Protein AF-0000000074534837 (afdb_homodimer)

pLDDT: mean 96.2, std 5.5, range [56.88, 98.94]

Structure (mmCIF, N/CA/C/O backbone):
data_AF-0000000074534837-model_v1
#
loop_
_entity.id
_entity.type
_entity.pdbx_description
1 polymer 'cathepsin X'
#
loop_
_atom_site.group_PDB
_atom_site.id
_atom_site.type_symbol
_atom_site.label_atom_id
_atom_site.label_alt_id
_atom_site.label_comp_id
_atom_site.label_asym_id
_atom_site.label_entity_id
_atom_site.label_seq_id
_atom_site.pdbx_PDB_ins_code
_atom_site.Cartn_x
_atom_site.Cartn_y
_atom_site.Cartn_z
_atom_site.occupancy
_atom_site.B_iso_or_equiv
_atom_site.auth_seq_id
_atom_site.auth_comp_id
_atom_site.auth_asym_id
_atom_site.auth_atom_id
_atom_site.pdbx_PDB_model_num
ATOM 1 N N . GLU A 1 1 ? 15.75 -28.828 9.648 1 81 1 GLU A N 1
ATOM 2 C CA . GLU A 1 1 ? 14.328 -29.172 9.633 1 81 1 GLU A CA 1
ATOM 3 C C . GLU A 1 1 ? 13.461 -27.906 9.672 1 81 1 GLU A C 1
ATOM 5 O O . GLU A 1 1 ? 13.727 -27 10.461 1 81 1 GLU A O 1
ATOM 10 N N . PHE A 1 2 ? 12.617 -27.859 8.641 1 91.19 2 PHE A N 1
ATOM 11 C CA . PHE A 1 2 ? 11.727 -26.703 8.594 1 91.19 2 PHE A CA 1
ATOM 12 C C . PHE A 1 2 ? 10.523 -26.922 9.5 1 91.19 2 PHE A C 1
ATOM 14 O O . PHE A 1 2 ? 10.109 -28.047 9.742 1 91.19 2 PHE A O 1
ATOM 21 N N . PRO A 1 3 ? 10.047 -25.734 10.094 1 96.19 3 PRO A N 1
ATOM 22 C CA . PRO A 1 3 ? 8.781 -25.891 10.812 1 96.19 3 PRO A CA 1
ATOM 23 C C . PRO A 1 3 ? 7.668 -26.453 9.93 1 96.19 3 PRO A C 1
ATOM 25 O O . PRO A 1 3 ? 7.711 -26.297 8.703 1 96.19 3 PRO A O 1
ATOM 28 N N . SER A 1 4 ? 6.695 -27.078 10.562 1 95.88 4 SER A N 1
ATOM 29 C CA . SER A 1 4 ? 5.574 -27.656 9.828 1 95.88 4 SER A CA 1
ATOM 30 C C . SER A 1 4 ? 4.766 -26.562 9.125 1 95.88 4 SER A C 1
ATOM 32 O O . SER A 1 4 ? 4.152 -26.828 8.086 1 95.88 4 SER A O 1
ATOM 34 N N . SER A 1 5 ? 4.707 -25.391 9.742 1 97.38 5 SER A N 1
ATOM 35 C CA . SER A 1 5 ? 4.039 -24.25 9.141 1 97.38 5 SER A CA 1
ATOM 36 C C . SER A 1 5 ? 4.891 -22.984 9.258 1 97.38 5 SER A C 1
ATOM 38 O O . SER A 1 5 ? 5.625 -22.812 10.234 1 97.38 5 SER A O 1
ATOM 40 N N . PHE A 1 6 ? 4.809 -22.234 8.273 1 98.25 6 PHE A N 1
ATOM 41 C CA . PHE A 1 6 ? 5.551 -20.984 8.219 1 98.25 6 PHE A CA 1
ATOM 42 C C . PHE A 1 6 ? 4.855 -19.984 7.293 1 98.25 6 PHE A C 1
ATOM 44 O O . PHE A 1 6 ? 4.383 -20.359 6.219 1 98.25 6 PHE A O 1
ATOM 51 N N . ASP A 1 7 ? 4.742 -18.734 7.754 1 96.62 7 ASP A N 1
ATOM 52 C CA . ASP A 1 7 ? 4.035 -17.703 7.004 1 96.62 7 ASP A CA 1
ATOM 53 C C . ASP A 1 7 ? 4.617 -16.328 7.297 1 96.62 7 ASP A C 1
ATOM 55 O O . ASP A 1 7 ? 4.594 -15.859 8.438 1 96.62 7 ASP A O 1
ATOM 59 N N . TRP A 1 8 ? 5.051 -15.664 6.277 1 94.5 8 TRP A N 1
ATOM 60 C CA . TRP A 1 8 ? 5.707 -14.375 6.473 1 94.5 8 TRP A CA 1
ATOM 61 C C . TRP A 1 8 ? 4.699 -13.305 6.871 1 94.5 8 TRP A C 1
ATOM 63 O O . TRP A 1 8 ? 5.078 -12.219 7.309 1 94.5 8 TRP A O 1
ATOM 73 N N . ARG A 1 9 ? 3.416 -13.602 6.781 1 93.38 9 ARG A N 1
ATOM 74 C CA . ARG A 1 9 ? 2.391 -12.68 7.262 1 93.38 9 ARG A CA 1
ATOM 75 C C . ARG A 1 9 ? 2.4 -12.594 8.781 1 93.38 9 ARG A C 1
ATOM 77 O O . ARG A 1 9 ? 1.847 -11.656 9.359 1 93.38 9 ARG A O 1
ATOM 84 N N . ASN A 1 10 ? 3.023 -13.594 9.328 1 90.25 10 ASN A N 1
ATOM 85 C CA . ASN A 1 10 ? 3.105 -13.617 10.781 1 90.25 10 ASN A CA 1
ATOM 86 C C . ASN A 1 10 ? 4.352 -14.359 11.258 1 90.25 10 ASN A C 1
ATOM 88 O O . ASN A 1 10 ? 4.309 -15.562 11.516 1 90.25 10 ASN A O 1
ATOM 92 N N . VAL A 1 11 ? 5.395 -13.672 11.406 1 90.06 11 VAL A N 1
ATOM 93 C CA . VAL A 1 11 ? 6.637 -14.18 11.984 1 90.06 11 VAL A CA 1
ATOM 94 C C . VAL A 1 11 ? 6.941 -13.438 13.281 1 90.06 11 VAL A C 1
ATOM 96 O O . VAL A 1 11 ? 7.336 -12.273 13.266 1 90.06 11 VAL A O 1
ATOM 99 N N . SER A 1 12 ? 6.703 -14.125 14.406 1 86.44 12 SER A N 1
ATOM 100 C CA . SER A 1 12 ? 6.875 -13.5 15.711 1 86.44 12 SER A CA 1
ATOM 101 C C . SER A 1 12 ? 5.996 -12.266 15.852 1 86.44 12 SER A C 1
ATOM 103 O O . SER A 1 12 ? 6.473 -11.195 16.25 1 86.44 12 SER A O 1
ATOM 105 N N . ASN A 1 13 ? 4.777 -12.336 15.336 1 82.62 13 ASN A N 1
ATOM 106 C CA . ASN A 1 13 ? 3.738 -11.312 15.43 1 82.62 13 ASN A CA 1
ATOM 107 C C . ASN A 1 13 ? 4.051 -10.109 14.539 1 82.62 13 ASN A C 1
ATOM 109 O O . ASN A 1 13 ? 3.586 -9 14.805 1 82.62 13 ASN A O 1
ATOM 113 N N . LYS A 1 14 ? 4.887 -10.312 13.609 1 86.25 14 LYS A N 1
ATOM 114 C CA . LYS A 1 14 ? 5.191 -9.273 12.625 1 86.25 14 LYS A CA 1
ATOM 115 C C . LYS A 1 14 ? 4.773 -9.703 11.219 1 86.25 14 LYS A C 1
ATOM 117 O O . LYS A 1 14 ? 4.98 -10.859 10.836 1 86.25 14 LYS A O 1
ATOM 122 N N . ASN A 1 15 ? 4.105 -8.828 10.555 1 89.88 15 ASN A N 1
ATOM 123 C CA . ASN A 1 15 ? 3.816 -9.016 9.133 1 89.88 15 ASN A CA 1
ATOM 124 C C . ASN A 1 15 ? 4.859 -8.328 8.258 1 89.88 15 ASN A C 1
ATOM 126 O O . ASN A 1 15 ? 5.035 -7.113 8.32 1 89.88 15 ASN A O 1
ATOM 130 N N . PHE A 1 16 ? 5.523 -9.078 7.402 1 90.94 16 PHE A N 1
ATOM 131 C CA . PHE A 1 16 ? 6.598 -8.516 6.594 1 90.94 16 PHE A CA 1
ATOM 132 C C . PHE A 1 16 ? 6.129 -8.273 5.164 1 90.94 16 PHE A C 1
ATOM 134 O O . PHE A 1 16 ? 6.879 -7.75 4.34 1 90.94 16 PHE A O 1
ATOM 141 N N . LEU A 1 17 ? 4.895 -8.664 4.887 1 92.88 17 LEU A N 1
ATOM 142 C CA . LEU A 1 17 ? 4.414 -8.578 3.514 1 92.88 17 LEU A CA 1
ATOM 143 C C . LEU A 1 17 ? 3.914 -7.172 3.203 1 92.88 17 LEU A C 1
ATOM 145 O O . LEU A 1 17 ? 3.293 -6.527 4.051 1 92.88 17 LEU A O 1
ATOM 149 N N . SER A 1 18 ? 4.207 -6.738 1.997 1 92.19 18 SER A N 1
ATOM 150 C CA . SER A 1 18 ? 3.525 -5.57 1.455 1 92.19 18 SER A CA 1
ATOM 151 C C . SER A 1 18 ? 2.053 -5.859 1.19 1 92.19 18 SER A C 1
ATOM 153 O O . SER A 1 18 ? 1.603 -6.996 1.338 1 92.19 18 SER A O 1
ATOM 155 N N . VAL A 1 19 ? 1.341 -4.879 0.753 1 92.56 19 VAL A N 1
ATOM 156 C CA . VAL A 1 19 ? -0.112 -4.949 0.639 1 92.56 19 VAL A CA 1
ATOM 157 C C . VAL A 1 19 ? -0.494 -5.844 -0.54 1 92.56 19 VAL A C 1
ATOM 159 O O . VAL A 1 19 ? 0.316 -6.074 -1.44 1 92.56 19 VAL A O 1
ATOM 162 N N . VAL A 1 20 ? -1.722 -6.34 -0.468 1 94.25 20 VAL A N 1
ATOM 163 C CA . VAL A 1 20 ? -2.318 -7.016 -1.613 1 94.25 20 VAL A CA 1
ATOM 164 C C . VAL A 1 20 ? -2.764 -5.988 -2.648 1 94.25 20 VAL A C 1
ATOM 166 O O . VAL A 1 20 ? -3.367 -4.969 -2.301 1 94.25 20 VAL A O 1
ATOM 169 N N . ARG A 1 21 ? -2.424 -6.277 -3.887 1 95.62 21 ARG A N 1
ATOM 170 C CA . ARG A 1 21 ? -2.727 -5.363 -4.98 1 95.62 21 ARG A CA 1
ATOM 171 C C . ARG A 1 21 ? -3.707 -5.992 -5.965 1 95.62 21 ARG A C 1
ATOM 173 O O . ARG A 1 21 ? -4.098 -7.152 -5.809 1 95.62 21 ARG A O 1
ATOM 180 N N . ASN A 1 22 ? -4.195 -5.184 -6.875 1 97.94 22 ASN A N 1
ATOM 181 C CA . ASN A 1 22 ? -5.145 -5.629 -7.891 1 97.94 22 ASN A CA 1
ATOM 182 C C . ASN A 1 22 ? -4.711 -5.211 -9.289 1 97.94 22 ASN A C 1
ATOM 184 O O . ASN A 1 22 ? -4.91 -4.062 -9.688 1 97.94 22 ASN A O 1
ATOM 188 N N . GLN A 1 23 ? -4.219 -6.199 -10.07 1 98.5 23 GLN A N 1
ATOM 189 C CA . GLN A 1 23 ? -3.713 -5.895 -11.406 1 98.5 23 GLN A CA 1
ATOM 190 C C . GLN A 1 23 ? -4.855 -5.625 -12.375 1 98.5 23 GLN A C 1
ATOM 192 O O . GLN A 1 23 ? -4.633 -5.102 -13.477 1 98.5 23 GLN A O 1
ATOM 197 N N . HIS A 1 24 ? -6.078 -5.801 -11.93 1 97.31 24 HIS A N 1
ATOM 198 C CA . HIS A 1 24 ? -7.219 -5.801 -12.836 1 97.31 24 HIS A CA 1
ATOM 199 C C . HIS A 1 24 ? -8.031 -4.516 -12.711 1 97.31 24 HIS A C 1
ATOM 201 O O . HIS A 1 24 ? -9.164 -4.445 -13.172 1 97.31 24 HIS A O 1
ATOM 207 N N . ILE A 1 25 ? -7.449 -3.561 -12.016 1 97.5 25 ILE A N 1
ATOM 208 C CA . ILE A 1 25 ? -8.109 -2.266 -11.914 1 97.5 25 ILE A CA 1
ATOM 209 C C . ILE A 1 25 ? -7.121 -1.153 -12.258 1 97.5 25 ILE A C 1
ATOM 211 O O . ILE A 1 25 ? -5.914 -1.297 -12.031 1 97.5 25 ILE A O 1
ATOM 215 N N . PRO A 1 26 ? -7.625 0.004 -12.852 1 96.88 26 PRO A N 1
ATOM 216 C CA . PRO A 1 26 ? -9 0.316 -13.234 1 96.88 26 PRO A CA 1
ATOM 217 C C . PRO A 1 26 ? -9.438 -0.39 -14.523 1 96.88 26 PRO A C 1
ATOM 219 O O . PRO A 1 26 ? -10.602 -0.298 -14.922 1 96.88 26 PRO A O 1
ATOM 222 N N . GLN A 1 27 ? -8.484 -1.114 -15.211 1 97.88 27 GLN A N 1
ATOM 223 C CA . GLN A 1 27 ? -8.797 -1.935 -16.375 1 97.88 27 GLN A CA 1
ATOM 224 C C . GLN A 1 27 ? -7.938 -3.197 -16.406 1 97.88 27 GLN A C 1
ATOM 226 O O . GLN A 1 27 ? -6.945 -3.295 -15.68 1 97.88 27 GLN A O 1
ATOM 231 N N . TYR A 1 28 ? -8.352 -4.078 -17.25 1 97.94 28 TYR A N 1
ATOM 232 C CA . TYR A 1 28 ? -7.629 -5.344 -17.328 1 97.94 28 TYR A CA 1
ATOM 233 C C . TYR A 1 28 ? -6.211 -5.133 -17.844 1 97.94 28 TYR A C 1
ATOM 235 O O . TYR A 1 28 ? -6.008 -4.469 -18.859 1 97.94 28 TYR A O 1
ATOM 243 N N . CYS A 1 29 ? -5.219 -5.641 -17.172 1 98.31 29 CYS A N 1
ATOM 244 C CA . CYS A 1 29 ? -3.811 -5.629 -17.547 1 98.31 29 CYS A CA 1
ATOM 245 C C . CYS A 1 29 ? -3.117 -6.914 -17.109 1 98.31 29 CYS A C 1
ATOM 247 O O . CYS A 1 29 ? -3.133 -7.266 -15.938 1 98.31 29 CYS A O 1
ATOM 249 N N . GLY A 1 30 ? -2.529 -7.664 -18.062 1 98.06 30 GLY A N 1
ATOM 250 C CA . GLY A 1 30 ? -1.776 -8.867 -17.766 1 98.06 30 GLY A CA 1
ATOM 251 C C . GLY A 1 30 ? -0.416 -8.586 -17.156 1 98.06 30 GLY A C 1
ATOM 252 O O . GLY A 1 30 ? 0.612 -8.977 -17.703 1 98.06 30 GLY A O 1
ATOM 253 N N . SER A 1 31 ? -0.406 -7.934 -16.016 1 98.69 31 SER A N 1
ATOM 254 C CA . SER A 1 31 ? 0.829 -7.465 -15.391 1 98.69 31 SER A CA 1
ATOM 255 C C . SER A 1 31 ? 1.15 -8.266 -14.133 1 98.69 31 SER A C 1
ATOM 257 O O . SER A 1 31 ? 1.819 -7.766 -13.227 1 98.69 31 SER A O 1
ATOM 259 N N . CYS A 1 32 ? 0.705 -9.508 -14.078 1 98.75 32 CYS A N 1
ATOM 260 C CA . CYS A 1 32 ? 0.93 -10.367 -12.922 1 98.75 32 CYS A CA 1
ATOM 261 C C . CYS A 1 32 ? 2.42 -10.562 -12.664 1 98.75 32 CYS A C 1
ATOM 263 O O . CYS A 1 32 ? 2.852 -10.641 -11.516 1 98.75 32 CYS A O 1
ATOM 265 N N . TRP A 1 33 ? 3.189 -10.625 -13.711 1 98.88 33 TRP A N 1
ATOM 266 C CA . TRP A 1 33 ? 4.637 -10.797 -13.617 1 98.88 33 TRP A CA 1
ATOM 267 C C . TRP A 1 33 ? 5.27 -9.656 -12.828 1 98.88 33 TRP A C 1
ATOM 269 O O . TRP A 1 33 ? 6.148 -9.883 -11.992 1 98.88 33 TRP A O 1
ATOM 279 N N . ALA A 1 34 ? 4.848 -8.516 -13.094 1 98.94 34 ALA A N 1
ATOM 280 C CA . ALA A 1 34 ? 5.375 -7.336 -12.422 1 98.94 34 ALA A CA 1
ATOM 281 C C . ALA A 1 34 ? 4.883 -7.258 -10.977 1 98.94 34 ALA A C 1
ATOM 283 O O . ALA A 1 34 ? 5.648 -6.91 -10.07 1 98.94 34 ALA A O 1
ATOM 284 N N . HIS A 1 35 ? 3.627 -7.59 -10.758 1 98.88 35 HIS A N 1
ATOM 285 C CA . HIS A 1 35 ? 3.055 -7.547 -9.414 1 98.88 35 HIS A CA 1
ATOM 286 C C . HIS A 1 35 ? 3.727 -8.562 -8.5 1 98.88 35 HIS A C 1
ATOM 288 O O . HIS A 1 35 ? 4.113 -8.227 -7.375 1 98.88 35 HIS A O 1
ATOM 294 N N . ALA A 1 36 ? 3.826 -9.766 -8.93 1 98.88 36 ALA A N 1
ATOM 295 C CA . ALA A 1 36 ? 4.418 -10.82 -8.109 1 98.88 36 ALA A CA 1
ATOM 296 C C . ALA A 1 36 ? 5.871 -10.5 -7.77 1 98.88 36 ALA A C 1
ATOM 298 O O . ALA A 1 36 ? 6.289 -10.625 -6.617 1 98.88 36 ALA A O 1
ATOM 299 N N . ALA A 1 37 ? 6.598 -10.086 -8.742 1 98.88 37 ALA A N 1
ATOM 300 C CA . ALA A 1 37 ? 8.023 -9.852 -8.555 1 98.88 37 ALA A CA 1
ATOM 301 C C . ALA A 1 37 ? 8.273 -8.648 -7.648 1 98.88 37 ALA A C 1
ATOM 303 O O . ALA A 1 37 ? 9.078 -8.719 -6.719 1 98.88 37 ALA A O 1
ATOM 304 N N . THR A 1 38 ? 7.586 -7.539 -7.887 1 98.56 38 THR A N 1
ATOM 305 C CA . THR A 1 38 ? 7.809 -6.34 -7.094 1 98.56 38 THR A CA 1
ATOM 306 C C . THR A 1 38 ? 7.375 -6.555 -5.648 1 98.56 38 THR A C 1
ATOM 308 O O . THR A 1 38 ? 8.031 -6.082 -4.719 1 98.56 38 THR A O 1
ATOM 311 N N . SER A 1 39 ? 6.262 -7.234 -5.449 1 97.06 39 SER A N 1
ATOM 312 C CA . SER A 1 39 ? 5.82 -7.492 -4.086 1 97.06 39 SER A CA 1
ATOM 313 C C . SER A 1 39 ? 6.793 -8.406 -3.352 1 97.06 39 SER A C 1
ATOM 315 O O . SER A 1 39 ? 7.082 -8.203 -2.172 1 97.06 39 SER A O 1
ATOM 317 N N . SER A 1 40 ? 7.273 -9.43 -4.047 1 98 40 SER A N 1
ATOM 318 C CA . SER A 1 40 ? 8.25 -10.32 -3.424 1 98 40 SER A CA 1
ATOM 319 C C . SER A 1 40 ? 9.523 -9.57 -3.062 1 98 40 SER A C 1
ATOM 321 O O . SER A 1 40 ? 10.07 -9.758 -1.972 1 98 40 SER A O 1
ATOM 323 N N . LEU A 1 41 ? 10.008 -8.758 -3.965 1 97.81 41 LEU A N 1
ATOM 324 C CA . LEU A 1 41 ? 11.203 -7.969 -3.693 1 97.81 41 LEU A CA 1
ATOM 325 C C . LEU A 1 41 ? 10.977 -7.027 -2.516 1 97.81 41 LEU A C 1
ATOM 327 O O . LEU A 1 41 ? 11.82 -6.934 -1.619 1 97.81 41 LEU A O 1
ATOM 331 N N . ALA A 1 42 ? 9.883 -6.316 -2.535 1 95.56 42 ALA A N 1
ATOM 332 C CA . ALA A 1 42 ? 9.547 -5.41 -1.44 1 95.56 42 ALA A CA 1
ATOM 333 C C . ALA A 1 42 ? 9.516 -6.148 -0.106 1 95.56 42 ALA A C 1
ATOM 335 O O . ALA A 1 42 ? 10.062 -5.668 0.891 1 95.56 42 ALA A O 1
ATOM 336 N N . ASP A 1 43 ? 8.844 -7.277 -0.081 1 95.19 43 ASP A N 1
ATOM 337 C CA . ASP A 1 43 ? 8.75 -8.086 1.133 1 95.19 43 ASP A CA 1
ATOM 338 C C . ASP A 1 43 ? 10.133 -8.477 1.64 1 95.19 43 ASP A C 1
ATOM 340 O O . ASP A 1 43 ? 10.398 -8.422 2.842 1 95.19 43 ASP A O 1
ATOM 344 N N . ARG A 1 44 ? 10.945 -8.906 0.771 1 96.12 44 ARG A N 1
ATOM 345 C CA . ARG A 1 44 ? 12.281 -9.359 1.147 1 96.12 44 ARG A CA 1
ATOM 346 C C . ARG A 1 44 ? 13.125 -8.203 1.679 1 96.12 44 ARG A C 1
ATOM 348 O O . ARG A 1 44 ? 13.961 -8.398 2.566 1 96.12 44 ARG A O 1
ATOM 355 N N . ILE A 1 45 ? 12.953 -7.043 1.151 1 94.38 45 ILE A N 1
ATOM 356 C CA . ILE A 1 45 ? 13.625 -5.859 1.683 1 94.38 45 ILE A CA 1
ATOM 357 C C . ILE A 1 45 ? 13.141 -5.59 3.105 1 94.38 45 ILE A C 1
ATOM 359 O O . ILE A 1 45 ? 13.945 -5.297 3.996 1 94.38 45 ILE A O 1
ATOM 363 N N . ASN A 1 46 ? 11.828 -5.664 3.281 1 91.25 46 ASN A N 1
ATOM 364 C CA . ASN A 1 46 ? 11.281 -5.52 4.625 1 91.25 46 ASN A CA 1
ATOM 365 C C . ASN A 1 46 ? 11.891 -6.527 5.594 1 91.25 46 ASN A C 1
ATOM 367 O O . ASN A 1 46 ? 12.227 -6.176 6.727 1 91.25 46 ASN A O 1
ATOM 371 N N . ILE A 1 47 ? 11.961 -7.73 5.172 1 92.81 47 ILE A N 1
ATOM 372 C CA . ILE A 1 47 ? 12.492 -8.812 5.984 1 92.81 47 ILE A CA 1
ATOM 373 C C . ILE A 1 47 ? 13.961 -8.539 6.324 1 92.81 47 ILE A C 1
ATOM 375 O O . ILE A 1 47 ? 14.367 -8.648 7.48 1 92.81 47 ILE A O 1
ATOM 379 N N . ALA A 1 48 ? 14.734 -8.18 5.336 1 91.56 48 ALA A N 1
ATOM 380 C CA . ALA A 1 48 ? 16.172 -7.957 5.516 1 91.56 48 ALA A CA 1
ATOM 381 C C . ALA A 1 48 ? 16.422 -6.773 6.449 1 91.56 48 ALA A C 1
ATOM 383 O O . ALA A 1 48 ? 17.391 -6.777 7.215 1 91.56 48 ALA A O 1
ATOM 384 N N . SER A 1 49 ? 15.602 -5.805 6.367 1 83.75 49 SER A N 1
ATOM 385 C CA . SER A 1 49 ? 15.773 -4.59 7.152 1 83.75 49 SER A CA 1
ATOM 386 C C . SER A 1 49 ? 15.141 -4.727 8.531 1 83.75 49 SER A C 1
ATOM 388 O O . SER A 1 49 ? 15.266 -3.828 9.367 1 83.75 49 SER A O 1
ATOM 390 N N . SER A 1 50 ? 14.555 -5.754 8.797 1 73.38 50 SER A N 1
ATOM 391 C CA . SER A 1 50 ? 13.773 -5.961 10.008 1 73.38 50 SER A CA 1
ATOM 392 C C . SER A 1 50 ? 12.797 -4.809 10.242 1 73.38 50 SER A C 1
ATOM 394 O O . SER A 1 50 ? 12.523 -4.445 11.383 1 73.38 50 SER A O 1
ATOM 396 N N . TRP A 1 51 ? 12.828 -3.928 9.258 1 61.72 51 TRP A N 1
ATOM 397 C CA . TRP A 1 51 ? 11.93 -2.783 9.367 1 61.72 51 TRP A CA 1
ATOM 398 C C . TRP A 1 51 ? 10.633 -3.035 8.594 1 61.72 51 TRP A C 1
ATOM 400 O O . TRP A 1 51 ? 10.633 -3.051 7.359 1 61.72 51 TRP A O 1
ATOM 410 N N . PRO A 1 52 ? 9.609 -3.41 9.391 1 56.88 52 PRO A N 1
ATOM 411 C CA . PRO A 1 52 ? 8.367 -3.812 8.734 1 56.88 52 PRO A CA 1
ATOM 412 C C . PRO A 1 52 ? 7.711 -2.674 7.957 1 56.88 52 PRO A C 1
ATOM 414 O O . PRO A 1 52 ? 6.492 -2.672 7.762 1 56.88 52 PRO A O 1
ATOM 417 N N . ASN A 1 53 ? 8.672 -1.717 7.227 1 58.84 53 ASN A N 1
ATOM 418 C CA . ASN A 1 53 ? 7.965 -0.671 6.496 1 58.84 53 ASN A CA 1
ATOM 419 C C . ASN A 1 53 ? 7.223 -1.235 5.293 1 58.84 53 ASN A C 1
ATOM 421 O O . ASN A 1 53 ? 7.746 -2.088 4.574 1 58.84 53 ASN A O 1
ATOM 425 N N . SER A 1 54 ? 5.996 -1.032 5.25 1 73 54 SER A N 1
ATOM 426 C CA . SER A 1 54 ? 5.188 -1.515 4.137 1 73 54 SER A CA 1
ATOM 427 C C . SER A 1 54 ? 5.676 -0.935 2.811 1 73 54 SER A C 1
ATOM 429 O O . SER A 1 54 ? 5.027 -0.06 2.234 1 73 54 SER A O 1
ATOM 431 N N . LEU A 1 55 ? 6.934 -1.278 2.395 1 88.19 55 LEU A N 1
ATOM 432 C CA . LEU A 1 55 ? 7.469 -0.846 1.106 1 88.19 55 LEU A CA 1
ATOM 433 C C . LEU A 1 55 ? 6.586 -1.334 -0.038 1 88.19 55 LEU A C 1
ATOM 435 O O . LEU A 1 55 ? 6.176 -2.498 -0.06 1 88.19 55 LEU A O 1
ATOM 439 N N . LEU A 1 56 ? 6.195 -0.416 -0.807 1 93.62 56 LEU A N 1
ATOM 440 C CA . LEU A 1 56 ? 5.418 -0.693 -2.01 1 93.62 56 LEU A CA 1
ATOM 441 C C . LEU A 1 56 ? 6.16 -0.219 -3.256 1 93.62 56 LEU A C 1
ATOM 443 O O . LEU A 1 56 ? 6.305 0.986 -3.477 1 93.62 56 LEU A O 1
ATOM 447 N N . LEU A 1 57 ? 6.625 -1.157 -4.051 1 97.44 57 LEU A N 1
ATOM 448 C CA . LEU A 1 57 ? 7.406 -0.796 -5.23 1 97.44 57 LEU A CA 1
ATOM 449 C C . LEU A 1 57 ? 6.492 -0.505 -6.418 1 97.44 57 LEU A C 1
ATOM 451 O O . LEU A 1 57 ? 5.438 -1.128 -6.562 1 97.44 57 LEU A O 1
ATOM 455 N N . SER A 1 58 ? 6.922 0.337 -7.281 1 98.56 58 SER A N 1
ATOM 456 C CA . SER A 1 58 ? 6.086 0.842 -8.367 1 98.56 58 SER A CA 1
ATOM 457 C C . SER A 1 58 ? 5.984 -0.17 -9.5 1 98.56 58 SER A C 1
ATOM 459 O O . SER A 1 58 ? 6.922 -0.328 -10.289 1 98.56 58 SER A O 1
ATOM 461 N N . VAL A 1 59 ? 4.84 -0.745 -9.617 1 98.81 59 VAL A N 1
ATOM 462 C CA . VAL A 1 59 ? 4.566 -1.681 -10.703 1 98.81 59 VAL A CA 1
ATOM 463 C C . VAL A 1 59 ? 4.516 -0.93 -12.031 1 98.81 59 VAL A C 1
ATOM 465 O O . VAL A 1 59 ? 5.035 -1.406 -13.047 1 98.81 59 VAL A O 1
ATOM 468 N N . GLN A 1 60 ? 3.902 0.244 -12.016 1 98.88 60 GLN A N 1
ATOM 469 C CA . GLN A 1 60 ? 3.734 1.004 -13.25 1 98.88 60 GLN A CA 1
ATOM 470 C C . GLN A 1 60 ? 5.082 1.451 -13.812 1 98.88 60 GLN A C 1
ATOM 472 O O . GLN A 1 60 ? 5.277 1.481 -15.023 1 98.88 60 GLN A O 1
ATOM 477 N N . HIS A 1 61 ? 5.945 1.825 -12.922 1 98.75 61 HIS A N 1
ATOM 478 C CA . HIS A 1 61 ? 7.312 2.096 -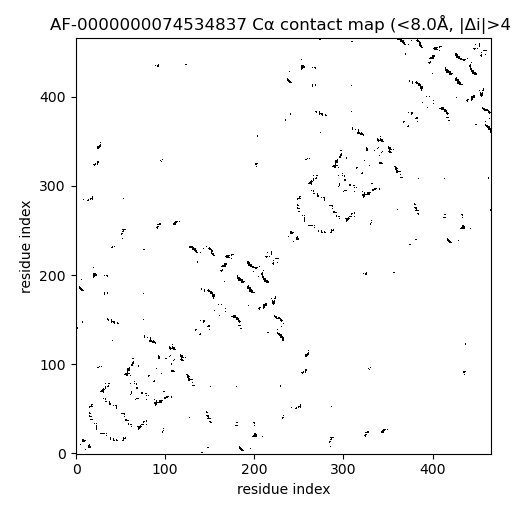13.352 1 98.75 61 HIS A CA 1
ATOM 479 C C . HIS A 1 61 ? 7.898 0.906 -14.102 1 98.75 61 HIS A C 1
ATOM 481 O O . HIS A 1 61 ? 8.531 1.077 -15.148 1 98.75 61 HIS A O 1
ATOM 487 N N . VAL A 1 62 ? 7.746 -0.249 -13.625 1 98.88 62 VAL A N 1
ATOM 488 C CA . VAL A 1 62 ? 8.297 -1.465 -14.219 1 98.88 62 VAL A CA 1
ATOM 489 C C . VAL A 1 62 ? 7.656 -1.71 -15.586 1 98.88 62 VAL A C 1
ATOM 491 O O . VAL A 1 62 ? 8.352 -1.968 -16.562 1 98.88 62 VAL A O 1
ATOM 494 N N . ILE A 1 63 ? 6.352 -1.609 -15.656 1 98.88 63 ILE A N 1
ATOM 495 C CA . ILE A 1 63 ? 5.637 -1.826 -16.906 1 98.88 63 ILE A CA 1
ATOM 496 C C . ILE A 1 63 ? 6.156 -0.862 -17.969 1 98.88 63 ILE A C 1
ATOM 498 O O . ILE A 1 63 ? 6.395 -1.26 -19.109 1 98.88 63 ILE A O 1
ATOM 502 N N . ASP A 1 64 ? 6.34 0.375 -17.562 1 98.69 64 ASP A N 1
ATOM 503 C CA . ASP A 1 64 ? 6.656 1.432 -18.531 1 98.69 64 ASP A CA 1
ATOM 504 C C . ASP A 1 64 ? 8.125 1.386 -18.922 1 98.69 64 ASP A C 1
ATOM 506 O O . ASP A 1 64 ? 8.461 1.624 -20.094 1 98.69 64 ASP A O 1
ATOM 510 N N . CYS A 1 65 ? 9 1.022 -18.016 1 98.69 65 CYS A N 1
ATOM 511 C CA . CYS A 1 65 ? 10.375 1.434 -18.25 1 98.69 65 CYS A CA 1
ATOM 512 C C . CYS A 1 65 ? 11.312 0.228 -18.281 1 98.69 65 CYS A C 1
ATOM 514 O O . CYS A 1 65 ? 12.438 0.323 -18.766 1 98.69 65 CYS A O 1
ATOM 516 N N . ALA A 1 66 ? 10.906 -0.884 -17.766 1 98.69 66 ALA A N 1
ATOM 517 C CA . ALA A 1 66 ? 11.844 -1.994 -17.609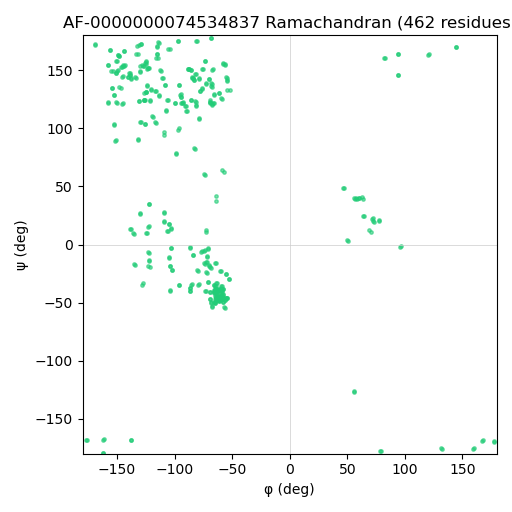 1 98.69 66 ALA A CA 1
ATOM 518 C C . ALA A 1 66 ? 12.031 -2.752 -18.922 1 98.69 66 ALA A C 1
ATOM 520 O O . ALA A 1 66 ? 13 -3.504 -19.078 1 98.69 66 ALA A O 1
ATOM 521 N N . LYS A 1 67 ? 11.102 -2.67 -19.875 1 98.5 67 LYS A N 1
ATOM 522 C CA . LYS A 1 67 ? 11.148 -3.322 -21.188 1 98.5 67 LYS A CA 1
ATOM 523 C C . LYS A 1 67 ? 11.227 -4.84 -21.031 1 98.5 67 LYS A C 1
ATOM 525 O O . LYS A 1 67 ? 11.953 -5.504 -21.781 1 98.5 67 LYS A O 1
ATOM 530 N N . VAL A 1 68 ? 10.508 -5.367 -20.094 1 98.69 68 VAL A N 1
ATOM 531 C CA . VAL A 1 68 ? 10.547 -6.805 -19.844 1 98.69 68 VAL A CA 1
ATOM 532 C C . VAL A 1 68 ? 9.133 -7.379 -19.922 1 98.69 68 VAL A C 1
ATOM 534 O O . VAL A 1 68 ? 8.898 -8.531 -19.547 1 98.69 68 VAL A O 1
ATOM 537 N N . GLY A 1 69 ? 8.219 -6.59 -20.375 1 98.56 69 GLY A N 1
ATOM 538 C CA . GLY A 1 69 ? 6.824 -6.973 -20.516 1 98.56 69 GLY A CA 1
ATOM 539 C C . GLY A 1 69 ? 5.906 -5.793 -20.766 1 98.56 69 GLY A C 1
ATOM 540 O O . GLY A 1 69 ? 6.371 -4.691 -21.078 1 98.56 69 GLY A O 1
ATOM 541 N N . SER A 1 70 ? 4.625 -6.023 -20.688 1 98.44 70 SER A N 1
ATOM 542 C CA . SER A 1 70 ? 3.535 -5.078 -20.891 1 98.44 70 SER A CA 1
ATOM 543 C C . SER A 1 70 ? 2.238 -5.59 -20.281 1 98.44 70 SER A C 1
ATOM 545 O O . SER A 1 70 ? 2.25 -6.547 -19.5 1 98.44 70 SER A O 1
ATOM 547 N N . CYS A 1 71 ? 1.121 -4.934 -20.625 1 98.25 71 CYS A N 1
ATOM 548 C CA . CYS A 1 71 ? -0.185 -5.395 -20.172 1 98.25 71 CYS A CA 1
ATOM 549 C C . CYS A 1 71 ? -0.608 -6.656 -20.906 1 98.25 71 CYS A C 1
ATOM 551 O O . CYS A 1 71 ? -1.72 -7.152 -20.719 1 98.25 71 CYS A O 1
ATOM 553 N N . HIS A 1 72 ? 0.261 -7.234 -21.609 1 97.31 72 HIS A N 1
ATOM 554 C CA . HIS A 1 72 ? -0.026 -8.453 -22.344 1 97.31 72 HIS A CA 1
ATOM 555 C C . HIS A 1 72 ? 0.908 -9.586 -21.938 1 97.31 72 HIS A C 1
ATOM 557 O O . HIS A 1 72 ? 1.076 -10.562 -22.672 1 97.31 72 HIS A O 1
ATOM 563 N N . GLY A 1 73 ? 1.553 -9.414 -20.828 1 97.75 73 GLY A N 1
ATOM 564 C CA . GLY A 1 73 ? 2.449 -10.43 -20.312 1 97.75 73 GLY A CA 1
ATOM 565 C C . GLY A 1 73 ? 3.877 -9.945 -20.156 1 97.75 73 GLY A C 1
ATOM 566 O O . GLY A 1 73 ? 4.254 -8.914 -20.703 1 97.75 73 GLY A O 1
ATOM 567 N N . GLY A 1 74 ? 4.605 -10.68 -19.391 1 98.38 74 GLY A N 1
ATOM 568 C CA . GLY A 1 74 ? 5.996 -10.328 -19.141 1 98.38 74 GLY A CA 1
ATOM 569 C C . GLY A 1 74 ? 6.723 -11.359 -18.297 1 98.38 74 GLY A C 1
ATOM 570 O O . GLY A 1 74 ? 6.246 -12.484 -18.141 1 98.38 74 GLY A O 1
ATOM 571 N N . SER A 1 75 ? 7.895 -10.953 -17.844 1 98.31 75 SER A N 1
ATOM 572 C CA . SER A 1 75 ? 8.781 -11.883 -17.156 1 98.31 75 SER A CA 1
ATOM 573 C C . SER A 1 75 ? 9.109 -11.398 -15.75 1 98.31 75 SER A C 1
ATOM 575 O O . SER A 1 75 ? 9.68 -10.32 -15.578 1 98.31 75 SER A O 1
ATOM 577 N N . HIS A 1 76 ? 8.797 -12.305 -14.797 1 98.56 76 HIS A N 1
ATOM 578 C CA . HIS A 1 76 ? 9.164 -11.922 -13.438 1 98.56 76 HIS A CA 1
ATOM 579 C C . HIS A 1 76 ? 10.68 -11.961 -13.242 1 98.56 76 HIS A C 1
ATOM 581 O O . HIS A 1 76 ? 11.234 -11.133 -12.508 1 98.56 76 HIS A O 1
AT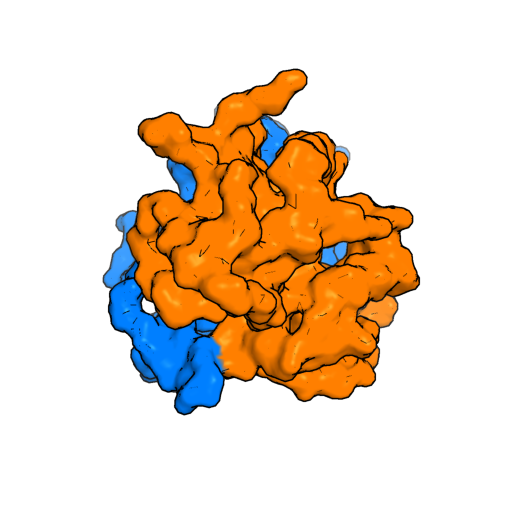OM 587 N N . LEU A 1 77 ? 11.406 -12.859 -13.914 1 98.62 77 LEU A N 1
ATOM 588 C CA . LEU A 1 77 ? 12.867 -12.836 -13.883 1 98.62 77 LEU A CA 1
ATOM 589 C C . LEU A 1 77 ? 13.398 -11.547 -14.484 1 98.62 77 LEU A C 1
ATOM 591 O O . LEU A 1 77 ? 14.414 -11.016 -14.023 1 98.62 77 LEU A O 1
ATOM 595 N N . GLY A 1 78 ? 12.727 -11.156 -15.547 1 98.75 78 GLY A N 1
ATOM 596 C CA . GLY A 1 78 ? 13.102 -9.883 -16.141 1 98.75 78 GLY A CA 1
ATOM 597 C C . GLY A 1 78 ? 13 -8.719 -15.188 1 98.75 78 GLY A C 1
ATOM 598 O O . GLY A 1 78 ? 13.82 -7.797 -15.227 1 98.75 78 GLY A O 1
ATOM 599 N N . VAL A 1 79 ? 12.023 -8.711 -14.375 1 98.94 79 VAL A N 1
ATOM 600 C CA . VAL A 1 79 ? 11.852 -7.656 -13.383 1 98.94 79 VAL A CA 1
ATOM 601 C C . VAL A 1 79 ? 13.039 -7.645 -12.422 1 98.94 79 VAL A C 1
ATOM 603 O O . VAL A 1 79 ? 13.562 -6.578 -12.086 1 98.94 79 VAL A O 1
ATOM 606 N N . TYR A 1 80 ? 13.445 -8.844 -11.945 1 98.88 80 TYR A N 1
ATOM 607 C CA . TYR A 1 80 ? 14.578 -8.93 -11.031 1 98.88 80 TYR A CA 1
ATOM 608 C C . TYR A 1 80 ? 15.859 -8.469 -11.703 1 98.88 80 TYR A C 1
ATOM 610 O O . TYR A 1 80 ? 16.703 -7.828 -11.078 1 98.88 80 TYR A O 1
ATOM 618 N N . HIS A 1 81 ? 15.969 -8.828 -12.969 1 98.75 81 HIS A N 1
ATOM 619 C CA . HIS A 1 81 ? 17.094 -8.32 -13.734 1 98.75 81 HIS A CA 1
ATOM 620 C C . HIS A 1 81 ? 17.109 -6.797 -13.75 1 98.75 81 HIS A C 1
ATOM 622 O O . HIS A 1 81 ? 18.156 -6.18 -13.555 1 98.75 81 HIS A O 1
ATOM 628 N N . TYR A 1 82 ? 16.016 -6.246 -14.055 1 98.81 82 TYR A N 1
ATOM 629 C CA . TYR A 1 82 ? 15.883 -4.793 -14.078 1 98.81 82 TYR A CA 1
ATOM 630 C C . TYR A 1 82 ? 16.219 -4.195 -12.711 1 98.81 82 TYR A C 1
ATOM 632 O O . TYR A 1 82 ? 16.906 -3.178 -12.617 1 98.81 82 TYR A O 1
ATOM 640 N N . ALA A 1 83 ? 15.688 -4.793 -11.648 1 98.75 83 ALA A N 1
ATOM 641 C CA . ALA A 1 83 ? 15.938 -4.324 -10.289 1 98.75 83 ALA A CA 1
ATOM 642 C C . ALA A 1 83 ? 17.438 -4.352 -9.969 1 98.75 83 ALA A C 1
ATOM 644 O O . ALA A 1 83 ? 17.938 -3.484 -9.258 1 98.75 83 ALA A O 1
ATOM 645 N N . LEU A 1 84 ? 18.125 -5.387 -10.398 1 98.5 84 LEU A N 1
ATOM 646 C CA . LEU A 1 84 ? 19.547 -5.543 -10.164 1 98.5 84 LEU A CA 1
ATOM 647 C C . LEU A 1 84 ? 20.344 -4.406 -10.812 1 98.5 84 LEU A C 1
ATOM 649 O O . LEU A 1 84 ? 21.234 -3.834 -10.195 1 98.5 84 LEU A O 1
ATOM 653 N N . HIS A 1 85 ? 19.953 -3.986 -11.961 1 98.31 85 HIS A N 1
ATOM 654 C CA . HIS A 1 85 ? 20.812 -3.096 -12.742 1 98.31 85 HIS A CA 1
ATOM 655 C C . HIS A 1 85 ? 20.328 -1.652 -12.656 1 98.31 85 HIS A C 1
ATOM 657 O O . HIS A 1 85 ? 21.109 -0.718 -12.82 1 98.31 85 HIS A O 1
ATOM 663 N N . HIS A 1 86 ? 19.094 -1.417 -12.336 1 97.94 86 HIS A N 1
ATOM 664 C CA . HIS A 1 86 ? 18.531 -0.073 -12.375 1 97.94 86 HIS A CA 1
ATOM 665 C C . HIS A 1 86 ? 17.859 0.279 -11.055 1 97.94 86 HIS A C 1
ATOM 667 O O . HIS A 1 86 ? 17.891 1.435 -10.625 1 97.94 86 HIS A O 1
ATOM 673 N N . GLY A 1 87 ? 17.281 -0.769 -10.438 1 98.38 87 GLY A N 1
ATOM 674 C CA . GLY A 1 87 ? 16.469 -0.519 -9.258 1 98.38 87 GLY A CA 1
ATOM 675 C C . GLY A 1 87 ? 15.062 -0.083 -9.594 1 98.38 87 GLY A C 1
ATOM 676 O O . GLY A 1 87 ? 14.773 0.293 -10.727 1 98.38 87 GLY A O 1
ATOM 677 N N . ILE A 1 88 ? 14.203 -0.22 -8.641 1 98.69 88 ILE A N 1
ATOM 678 C CA . ILE A 1 88 ? 12.797 0.12 -8.797 1 98.69 88 ILE A CA 1
ATOM 679 C C . ILE A 1 88 ? 12.383 1.117 -7.711 1 98.69 88 ILE A C 1
ATOM 681 O O . ILE A 1 88 ? 12.688 0.922 -6.531 1 98.69 88 ILE A O 1
ATOM 685 N N . PRO A 1 89 ? 11.711 2.223 -8.086 1 98.19 89 PRO A N 1
ATOM 686 C CA . PRO A 1 89 ? 11.297 3.199 -7.074 1 98.19 89 PRO A CA 1
ATOM 687 C C . PRO A 1 89 ? 10.023 2.793 -6.34 1 98.19 89 PRO A C 1
ATOM 689 O O . PRO A 1 89 ? 9.398 1.786 -6.691 1 98.19 89 PRO A O 1
ATOM 692 N N . ASP A 1 90 ? 9.695 3.598 -5.355 1 96.88 90 ASP A N 1
ATOM 693 C CA . ASP A 1 90 ? 8.461 3.451 -4.582 1 96.88 90 ASP A CA 1
ATOM 694 C C . ASP A 1 90 ? 7.234 3.734 -5.441 1 96.88 90 ASP A C 1
ATOM 696 O O . ASP A 1 90 ? 7.305 4.52 -6.391 1 96.88 90 ASP A O 1
ATOM 700 N N . GLU A 1 91 ? 6.156 3.096 -5.082 1 97 91 GLU A N 1
ATOM 701 C CA . GLU A 1 91 ? 4.887 3.279 -5.777 1 97 91 GLU A CA 1
ATOM 702 C C . GLU A 1 91 ? 4.512 4.758 -5.859 1 97 91 GLU A C 1
ATOM 704 O O . GLU A 1 91 ? 3.836 5.18 -6.801 1 97 91 GLU A O 1
ATOM 709 N N . SER A 1 92 ? 4.922 5.566 -4.902 1 96.5 92 SER A N 1
ATOM 710 C CA . SER A 1 92 ? 4.562 6.977 -4.848 1 96.5 92 SER A CA 1
ATOM 711 C C . SER A 1 92 ? 5.277 7.773 -5.938 1 96.5 92 SER A C 1
ATOM 713 O O . SER A 1 92 ? 5 8.961 -6.133 1 96.5 92 SER A O 1
ATOM 715 N N . CYS A 1 93 ? 6.156 7.117 -6.723 1 97.69 93 CYS A N 1
ATOM 716 C CA . CYS A 1 93 ? 6.816 7.73 -7.867 1 97.69 93 CYS A CA 1
ATOM 717 C C . CYS A 1 93 ? 5.957 7.617 -9.117 1 97.69 93 CYS A C 1
ATOM 719 O O . CYS A 1 93 ? 6.02 8.477 -10 1 97.69 93 CYS A O 1
ATOM 721 N N . ASN A 1 94 ? 5.34 6.562 -9.234 1 98.25 94 ASN A N 1
ATOM 722 C CA . ASN A 1 94 ? 4.473 6.246 -10.359 1 98.25 94 ASN A CA 1
ATOM 723 C C . ASN A 1 94 ? 3.367 5.27 -9.969 1 98.25 94 ASN A C 1
ATOM 725 O O . ASN A 1 94 ? 3.596 4.059 -9.898 1 98.25 94 ASN A O 1
ATOM 729 N N . ASN A 1 95 ? 2.164 5.785 -9.789 1 97.81 95 ASN A N 1
ATOM 730 C CA . ASN A 1 95 ? 1.013 5.004 -9.344 1 97.81 95 ASN A CA 1
ATOM 731 C C . ASN A 1 95 ? 0.545 4.031 -10.43 1 97.81 95 ASN A C 1
ATOM 733 O O . ASN A 1 95 ? 0.54 4.375 -11.617 1 97.81 95 ASN A O 1
ATOM 737 N N . TYR A 1 96 ? 0.138 2.869 -9.961 1 98.56 96 TYR A N 1
ATOM 738 C CA . TYR A 1 96 ? -0.319 1.85 -10.898 1 98.56 96 TYR A CA 1
ATOM 739 C C . TYR A 1 96 ? -1.533 2.334 -11.68 1 98.56 96 TYR A C 1
ATOM 741 O O . TYR A 1 96 ? -2.51 2.807 -11.094 1 98.56 96 TYR A O 1
ATOM 749 N N . LYS A 1 97 ? -1.49 2.18 -13.078 1 98.19 97 LYS A N 1
ATOM 750 C CA . LYS A 1 97 ? -2.555 2.658 -13.953 1 98.19 97 LYS A CA 1
ATOM 751 C C . LYS A 1 97 ? -3.133 1.521 -14.789 1 98.19 97 LYS A C 1
ATOM 753 O O . LYS A 1 97 ? -4.172 1.681 -15.438 1 98.19 97 LYS A O 1
ATOM 758 N N . ALA A 1 98 ? -2.463 0.445 -14.82 1 98.38 98 ALA A N 1
ATOM 759 C CA . ALA A 1 98 ? -2.881 -0.734 -15.57 1 98.38 98 ALA A CA 1
ATOM 760 C C . ALA A 1 98 ? -2.914 -0.445 -17.078 1 98.38 98 ALA A C 1
ATOM 762 O O . ALA A 1 98 ? -3.842 -0.861 -17.766 1 98.38 98 ALA A O 1
ATOM 763 N N . ILE A 1 99 ? -1.989 0.283 -17.547 1 98.25 99 ILE A N 1
ATOM 764 C CA . ILE A 1 99 ? -1.891 0.592 -18.969 1 98.25 99 ILE A CA 1
ATOM 765 C C . ILE A 1 99 ? -0.423 0.633 -19.391 1 98.25 99 ILE A C 1
ATOM 767 O O . ILE A 1 99 ? 0.463 0.824 -18.547 1 98.25 99 ILE A O 1
ATOM 771 N N . ASP A 1 100 ? -0.178 0.379 -20.703 1 98.44 100 ASP A N 1
ATOM 772 C CA . ASP A 1 100 ? 1.158 0.556 -21.266 1 98.44 100 ASP A CA 1
ATOM 773 C C . ASP A 1 100 ? 1.423 2.021 -21.594 1 98.44 100 ASP A C 1
ATOM 775 O O . ASP A 1 100 ? 0.672 2.635 -22.359 1 98.44 100 ASP A O 1
ATOM 779 N N . GLU A 1 101 ? 2.398 2.578 -21 1 98.19 101 GLU A N 1
ATOM 780 C CA . GLU A 1 101 ? 2.818 3.938 -21.328 1 98.19 101 GLU A CA 1
ATOM 781 C C . GLU A 1 101 ? 4.289 3.979 -21.719 1 98.19 101 GLU A C 1
ATOM 783 O O . GLU A 1 101 ? 5.074 3.115 -21.328 1 98.19 101 GLU A O 1
ATOM 788 N N . LYS A 1 102 ? 4.617 4.965 -22.578 1 98.25 102 LYS A N 1
ATOM 789 C CA . LYS A 1 102 ? 6.02 5.164 -22.938 1 98.25 102 LYS A CA 1
ATOM 790 C C . LYS A 1 102 ? 6.828 5.652 -21.734 1 98.25 102 LYS A C 1
ATOM 792 O O . LYS A 1 102 ? 6.367 6.504 -20.969 1 98.25 102 LYS A O 1
ATOM 797 N N . CYS A 1 103 ? 8.008 5.074 -21.641 1 98.38 103 CYS A N 1
ATOM 798 C CA . CYS A 1 103 ? 8.883 5.488 -20.547 1 98.38 103 CYS A CA 1
ATOM 799 C C . CYS A 1 103 ? 9.375 6.91 -20.75 1 98.38 103 CYS A C 1
ATOM 801 O O . CYS A 1 103 ? 9.859 7.254 -21.828 1 98.38 103 CYS A O 1
ATOM 803 N N . SER A 1 104 ? 9.164 7.773 -19.891 1 98 104 SER A N 1
ATOM 804 C CA . SER A 1 104 ? 9.688 9.133 -19.812 1 98 104 SER A CA 1
ATOM 805 C C . SER A 1 104 ? 10.25 9.43 -18.422 1 98 104 SER A C 1
ATOM 807 O O . SER A 1 104 ? 10.086 8.633 -17.5 1 98 104 SER A O 1
ATOM 809 N N . GLU A 1 105 ? 10.898 10.539 -18.266 1 97.94 105 GLU A N 1
ATOM 810 C CA . GLU A 1 105 ? 11.406 10.906 -16.953 1 97.94 105 GLU A CA 1
ATOM 811 C C . GLU A 1 105 ? 10.273 11.016 -15.93 1 97.94 105 GLU A C 1
ATOM 813 O O . GLU A 1 105 ? 10.438 10.664 -14.766 1 97.94 105 GLU A O 1
ATOM 818 N N . PHE A 1 106 ? 9.172 11.523 -16.359 1 98 106 PHE A N 1
ATOM 819 C CA . PHE A 1 106 ? 8.008 11.609 -15.5 1 98 106 PHE A CA 1
ATOM 820 C C . PHE A 1 106 ? 7.5 10.219 -15.133 1 98 106 PHE A C 1
ATOM 822 O O . PHE A 1 106 ? 7.109 9.977 -13.984 1 98 106 PHE A O 1
ATOM 829 N N . GLU A 1 107 ? 7.512 9.32 -16.078 1 97.69 107 GLU A N 1
ATOM 830 C CA . GLU A 1 107 ? 7.023 7.961 -15.844 1 97.69 107 GLU A CA 1
ATOM 831 C C . GLU A 1 107 ? 7.984 7.172 -14.961 1 97.69 107 GLU A C 1
ATOM 833 O O . GLU A 1 107 ? 7.59 6.203 -14.312 1 97.69 107 GLU A O 1
ATOM 838 N N . GLU A 1 108 ? 9.242 7.578 -14.969 1 98.06 108 GLU A N 1
ATOM 839 C CA . GLU A 1 108 ? 10.18 6.977 -14.023 1 98.06 108 GLU A CA 1
ATOM 840 C C . GLU A 1 108 ? 9.852 7.367 -12.586 1 98.06 108 GLU A C 1
ATOM 842 O O . GLU A 1 108 ? 9.734 6.508 -11.719 1 98.06 108 GLU A O 1
ATOM 847 N N . CYS A 1 109 ? 9.75 8.602 -12.367 1 98.38 109 CYS A N 1
ATOM 848 C CA . CYS A 1 109 ? 9.289 9.188 -11.109 1 98.38 109 CYS A CA 1
ATOM 849 C C . CYS A 1 109 ? 8.773 10.602 -11.328 1 98.38 109 CYS A C 1
ATOM 851 O O . CYS A 1 109 ? 9.484 11.453 -11.875 1 98.38 109 CYS A O 1
ATOM 853 N N . GLY A 1 110 ? 7.531 10.812 -10.969 1 97.56 110 GLY A N 1
ATOM 854 C CA . GLY A 1 110 ? 6.949 12.109 -11.273 1 97.56 110 GLY A CA 1
ATOM 855 C C . GLY A 1 110 ? 6.227 12.734 -10.094 1 97.56 110 GLY A C 1
ATOM 856 O O . GLY A 1 110 ? 5.961 12.062 -9.094 1 97.56 110 GLY A O 1
ATOM 857 N N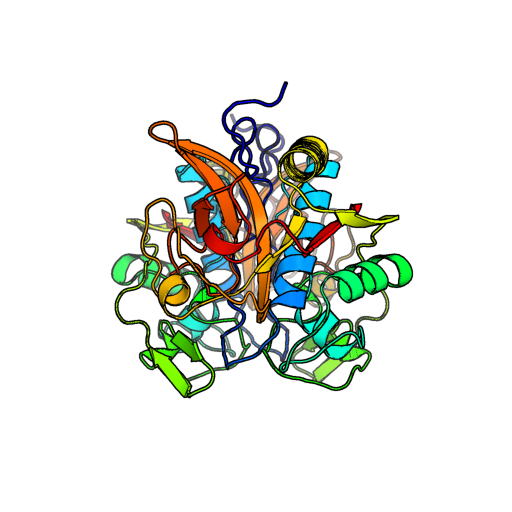 . PHE A 1 111 ? 5.973 13.945 -10.156 1 96.19 111 PHE A N 1
ATOM 858 C CA . PHE A 1 111 ? 5.191 14.734 -9.219 1 96.19 111 PHE A CA 1
ATOM 859 C C . PHE A 1 111 ? 4.41 15.82 -9.945 1 96.19 111 PHE A C 1
ATOM 861 O O . PHE A 1 111 ? 4.875 16.359 -10.953 1 96.19 111 PHE A O 1
ATOM 868 N N . CYS A 1 112 ? 3.191 16.109 -9.469 1 97.5 112 CYS A N 1
ATOM 869 C CA . CYS A 1 112 ? 2.387 17.172 -10.055 1 97.5 112 CYS A CA 1
ATOM 870 C C . CYS A 1 112 ? 2.012 18.203 -9 1 97.5 112 CYS A C 1
ATOM 872 O O . CYS A 1 112 ? 1.974 17.906 -7.809 1 97.5 112 CYS A O 1
ATOM 874 N N . ASN A 1 113 ? 1.826 19.375 -9.453 1 94.31 113 ASN A N 1
ATOM 875 C CA . ASN A 1 113 ? 1.226 20.438 -8.648 1 94.31 113 ASN A CA 1
ATOM 876 C C . ASN A 1 113 ? 0.215 21.25 -9.453 1 94.31 113 ASN A C 1
ATOM 878 O O . ASN A 1 113 ? -0.237 20.812 -10.516 1 94.31 113 ASN A O 1
ATOM 882 N N . SER A 1 114 ? -0.227 22.422 -8.883 1 91.12 114 SER A N 1
ATOM 883 C CA . SER A 1 114 ? -1.297 23.203 -9.492 1 91.12 114 SER A CA 1
ATOM 884 C C . SER A 1 114 ? -0.873 23.75 -10.852 1 91.12 114 SER A C 1
ATOM 886 O O . SER A 1 114 ? -1.718 24.141 -11.664 1 91.12 114 SER A O 1
ATOM 888 N N . THR A 1 115 ? 0.393 23.734 -11.117 1 94.25 115 THR A N 1
ATOM 889 C CA . THR A 1 115 ? 0.873 24.375 -12.336 1 94.25 115 THR A CA 1
ATOM 890 C C . THR A 1 115 ? 1.209 23.328 -13.398 1 94.25 115 THR A C 1
ATOM 892 O O . THR A 1 115 ? 1.399 23.672 -14.57 1 94.25 115 THR A O 1
ATOM 895 N N . GLY A 1 116 ? 1.387 22.141 -13.078 1 96.25 116 GLY A N 1
ATOM 896 C CA . GLY A 1 116 ? 1.735 21.109 -14.039 1 96.25 116 GLY A CA 1
ATOM 897 C C . GLY A 1 116 ? 2.373 19.891 -13.398 1 96.25 116 GLY A C 1
ATOM 898 O O . GLY A 1 116 ? 2.338 19.734 -12.18 1 96.25 116 GLY A O 1
ATOM 899 N N . CYS A 1 117 ? 2.799 18.938 -14.258 1 97.25 117 CYS A N 1
ATOM 900 C CA . CYS A 1 117 ? 3.48 17.719 -13.844 1 97.25 117 CYS A CA 1
ATOM 901 C C . CYS A 1 117 ? 4.945 17.75 -14.273 1 97.25 117 CYS A C 1
ATOM 903 O O . CYS A 1 117 ? 5.27 18.219 -15.359 1 97.25 117 CYS A O 1
ATOM 905 N N . PHE A 1 118 ? 5.828 17.203 -13.414 1 97.62 118 PHE A N 1
ATOM 906 C CA . PHE A 1 118 ? 7.273 17.281 -13.602 1 97.62 118 PHE A CA 1
ATOM 907 C C . PHE A 1 118 ? 7.957 16 -13.148 1 97.62 118 PHE A C 1
ATOM 909 O O . PHE A 1 118 ? 7.469 15.312 -12.25 1 97.62 118 PHE A O 1
ATOM 916 N N . PRO A 1 119 ? 9.117 15.75 -13.75 1 97.75 119 PRO A N 1
ATOM 917 C CA . PRO A 1 119 ? 9.891 14.602 -13.266 1 97.75 119 PRO A CA 1
ATOM 918 C C . PRO A 1 119 ? 10.656 14.914 -11.984 1 97.75 119 PRO A C 1
ATOM 920 O O . PRO A 1 119 ? 11.07 16.062 -11.766 1 97.75 119 PRO A O 1
ATOM 923 N N . ILE A 1 120 ? 10.711 13.938 -11.133 1 96.69 120 ILE A N 1
ATOM 924 C CA . ILE A 1 120 ? 11.68 13.961 -10.039 1 96.69 120 ILE A CA 1
ATOM 925 C C . ILE A 1 120 ? 12.977 13.297 -10.484 1 96.69 120 ILE A C 1
ATOM 927 O O . ILE A 1 120 ? 12.984 12.133 -10.875 1 96.69 120 ILE A O 1
ATOM 931 N N . ARG A 1 121 ? 14.086 13.961 -10.492 1 92.44 121 ARG A N 1
ATOM 932 C CA . ARG A 1 121 ? 15.32 13.469 -11.102 1 92.44 121 ARG A CA 1
ATOM 933 C C . ARG A 1 121 ? 16.109 12.617 -10.117 1 92.44 121 ARG A C 1
ATOM 935 O O . ARG A 1 121 ? 16.734 11.625 -10.508 1 92.44 121 ARG A O 1
ATOM 942 N N . ASN A 1 122 ? 16.141 13.016 -8.898 1 94.44 122 ASN A N 1
ATOM 943 C CA . ASN A 1 122 ? 16.844 12.266 -7.875 1 94.44 122 ASN A CA 1
ATOM 944 C C . ASN A 1 122 ? 15.883 11.594 -6.898 1 94.44 122 ASN A C 1
ATOM 946 O O . ASN A 1 122 ? 15.375 12.234 -5.977 1 94.44 122 ASN A O 1
ATOM 950 N N . TYR A 1 123 ? 15.672 10.344 -7.215 1 96.88 123 TYR A N 1
ATOM 951 C CA . TYR A 1 123 ? 14.75 9.586 -6.371 1 96.88 123 TYR A CA 1
ATOM 952 C C . TYR A 1 123 ? 15.367 8.266 -5.938 1 96.88 123 TYR A C 1
ATOM 954 O O . TYR A 1 123 ? 16.281 7.758 -6.586 1 96.88 123 TYR A O 1
ATOM 962 N N . LYS A 1 124 ? 14.891 7.809 -4.824 1 96 124 LYS A N 1
ATOM 963 C CA . LYS A 1 124 ? 15.398 6.555 -4.27 1 96 124 LYS A CA 1
ATOM 964 C C . LYS A 1 124 ? 14.992 5.367 -5.137 1 96 124 LYS A C 1
ATOM 966 O O . LYS A 1 124 ? 13.852 5.293 -5.602 1 96 124 LYS A O 1
ATOM 971 N N . ARG A 1 125 ? 15.891 4.453 -5.391 1 96.88 125 ARG A N 1
ATOM 972 C CA . ARG A 1 125 ? 15.664 3.193 -6.09 1 96.88 125 ARG A CA 1
ATOM 973 C C . ARG A 1 125 ? 16.094 2.006 -5.234 1 96.88 125 ARG A C 1
ATOM 975 O O . ARG A 1 125 ? 17.125 2.059 -4.566 1 96.88 125 ARG A O 1
ATOM 982 N N . TYR A 1 126 ? 15.297 1.021 -5.23 1 96.06 126 TYR A N 1
ATOM 983 C CA . TYR A 1 126 ? 15.594 -0.202 -4.492 1 96.06 126 TYR A CA 1
ATOM 984 C C . TYR A 1 126 ? 16.141 -1.279 -5.418 1 96.06 126 TYR A C 1
ATOM 986 O O . TYR A 1 126 ? 15.469 -1.702 -6.359 1 96.06 126 TYR A O 1
ATOM 994 N N . ARG A 1 127 ? 17.297 -1.715 -5.102 1 96.06 127 ARG A N 1
ATOM 995 C CA . ARG A 1 127 ? 18.016 -2.592 -6.023 1 96.06 127 ARG A CA 1
ATOM 996 C C . ARG A 1 127 ? 18.141 -3.998 -5.449 1 96.06 127 ARG A C 1
ATOM 998 O O . ARG A 1 127 ? 18.188 -4.176 -4.23 1 96.06 127 ARG A O 1
ATOM 1005 N N . ALA A 1 128 ? 18.172 -4.906 -6.348 1 96.94 128 ALA A N 1
ATOM 1006 C CA . ALA A 1 128 ? 18.516 -6.285 -6.008 1 96.94 128 ALA A CA 1
ATOM 1007 C C . ALA A 1 128 ? 20.031 -6.504 -6.07 1 96.94 128 ALA A C 1
ATOM 1009 O O . ALA A 1 128 ? 20.734 -5.789 -6.781 1 96.94 128 ALA A O 1
ATOM 1010 N N . LEU A 1 129 ? 20.484 -7.398 -5.297 1 97.25 129 LEU A N 1
ATOM 1011 C CA . LEU A 1 129 ? 21.891 -7.754 -5.328 1 97.25 129 LEU A CA 1
ATOM 1012 C C . LEU A 1 129 ? 22.125 -8.984 -6.203 1 97.25 129 LEU A C 1
ATOM 1014 O O . LEU A 1 129 ? 23.188 -9.125 -6.816 1 97.25 129 LEU A O 1
ATOM 1018 N N . HIS A 1 130 ? 21.172 -9.859 -6.16 1 97.88 130 HIS A N 1
ATOM 1019 C CA . HIS A 1 130 ? 21.219 -11.117 -6.891 1 97.88 130 HIS A CA 1
ATOM 1020 C C . HIS A 1 130 ? 19.812 -11.68 -7.113 1 97.88 130 HIS A C 1
ATOM 1022 O O . HIS A 1 130 ? 18.875 -11.281 -6.426 1 97.88 130 HIS A O 1
ATOM 1028 N N . TYR A 1 131 ? 19.688 -12.477 -8.164 1 98.44 131 TYR A N 1
ATOM 1029 C CA . TYR A 1 131 ? 18.438 -13.203 -8.406 1 98.44 131 TYR A CA 1
ATOM 1030 C C . TYR A 1 131 ? 18.703 -14.531 -9.094 1 98.44 131 TYR A C 1
ATOM 1032 O O . TYR A 1 131 ? 19.812 -14.773 -9.594 1 98.44 131 TYR A O 1
ATOM 1040 N N . GLY A 1 132 ? 17.703 -15.43 -9.023 1 98.5 132 GLY A N 1
ATOM 1041 C CA . GLY A 1 132 ? 17.891 -16.719 -9.672 1 98.5 132 GLY A CA 1
ATOM 1042 C C . GLY A 1 132 ? 16.609 -17.531 -9.742 1 98.5 132 GLY A C 1
ATOM 1043 O O . GLY A 1 132 ? 15.578 -17.125 -9.203 1 98.5 132 GLY A O 1
ATOM 1044 N N . LYS A 1 133 ? 16.719 -18.641 -10.477 1 98.69 133 LYS A N 1
ATOM 1045 C CA . LYS A 1 133 ? 15.617 -19.578 -10.609 1 98.69 133 LYS A CA 1
ATOM 1046 C C . LYS A 1 133 ? 15.641 -20.625 -9.5 1 98.69 133 LYS A C 1
ATOM 1048 O O . LYS A 1 133 ? 16.703 -20.922 -8.953 1 98.69 133 LYS A O 1
ATOM 1053 N N . ILE A 1 134 ? 14.492 -21.109 -9.172 1 98.62 134 ILE A N 1
ATOM 1054 C CA . ILE A 1 134 ? 14.383 -22.156 -8.164 1 98.62 134 ILE A CA 1
ATOM 1055 C C . ILE A 1 134 ? 13.164 -23.031 -8.453 1 98.62 134 ILE A C 1
ATOM 1057 O O . ILE A 1 134 ? 12.203 -22.562 -9.078 1 98.62 134 ILE A O 1
ATOM 1061 N N . ARG A 1 135 ? 13.219 -24.281 -8.148 1 97.88 135 ARG A N 1
ATOM 1062 C CA . ARG A 1 135 ? 12.078 -25.188 -8.305 1 97.88 135 ARG A CA 1
ATOM 1063 C C . ARG A 1 135 ? 12.141 -26.312 -7.277 1 97.88 135 ARG A C 1
ATOM 1065 O O . ARG A 1 135 ? 13.195 -26.578 -6.695 1 97.88 135 ARG A O 1
ATOM 1072 N N . GLY A 1 136 ? 11.008 -26.859 -7.047 1 97.94 136 GLY A N 1
ATOM 1073 C CA . GLY A 1 136 ? 10.93 -27.984 -6.133 1 97.94 136 GLY A CA 1
ATOM 1074 C C . GLY A 1 136 ? 10.586 -27.578 -4.711 1 97.94 136 GLY A C 1
ATOM 1075 O O . GLY A 1 136 ? 11.062 -26.547 -4.227 1 97.94 136 GLY A O 1
ATOM 1076 N N . GLU A 1 137 ? 9.883 -28.422 -4.094 1 97.75 137 GLU A N 1
ATOM 1077 C CA . GLU A 1 137 ? 9.305 -28.141 -2.785 1 97.75 137 GLU A CA 1
ATOM 1078 C C . GLU A 1 137 ? 10.383 -27.766 -1.776 1 97.75 137 GLU A C 1
ATOM 1080 O O . GLU A 1 137 ? 10.328 -26.688 -1.173 1 97.75 137 GLU A O 1
ATOM 1085 N N . PHE A 1 138 ? 11.391 -28.594 -1.624 1 97.81 138 PHE A N 1
ATOM 1086 C CA . PHE A 1 138 ? 12.383 -28.422 -0.566 1 97.81 138 PHE A CA 1
ATOM 1087 C C . PHE A 1 138 ? 13.18 -27.141 -0.769 1 97.81 138 PHE A C 1
ATOM 1089 O O . PHE A 1 138 ? 13.375 -26.359 0.172 1 97.81 138 PHE A O 1
ATOM 1096 N N . ARG A 1 139 ? 13.672 -26.953 -1.959 1 98.25 139 ARG A N 1
ATOM 1097 C CA . ARG A 1 139 ? 14.484 -25.766 -2.238 1 98.25 139 ARG A CA 1
ATOM 1098 C C . ARG A 1 139 ? 13.656 -24.5 -2.078 1 98.25 139 ARG A C 1
ATOM 1100 O O . ARG A 1 139 ? 14.164 -23.484 -1.593 1 98.25 139 ARG A O 1
ATOM 1107 N N . MET A 1 140 ? 12.461 -24.578 -2.535 1 98.69 140 MET A N 1
ATOM 1108 C CA . MET A 1 140 ? 11.562 -23.438 -2.393 1 98.69 140 MET A CA 1
ATOM 1109 C C . MET A 1 140 ? 11.32 -23.125 -0.921 1 98.69 140 MET A C 1
ATOM 1111 O O . MET A 1 140 ? 11.391 -21.953 -0.513 1 98.69 140 MET A O 1
ATOM 1115 N N . MET A 1 141 ? 11.062 -24.172 -0.111 1 98.69 141 MET A N 1
ATOM 1116 C CA . MET A 1 141 ? 10.867 -23.953 1.321 1 98.69 141 MET A CA 1
ATOM 1117 C C . MET A 1 141 ? 12.094 -23.312 1.954 1 98.69 141 MET A C 1
ATOM 1119 O O . MET A 1 141 ? 11.969 -22.375 2.748 1 98.69 141 MET A O 1
ATOM 1123 N N . ARG A 1 142 ? 13.219 -23.797 1.621 1 98.5 142 ARG A N 1
ATOM 1124 C CA . ARG A 1 142 ? 14.469 -23.281 2.17 1 98.5 142 ARG A CA 1
ATOM 1125 C C . ARG A 1 142 ? 14.633 -21.797 1.833 1 98.5 142 ARG A C 1
ATOM 1127 O O . ARG A 1 142 ? 14.984 -21 2.701 1 98.5 142 ARG A O 1
ATOM 1134 N N . GLU A 1 143 ? 14.406 -21.484 0.602 1 98.56 143 GLU A N 1
ATOM 1135 C CA . GLU A 1 143 ? 14.562 -20.109 0.143 1 98.56 143 GLU A CA 1
ATOM 1136 C C . GLU A 1 143 ? 13.562 -19.188 0.823 1 98.56 143 GLU A C 1
ATOM 1138 O O . GLU A 1 143 ? 13.93 -18.109 1.294 1 98.56 143 GLU A O 1
ATOM 1143 N N . ILE A 1 144 ? 12.367 -19.594 0.899 1 98.69 144 ILE A N 1
ATOM 1144 C CA . ILE A 1 144 ? 11.305 -18.797 1.511 1 98.69 144 ILE A CA 1
ATOM 1145 C C . ILE A 1 144 ? 11.609 -18.594 2.994 1 98.69 144 ILE A C 1
ATOM 1147 O O . ILE A 1 144 ? 11.523 -17.469 3.502 1 98.69 144 ILE A O 1
ATOM 1151 N N . PHE A 1 145 ? 12 -19.656 3.658 1 98.31 145 PHE A N 1
ATOM 1152 C CA . PHE A 1 145 ? 12.25 -19.609 5.094 1 98.31 145 PHE A CA 1
ATOM 1153 C C . PHE A 1 145 ? 13.414 -18.672 5.41 1 98.31 145 PHE A C 1
ATOM 1155 O O . PHE A 1 145 ? 13.352 -17.906 6.367 1 98.31 145 PHE A O 1
ATOM 1162 N N . ASN A 1 146 ? 14.391 -18.734 4.605 1 97.19 146 ASN A N 1
ATOM 1163 C CA . ASN A 1 146 ? 15.633 -18.047 4.934 1 97.19 146 ASN A CA 1
ATOM 1164 C C . ASN A 1 146 ? 15.602 -16.578 4.504 1 97.19 146 ASN A C 1
ATOM 1166 O O . ASN A 1 146 ? 16.203 -15.727 5.152 1 97.19 146 ASN A O 1
ATOM 1170 N N . ARG A 1 147 ? 14.906 -16.344 3.375 1 97.25 147 ARG A N 1
ATOM 1171 C CA . ARG A 1 147 ? 15.172 -15.016 2.818 1 97.25 147 ARG A CA 1
ATOM 1172 C C . ARG A 1 147 ? 13.883 -14.328 2.402 1 97.25 147 ARG A C 1
ATOM 1174 O O . ARG A 1 147 ? 13.867 -13.117 2.143 1 97.25 147 ARG A O 1
ATOM 1181 N N . GLY A 1 148 ? 12.805 -15.031 2.25 1 97.75 148 GLY A N 1
ATOM 1182 C CA . GLY A 1 148 ? 11.547 -14.344 1.993 1 97.75 148 GLY A CA 1
ATOM 1183 C C . GLY A 1 148 ? 10.781 -14.922 0.823 1 97.75 148 GLY A C 1
ATOM 1184 O O . GLY A 1 148 ? 11.195 -15.922 0.23 1 97.75 148 GLY A O 1
ATOM 1185 N N . PRO A 1 149 ? 9.695 -14.32 0.455 1 98.38 149 PRO A N 1
ATOM 1186 C CA . PRO A 1 149 ? 8.805 -14.797 -0.605 1 98.38 149 PRO A CA 1
ATOM 1187 C C . PRO A 1 149 ? 9.508 -14.945 -1.951 1 98.38 149 PRO A C 1
ATOM 1189 O O . PRO A 1 149 ? 10.516 -14.273 -2.199 1 98.38 149 PRO A O 1
ATOM 1192 N N . ILE A 1 150 ? 8.93 -15.812 -2.787 1 98.94 150 ILE A N 1
ATOM 1193 C CA . ILE A 1 150 ? 9.438 -16.031 -4.133 1 98.94 150 ILE A CA 1
ATOM 1194 C C . ILE A 1 150 ? 8.305 -15.883 -5.148 1 98.94 150 ILE A C 1
ATOM 1196 O O . ILE A 1 150 ? 7.133 -16.016 -4.797 1 98.94 150 ILE A O 1
ATOM 1200 N N . SER A 1 151 ? 8.625 -15.531 -6.387 1 98.94 151 SER A N 1
ATOM 1201 C CA . SER A 1 151 ? 7.641 -15.453 -7.461 1 98.94 151 SER A CA 1
ATOM 1202 C C . SER A 1 151 ? 7.629 -16.734 -8.297 1 98.94 151 SER A C 1
ATOM 1204 O O . SER A 1 151 ? 8.688 -17.281 -8.609 1 98.94 151 SER A O 1
ATOM 1206 N N . CYS A 1 152 ? 6.445 -17.219 -8.648 1 98.94 152 CYS A N 1
ATOM 1207 C CA . CYS A 1 152 ? 6.316 -18.484 -9.352 1 98.94 152 CYS A CA 1
ATOM 1208 C C . CYS A 1 152 ? 5.238 -18.406 -10.422 1 98.94 152 CYS A C 1
ATOM 1210 O O . CYS A 1 152 ? 4.215 -17.75 -10.234 1 98.94 152 CYS A O 1
ATOM 1212 N N . GLY A 1 153 ? 5.543 -19.109 -11.508 1 98.75 153 GLY A N 1
ATOM 1213 C CA . GLY A 1 153 ? 4.5 -19.312 -12.508 1 98.75 153 GLY A CA 1
ATOM 1214 C C . GLY A 1 153 ? 3.479 -20.359 -12.094 1 98.75 153 GLY A C 1
ATOM 1215 O O . GLY A 1 153 ? 3.805 -21.312 -11.375 1 98.75 153 GLY A O 1
ATOM 1216 N N . ILE A 1 154 ? 2.271 -20.188 -12.594 1 98.75 154 ILE A N 1
ATOM 1217 C CA . ILE A 1 154 ? 1.206 -21.156 -12.336 1 98.75 154 ILE A CA 1
ATOM 1218 C C . ILE A 1 154 ? 0.245 -21.203 -13.516 1 98.75 154 ILE A C 1
ATOM 1220 O O . ILE A 1 154 ? 0.117 -20.219 -14.258 1 98.75 154 ILE A O 1
ATOM 1224 N N . ASP A 1 155 ? -0.341 -22.312 -13.742 1 98.5 155 ASP A N 1
ATOM 1225 C CA . ASP A 1 155 ? -1.42 -22.453 -14.719 1 98.5 155 ASP A CA 1
ATOM 1226 C C . ASP A 1 155 ? -2.76 -22.047 -14.117 1 98.5 155 ASP A C 1
ATOM 1228 O O . ASP A 1 155 ? -3.549 -22.891 -13.695 1 98.5 155 ASP A O 1
ATOM 1232 N N . ALA A 1 156 ? -2.992 -20.766 -14.125 1 97.75 156 ALA A N 1
ATOM 1233 C CA . ALA A 1 156 ? -4.223 -20.25 -13.523 1 97.75 156 ALA A CA 1
ATOM 1234 C C . ALA A 1 156 ? -5.445 -20.688 -14.336 1 97.75 156 ALA A C 1
ATOM 1236 O O . ALA A 1 156 ? -5.57 -20.328 -15.516 1 97.75 156 ALA A O 1
ATOM 1237 N N . THR A 1 157 ? -6.348 -21.391 -13.719 1 97.62 157 THR A N 1
ATOM 1238 C CA . THR A 1 157 ? -7.547 -21.922 -14.359 1 97.62 157 THR A CA 1
ATOM 1239 C C . THR A 1 157 ? -8.781 -21.125 -13.945 1 97.62 157 THR A C 1
ATOM 1241 O O . THR A 1 157 ? -8.711 -20.297 -13.039 1 97.62 157 THR A O 1
ATOM 1244 N N . LYS A 1 158 ? -9.875 -21.406 -14.688 1 95.56 158 LYS A N 1
ATOM 1245 C CA . LYS A 1 158 ? -11.148 -20.797 -14.305 1 95.56 158 LYS A CA 1
ATOM 1246 C C . LYS A 1 158 ? -11.547 -21.188 -12.883 1 95.56 158 LYS A C 1
ATOM 1248 O O . LYS A 1 158 ? -12.086 -20.375 -12.133 1 95.56 158 LYS A O 1
ATOM 1253 N N . SER A 1 159 ? -11.273 -22.438 -12.578 1 97.06 159 SER A N 1
ATOM 1254 C CA . SER A 1 159 ? -11.594 -22.922 -11.234 1 97.06 159 SER A CA 1
ATOM 1255 C C . SER A 1 159 ? -10.797 -22.172 -10.172 1 97.06 159 SER A C 1
ATOM 1257 O O . SER A 1 159 ? -11.32 -21.844 -9.109 1 97.06 159 SER A O 1
ATOM 1259 N N . LEU A 1 160 ? -9.586 -21.953 -10.43 1 97.56 160 LEU A N 1
ATOM 1260 C CA . LEU A 1 160 ? -8.766 -21.203 -9.492 1 97.56 160 LEU A CA 1
ATOM 1261 C C . LEU A 1 160 ? -9.297 -19.781 -9.32 1 97.56 160 LEU A C 1
ATOM 1263 O O . LEU A 1 160 ? -9.281 -19.234 -8.211 1 97.56 160 LEU A O 1
ATOM 1267 N N . ALA A 1 161 ? -9.75 -19.141 -10.398 1 95.81 161 ALA A N 1
ATOM 1268 C CA . ALA A 1 161 ? -10.281 -17.781 -10.352 1 95.81 161 ALA A CA 1
ATOM 1269 C C . ALA A 1 161 ? -11.477 -17.688 -9.414 1 95.81 161 ALA A C 1
ATOM 1271 O O . ALA A 1 161 ? -11.781 -16.609 -8.891 1 95.81 161 ALA A O 1
ATOM 1272 N N . HIS A 1 162 ? -12.117 -18.797 -9.18 1 95.56 162 HIS A N 1
ATOM 1273 C CA . HIS A 1 162 ? -13.297 -18.828 -8.328 1 95.56 162 HIS A CA 1
ATOM 1274 C C . HIS A 1 162 ? -12.977 -19.391 -6.949 1 95.56 162 HIS A C 1
ATOM 1276 O O . HIS A 1 162 ? -13.883 -19.766 -6.199 1 95.56 162 HIS A O 1
ATOM 1282 N N . TYR A 1 163 ? -11.727 -19.484 -6.672 1 97.12 163 TYR A N 1
ATOM 1283 C CA . TYR A 1 163 ? -11.297 -19.953 -5.363 1 97.12 163 TYR A CA 1
ATOM 1284 C C . TYR A 1 163 ? -11.969 -19.172 -4.242 1 97.12 163 TYR A C 1
ATOM 1286 O O . TYR A 1 163 ? -11.984 -17.938 -4.27 1 97.12 163 TYR A O 1
ATOM 1294 N N . ASN A 1 164 ? -12.508 -19.875 -3.221 1 92.88 164 ASN A N 1
ATOM 1295 C CA . ASN A 1 164 ? -13.164 -19.188 -2.115 1 92.88 164 ASN A CA 1
ATOM 1296 C C . ASN A 1 164 ? -12.805 -19.812 -0.771 1 92.88 164 ASN A C 1
ATOM 1298 O O . ASN A 1 164 ? -13.492 -19.578 0.228 1 92.88 164 ASN A O 1
ATOM 1302 N N . GLY A 1 165 ? -11.742 -20.703 -0.733 1 96.38 165 GLY A N 1
ATOM 1303 C CA . GLY A 1 165 ? -11.297 -21.25 0.535 1 96.38 165 GLY A CA 1
ATOM 1304 C C . GLY A 1 165 ? -10.82 -22.688 0.426 1 96.38 165 GLY A C 1
ATOM 1305 O O . GLY A 1 165 ? -10.945 -23.312 -0.63 1 96.38 165 GLY A O 1
ATOM 1306 N N . GLY A 1 166 ? -10.188 -23.203 1.517 1 97.38 166 GLY A N 1
ATOM 1307 C CA . GLY A 1 166 ? -9.648 -24.562 1.528 1 97.38 166 GLY A CA 1
ATOM 1308 C C . GLY A 1 166 ? -8.32 -24.672 0.803 1 97.38 166 GLY A C 1
ATOM 1309 O O . GLY A 1 166 ? -7.758 -23.672 0.363 1 97.38 166 GLY A O 1
ATOM 1310 N N . ILE A 1 167 ? -7.832 -25.906 0.746 1 98.56 167 ILE A N 1
ATOM 1311 C CA . ILE A 1 167 ? -6.609 -26.188 0.002 1 98.56 167 ILE A CA 1
ATOM 1312 C C . ILE A 1 167 ? -6.953 -26.547 -1.439 1 98.56 167 ILE A C 1
ATOM 1314 O O . ILE A 1 167 ? -7.602 -27.578 -1.69 1 98.56 167 ILE A O 1
ATOM 1318 N N . PHE A 1 168 ? -6.52 -25.688 -2.365 1 98.38 168 PHE A N 1
ATOM 1319 C CA . PHE A 1 168 ? -6.867 -25.859 -3.771 1 98.38 168 PHE A CA 1
ATOM 1320 C C . PHE A 1 168 ? -6.102 -27.031 -4.383 1 98.38 168 PHE A C 1
ATOM 1322 O O . PHE A 1 168 ? -4.938 -27.25 -4.051 1 98.38 168 PHE A O 1
ATOM 1329 N N . GLU A 1 169 ? -6.711 -27.766 -5.145 1 96.5 169 GLU A N 1
ATOM 1330 C CA . GLU A 1 169 ? -6.148 -28.844 -5.961 1 96.5 169 GLU A CA 1
ATOM 1331 C C . GLU A 1 169 ? -6.922 -29 -7.27 1 96.5 169 GLU A C 1
ATOM 1333 O O . GLU A 1 169 ? -8.148 -28.906 -7.281 1 96.5 169 GLU A O 1
ATOM 1338 N N . GLU A 1 170 ? -6.219 -29.141 -8.32 1 97.38 170 GLU A N 1
ATOM 1339 C CA . GLU A 1 170 ? -6.84 -29.359 -9.617 1 97.38 170 GLU A CA 1
ATOM 1340 C C . GLU A 1 170 ? -5.91 -30.141 -10.547 1 97.38 170 GLU A C 1
ATOM 1342 O O . GLU A 1 170 ? -4.746 -29.766 -10.719 1 97.38 170 GLU A O 1
ATOM 1347 N N . PHE A 1 171 ? -6.445 -31.219 -11.141 1 97.56 171 PHE A N 1
ATOM 1348 C CA . PHE A 1 171 ? -5.668 -32 -12.102 1 97.56 171 PHE A CA 1
ATOM 1349 C C . PHE A 1 171 ? -5.711 -31.344 -13.484 1 97.56 171 PHE A C 1
ATOM 1351 O O . PHE A 1 171 ? -6.789 -31.016 -13.984 1 97.56 171 PHE A O 1
ATOM 1358 N N . ARG A 1 172 ? -4.59 -31.062 -13.977 1 96.94 172 ARG A N 1
ATOM 1359 C CA . ARG A 1 172 ? -4.41 -30.625 -15.359 1 96.94 172 ARG A CA 1
ATOM 1360 C C . ARG A 1 172 ? -3.383 -31.484 -16.078 1 96.94 172 ARG A C 1
ATOM 1362 O O . ARG A 1 172 ? -2.246 -31.625 -15.625 1 96.94 172 ARG A O 1
ATOM 1369 N N . GLU A 1 173 ? -3.809 -32.062 -17.219 1 96.31 173 GLU A N 1
ATOM 1370 C CA . GLU A 1 173 ? -2.918 -32.938 -17.969 1 96.31 173 GLU A CA 1
ATOM 1371 C C . GLU A 1 173 ? -1.771 -32.156 -18.594 1 96.31 173 GLU A C 1
ATOM 1373 O O . GLU A 1 173 ? -0.621 -32.594 -18.578 1 96.31 173 GLU A O 1
ATOM 1378 N N . PHE A 1 174 ? -2.146 -31.094 -19.266 1 97 174 PHE A N 1
ATOM 1379 C CA . PHE A 1 174 ? -1.151 -30.234 -19.875 1 97 174 PHE A CA 1
ATOM 1380 C C . PHE A 1 174 ? -1.028 -28.922 -19.109 1 97 174 PHE A C 1
ATOM 1382 O O . PHE A 1 174 ? -1.982 -28.141 -19.047 1 97 174 PHE A O 1
ATOM 1389 N N . ILE A 1 175 ? 0.15 -28.781 -18.547 1 97.56 175 ILE A N 1
ATOM 1390 C CA . ILE A 1 175 ? 0.395 -27.578 -17.766 1 97.56 175 ILE A CA 1
ATOM 1391 C C . ILE A 1 175 ? 0.854 -26.453 -18.688 1 97.56 175 ILE A C 1
ATOM 1393 O O . ILE A 1 175 ? 1.804 -26.609 -19.453 1 97.56 175 ILE A O 1
ATOM 1397 N N . LYS A 1 176 ? 0.153 -25.344 -18.656 1 97.56 176 LYS A N 1
ATOM 1398 C CA . LYS A 1 176 ? 0.54 -24.125 -19.344 1 97.56 176 LYS A CA 1
ATOM 1399 C C . LYS A 1 176 ? 0.599 -22.938 -18.375 1 97.56 176 LYS A C 1
ATOM 1401 O O . LYS A 1 176 ? -0.432 -22.359 -18.047 1 97.56 176 LYS A O 1
ATOM 1406 N N . LEU A 1 177 ? 1.823 -22.594 -18.047 1 97.88 177 LEU A N 1
ATOM 1407 C CA . LEU A 1 177 ? 1.977 -21.469 -17.141 1 97.88 177 LEU A CA 1
ATOM 1408 C C . LEU A 1 177 ? 1.506 -20.172 -17.797 1 97.88 177 LEU A C 1
ATOM 1410 O O . LEU A 1 177 ? 1.974 -19.812 -18.875 1 97.88 177 LEU A O 1
ATOM 1414 N N . ASN A 1 178 ? 0.511 -19.469 -17.188 1 98 178 ASN A N 1
ATOM 1415 C CA . ASN A 1 178 ? -0.084 -18.266 -17.781 1 98 178 ASN A CA 1
ATOM 1416 C C . ASN A 1 178 ? -0.259 -17.156 -16.75 1 98 178 ASN A C 1
ATOM 1418 O O . ASN A 1 178 ? -0.924 -16.156 -17.031 1 98 178 ASN A O 1
ATOM 1422 N N . HIS A 1 179 ? 0.278 -17.328 -15.648 1 98.56 179 HIS A N 1
ATOM 1423 C CA . HIS A 1 179 ? 0.123 -16.406 -14.531 1 98.56 179 HIS A CA 1
ATOM 1424 C C . HIS A 1 179 ? 1.307 -16.5 -13.57 1 98.56 179 HIS A C 1
ATOM 1426 O O . HIS A 1 179 ? 1.952 -17.547 -13.477 1 98.56 179 HIS A O 1
ATOM 1432 N N . VAL A 1 180 ? 1.619 -15.367 -12.93 1 98.88 180 VAL A N 1
ATOM 1433 C CA . VAL A 1 180 ? 2.693 -15.352 -11.945 1 98.88 180 VAL A CA 1
ATOM 1434 C C . VAL A 1 180 ? 2.145 -14.906 -10.594 1 98.88 180 VAL A C 1
ATOM 1436 O O . VAL A 1 180 ? 1.374 -13.945 -10.516 1 98.88 180 VAL A O 1
ATOM 1439 N N . ILE A 1 181 ? 2.523 -15.648 -9.539 1 98.88 181 ILE A N 1
ATOM 1440 C CA . ILE A 1 181 ? 2.092 -15.406 -8.164 1 98.88 181 ILE A CA 1
ATOM 1441 C C . ILE A 1 181 ? 3.305 -15.367 -7.242 1 98.88 181 ILE A C 1
ATOM 1443 O O . ILE A 1 181 ? 4.441 -15.539 -7.691 1 98.88 181 ILE A O 1
ATOM 1447 N N . SER A 1 182 ? 3.01 -14.984 -5.973 1 98.75 182 SER A N 1
ATOM 1448 C CA . SER A 1 182 ? 4.055 -15.008 -4.953 1 98.75 182 SER A CA 1
ATOM 1449 C C . SER A 1 182 ? 3.754 -16.047 -3.883 1 98.75 182 SER A C 1
ATOM 1451 O O . SER A 1 182 ? 2.637 -16.109 -3.363 1 98.75 182 SER A O 1
ATOM 1453 N N . ILE A 1 183 ? 4.707 -16.906 -3.604 1 98.94 183 ILE A N 1
ATOM 1454 C CA . ILE A 1 183 ? 4.574 -17.859 -2.502 1 98.94 183 ILE A CA 1
ATOM 1455 C C . ILE A 1 183 ? 5.246 -17.297 -1.251 1 98.94 183 ILE A C 1
ATOM 1457 O O . ILE A 1 183 ? 6.418 -16.922 -1.285 1 98.94 183 ILE A O 1
ATOM 1461 N N . VAL A 1 184 ? 4.484 -17.297 -0.111 1 98.31 184 VAL A N 1
ATOM 1462 C CA . VAL A 1 184 ? 4.953 -16.531 1.038 1 98.31 184 VAL A CA 1
ATOM 1463 C C . VAL A 1 184 ? 5.102 -17.453 2.25 1 98.31 184 VAL A C 1
ATOM 1465 O O . VAL A 1 184 ? 5.582 -17.031 3.303 1 98.31 184 VAL A O 1
ATOM 1468 N N . GLY A 1 185 ? 4.672 -18.688 2.123 1 98.75 185 GLY A N 1
ATOM 1469 C CA . GLY A 1 185 ? 4.719 -19.625 3.23 1 98.75 185 GLY A CA 1
ATOM 1470 C C . GLY A 1 185 ? 4.113 -20.984 2.889 1 98.75 185 GLY A C 1
ATOM 1471 O O . GLY A 1 185 ? 3.93 -21.297 1.713 1 98.75 185 GLY A O 1
ATOM 1472 N N . TRP A 1 186 ? 3.951 -21.766 3.967 1 98.81 186 TRP A N 1
ATOM 1473 C CA . TRP A 1 186 ? 3.389 -23.094 3.803 1 98.81 186 TRP A CA 1
ATOM 1474 C C . TRP A 1 186 ? 2.756 -23.578 5.102 1 98.81 186 TRP A C 1
ATOM 1476 O O . TRP A 1 186 ? 2.891 -22.938 6.145 1 98.81 186 TRP A O 1
ATOM 1486 N N . GLY A 1 187 ? 2.023 -24.641 4.922 1 98.44 187 GLY A N 1
ATOM 1487 C CA . GLY A 1 187 ? 1.445 -25.266 6.098 1 98.44 187 GLY A CA 1
ATOM 1488 C C . GLY A 1 187 ? 0.983 -26.688 5.848 1 98.44 187 GLY A C 1
ATOM 1489 O O . GLY A 1 187 ? 1.284 -27.266 4.805 1 98.44 187 GLY A O 1
ATOM 1490 N N . ILE A 1 188 ? 0.421 -27.297 6.949 1 98 188 ILE A N 1
ATOM 1491 C CA . ILE A 1 188 ? -0.187 -28.625 6.902 1 98 188 ILE A CA 1
ATOM 1492 C C . ILE A 1 188 ? -1.562 -28.594 7.57 1 98 188 ILE A C 1
ATOM 1494 O O . ILE A 1 188 ? -1.723 -28 8.641 1 98 188 ILE A O 1
ATOM 1498 N N . GLU A 1 189 ? -2.51 -28.984 6.848 1 97.06 189 GLU A N 1
ATOM 1499 C CA . GLU A 1 189 ? -3.852 -29.156 7.395 1 97.06 189 GLU A CA 1
ATOM 1500 C C . GLU A 1 189 ? -4.391 -30.547 7.113 1 97.06 189 GLU A C 1
ATOM 1502 O O . GLU A 1 189 ? -4.457 -30.969 5.957 1 97.06 189 GLU A O 1
ATOM 1507 N N . LYS A 1 190 ? -4.832 -31.359 8.125 1 95.31 190 LYS A N 1
ATOM 1508 C CA . LYS A 1 190 ? -5.34 -32.719 7.996 1 95.31 190 LYS A CA 1
ATOM 1509 C C . LYS A 1 190 ? -4.438 -33.562 7.102 1 95.31 190 LYS A C 1
ATOM 1511 O O . LYS A 1 190 ? -4.902 -34.156 6.137 1 95.31 190 LYS A O 1
ATOM 1516 N N . ASP A 1 191 ? -3.213 -33.5 7.371 1 95.62 191 ASP A N 1
ATOM 1517 C CA . ASP A 1 191 ? -2.178 -34.312 6.723 1 95.62 191 ASP A CA 1
ATOM 1518 C C . ASP A 1 191 ? -1.973 -33.875 5.273 1 95.62 191 ASP A C 1
ATOM 1520 O O . ASP A 1 191 ? -1.359 -34.594 4.484 1 95.62 191 ASP A O 1
ATOM 1524 N N . THR A 1 192 ? -2.539 -32.75 4.875 1 97.56 192 THR A N 1
ATOM 1525 C CA . THR A 1 192 ? -2.328 -32.188 3.543 1 97.56 192 THR A CA 1
ATOM 1526 C C . THR A 1 192 ? -1.403 -30.984 3.604 1 97.56 192 THR A C 1
ATOM 1528 O O . THR A 1 192 ? -1.664 -30.031 4.344 1 97.56 192 THR A O 1
ATOM 1531 N N . LYS A 1 193 ? -0.328 -31.094 2.818 1 98.25 193 LYS A N 1
ATOM 1532 C CA . LYS A 1 193 ? 0.626 -29.984 2.738 1 98.25 193 LYS A CA 1
ATOM 1533 C C . LYS A 1 193 ? 0.172 -28.938 1.728 1 98.25 193 LYS A C 1
ATOM 1535 O O . LYS A 1 193 ? -0.373 -29.281 0.675 1 98.25 193 LYS A O 1
ATOM 1540 N N . PHE A 1 194 ? 0.414 -27.641 2.031 1 98.81 194 PHE A N 1
ATOM 1541 C CA . PHE A 1 194 ? -0.005 -26.609 1.09 1 98.81 194 PHE A CA 1
ATOM 1542 C C . PHE A 1 194 ? 0.969 -25.438 1.101 1 98.81 194 PHE A C 1
ATOM 1544 O O . PHE A 1 194 ? 1.691 -25.234 2.08 1 98.81 194 PHE A O 1
ATOM 1551 N N . TRP A 1 195 ? 1.02 -24.766 -0.038 1 98.88 195 TRP A N 1
ATOM 1552 C CA . TRP A 1 195 ? 1.646 -23.453 -0.134 1 98.88 195 TRP A CA 1
ATOM 1553 C C . TRP A 1 195 ? 0.668 -22.344 0.26 1 98.88 195 TRP A C 1
ATOM 1555 O O . TRP A 1 195 ? -0.535 -22.453 0.008 1 98.88 195 TRP A O 1
ATOM 1565 N N . VAL A 1 196 ? 1.133 -21.312 0.912 1 98.75 196 VAL A N 1
ATOM 1566 C CA . VAL A 1 196 ? 0.404 -20.047 1.047 1 98.75 196 VAL A CA 1
ATOM 1567 C C . VAL A 1 196 ? 0.805 -19.094 -0.077 1 98.75 196 VAL A C 1
ATOM 1569 O O . VAL A 1 196 ? 1.98 -18.75 -0.217 1 98.75 196 VAL A O 1
ATOM 1572 N N . VAL A 1 197 ? -0.211 -18.672 -0.842 1 98.81 197 VAL A N 1
ATOM 1573 C CA . VAL A 1 197 ? 0.089 -17.984 -2.098 1 98.81 197 VAL A CA 1
ATOM 1574 C C . VAL A 1 197 ? -0.615 -16.625 -2.131 1 98.81 197 VAL A C 1
ATOM 1576 O O . VAL A 1 197 ? -1.798 -16.531 -1.795 1 98.81 197 VAL A O 1
ATOM 1579 N N . ARG A 1 198 ? 0.122 -15.586 -2.477 1 98.06 198 ARG A N 1
ATOM 1580 C CA . ARG A 1 198 ? -0.452 -14.258 -2.686 1 98.06 198 ARG A CA 1
ATOM 1581 C C . ARG A 1 198 ? -0.769 -14.031 -4.16 1 98.06 198 ARG A C 1
ATOM 1583 O O . ARG A 1 198 ? 0.096 -14.203 -5.02 1 98.06 198 ARG A O 1
ATOM 1590 N N . ASN A 1 199 ? -1.979 -13.648 -4.418 1 98.12 199 ASN A N 1
ATOM 1591 C CA . ASN A 1 199 ? -2.406 -13.266 -5.758 1 98.12 199 ASN A CA 1
ATOM 1592 C C . ASN A 1 199 ? -2.373 -11.75 -5.945 1 98.12 199 ASN A C 1
ATOM 1594 O O . ASN A 1 199 ? -1.953 -11.023 -5.051 1 98.12 199 ASN A O 1
ATOM 1598 N N . SER A 1 200 ? -2.652 -11.312 -7.168 1 98.38 200 SER A N 1
ATOM 1599 C CA . SER A 1 200 ? -2.732 -9.891 -7.477 1 98.38 200 SER A CA 1
ATOM 1600 C C . SER A 1 200 ? -4.094 -9.531 -8.062 1 98.38 200 SER A C 1
ATOM 1602 O O . SER A 1 200 ? -4.184 -8.711 -8.977 1 98.38 200 SER A O 1
ATOM 1604 N N . TRP A 1 201 ? -5.117 -10.195 -7.586 1 97.75 201 TRP A N 1
ATOM 1605 C CA . TRP A 1 201 ? -6.465 -10 -8.109 1 97.75 201 TRP A CA 1
ATOM 1606 C C . TRP A 1 201 ? -7.344 -9.273 -7.094 1 97.75 201 TRP A C 1
ATOM 1608 O O . TRP A 1 201 ? -8.57 -9.391 -7.129 1 97.75 201 TRP A O 1
ATOM 1618 N N . GLY A 1 202 ? -6.66 -8.586 -6.129 1 96.25 202 GLY A N 1
ATOM 1619 C CA . GLY A 1 202 ? -7.395 -7.812 -5.141 1 96.25 202 GLY A CA 1
ATOM 1620 C C . GLY A 1 202 ? -7.66 -8.586 -3.859 1 96.25 202 GLY A C 1
ATOM 1621 O O . GLY A 1 202 ? -7.605 -9.812 -3.846 1 96.25 202 GLY A O 1
ATOM 1622 N N . SER A 1 203 ? -8.016 -7.832 -2.807 1 95.25 203 SER A N 1
ATOM 1623 C CA . SER A 1 203 ? -8.219 -8.406 -1.481 1 95.25 203 SER A CA 1
ATOM 1624 C C . SER A 1 203 ? -9.523 -9.203 -1.415 1 95.25 203 SER A C 1
ATOM 1626 O O . SER A 1 203 ? -9.711 -10.023 -0.519 1 95.25 203 SER A O 1
ATOM 1628 N N . GLU A 1 204 ? -10.391 -8.984 -2.369 1 95.25 204 GLU A N 1
ATOM 1629 C CA . GLU A 1 204 ? -11.688 -9.672 -2.344 1 95.25 204 GLU A CA 1
ATOM 1630 C C . GLU A 1 204 ? -11.578 -11.07 -2.949 1 95.25 204 GLU A C 1
ATOM 1632 O O . GLU A 1 204 ? -12.531 -11.852 -2.873 1 95.25 204 GLU A O 1
ATOM 1637 N N . PHE A 1 205 ? -10.477 -11.367 -3.537 1 96.06 205 PHE A N 1
ATOM 1638 C CA . PHE A 1 205 ? -10.203 -12.703 -4.059 1 96.06 205 PHE A CA 1
ATOM 1639 C C . PHE A 1 205 ? -9.82 -13.656 -2.936 1 96.06 205 PHE A C 1
ATOM 1641 O O . PHE A 1 205 ? -9.016 -13.312 -2.068 1 96.06 205 PHE A O 1
ATOM 1648 N N . GLY A 1 206 ? -10.438 -14.859 -2.902 1 96.69 206 GLY A N 1
ATOM 1649 C CA . GLY A 1 206 ? -10.016 -15.938 -2.021 1 96.69 206 GLY A CA 1
ATOM 1650 C C . GLY A 1 206 ? -9.984 -15.539 -0.559 1 96.69 206 GLY A C 1
ATOM 1651 O O . GLY A 1 206 ? -10.977 -15.039 -0.025 1 96.69 206 GLY A O 1
ATOM 1652 N N . LEU A 1 207 ? -8.82 -15.789 0.02 1 96.25 207 LEU A N 1
ATOM 1653 C CA . LEU A 1 207 ? -8.609 -15.461 1.425 1 96.25 207 LEU A CA 1
ATOM 1654 C C . LEU A 1 207 ? -7.875 -14.133 1.566 1 96.25 207 LEU A C 1
ATOM 1656 O O . LEU A 1 207 ? -6.668 -14.102 1.82 1 96.25 207 LEU A O 1
ATOM 1660 N N . ASP A 1 208 ? -8.617 -13.031 1.404 1 93.69 208 ASP A N 1
ATOM 1661 C CA . ASP A 1 208 ? -8.055 -11.688 1.488 1 93.69 208 ASP A CA 1
ATOM 1662 C C . ASP A 1 208 ? -6.898 -11.516 0.5 1 93.69 208 ASP A C 1
ATOM 1664 O O . ASP A 1 208 ? -5.836 -11.008 0.862 1 93.69 208 ASP A O 1
ATOM 1668 N N . GLY A 1 209 ? -7.102 -12.07 -0.633 1 96.19 209 GLY A N 1
ATOM 1669 C CA . GLY A 1 209 ? -6.113 -11.922 -1.69 1 96.19 209 GLY A CA 1
ATOM 1670 C C . GLY A 1 209 ? -5.145 -13.086 -1.772 1 96.19 209 GLY A C 1
ATOM 1671 O O . GLY A 1 209 ? -4.289 -13.125 -2.658 1 96.19 209 GLY A O 1
ATOM 1672 N N . PHE A 1 210 ? -5.301 -14.055 -0.86 1 97.62 210 PHE A N 1
ATOM 1673 C CA . PHE A 1 210 ? -4.43 -15.219 -0.808 1 97.62 210 PHE A CA 1
ATOM 1674 C C . PHE A 1 210 ? -5.215 -16.484 -1.111 1 97.62 210 PHE A C 1
ATOM 1676 O O . PHE A 1 210 ? -6.445 -16.469 -1.157 1 97.62 210 PHE A O 1
ATOM 1683 N N . PHE A 1 211 ? -4.445 -17.531 -1.41 1 98.56 211 PHE A N 1
ATOM 1684 C CA . PHE A 1 211 ? -5.055 -18.859 -1.511 1 98.56 211 PHE A CA 1
ATOM 1685 C C . PHE A 1 211 ? -4.066 -19.938 -1.103 1 98.56 211 PHE A C 1
ATOM 1687 O O . PHE A 1 211 ? -2.869 -19.672 -0.957 1 98.56 211 PHE A O 1
ATOM 1694 N N . LYS A 1 212 ? -4.578 -21.094 -0.819 1 98.81 212 LYS A N 1
ATOM 1695 C CA . LYS A 1 212 ? -3.797 -22.281 -0.501 1 98.81 212 LYS A CA 1
ATOM 1696 C C . LYS A 1 212 ? -3.855 -23.297 -1.641 1 98.81 212 LYS A C 1
ATOM 1698 O O . LYS A 1 212 ? -4.91 -23.5 -2.248 1 98.81 212 LYS A O 1
ATOM 1703 N N . ILE A 1 213 ? -2.746 -23.828 -1.913 1 98.75 213 ILE A N 1
ATOM 1704 C CA . ILE A 1 213 ? -2.727 -24.859 -2.951 1 98.75 213 ILE A CA 1
ATOM 1705 C C . ILE A 1 213 ? -1.806 -26 -2.533 1 98.75 213 ILE A C 1
ATOM 1707 O O . ILE A 1 213 ? -0.768 -25.766 -1.906 1 98.75 213 ILE A O 1
ATOM 1711 N N . LYS A 1 214 ? -2.145 -27.172 -2.934 1 98.38 214 LYS A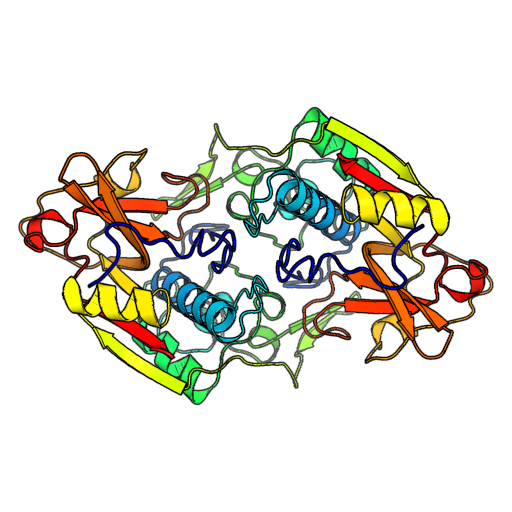 N 1
ATOM 1712 C CA . LYS A 1 214 ? -1.378 -28.359 -2.559 1 98.38 214 LYS A CA 1
ATOM 1713 C C . LYS A 1 214 ? 0.094 -28.203 -2.928 1 98.38 214 LYS A C 1
ATOM 1715 O O . LYS A 1 214 ? 0.418 -27.672 -3.994 1 98.38 214 LYS A O 1
ATOM 1720 N N . ARG A 1 215 ? 0.884 -28.734 -2.057 1 97.81 215 ARG A N 1
ATOM 1721 C CA . ARG A 1 215 ? 2.324 -28.672 -2.285 1 97.81 215 ARG A CA 1
ATOM 1722 C C . ARG A 1 215 ? 2.949 -30.062 -2.236 1 97.81 215 ARG A C 1
ATOM 1724 O O . ARG A 1 215 ? 2.426 -30.969 -1.572 1 97.81 215 ARG A O 1
ATOM 1731 N N . GLY A 1 216 ? 4.117 -30.219 -2.902 1 96 216 GLY A N 1
ATOM 1732 C CA . GLY A 1 216 ? 4.902 -31.438 -2.842 1 96 216 GLY A CA 1
ATOM 1733 C C . GLY A 1 216 ? 4.262 -32.594 -3.588 1 96 216 GLY A C 1
ATOM 1734 O O . GLY A 1 216 ? 4.516 -33.75 -3.273 1 96 216 GLY A O 1
ATOM 1735 N N . VAL A 1 217 ? 3.41 -32.281 -4.492 1 95.31 217 VAL A N 1
ATOM 1736 C CA . VAL A 1 217 ? 2.746 -33.312 -5.301 1 95.31 217 VAL A CA 1
ATOM 1737 C C . VAL A 1 217 ? 3.201 -33.188 -6.754 1 95.31 217 VAL A C 1
ATOM 1739 O O . VAL A 1 217 ? 3.969 -32.281 -7.102 1 95.31 217 VAL A O 1
ATOM 1742 N N . ASP A 1 218 ? 2.764 -34.156 -7.559 1 93.12 218 ASP A N 1
ATOM 1743 C CA . ASP A 1 218 ? 3.012 -34.062 -8.992 1 93.12 218 ASP A CA 1
ATOM 1744 C C . ASP A 1 218 ? 2.498 -32.75 -9.57 1 93.12 218 ASP A C 1
ATOM 1746 O O . ASP A 1 218 ? 1.429 -32.281 -9.18 1 93.12 218 ASP A O 1
ATOM 1750 N N . LEU A 1 219 ? 3.305 -32.188 -10.531 1 93.75 219 LEU A N 1
ATOM 1751 C CA . LEU A 1 219 ? 3.031 -30.859 -11.094 1 93.75 219 LEU A CA 1
ATOM 1752 C C . LEU A 1 219 ? 1.621 -30.797 -11.664 1 93.75 219 LEU A C 1
ATOM 1754 O O . LEU A 1 219 ? 1.021 -29.719 -11.734 1 93.75 219 LEU A O 1
ATOM 1758 N N . HIS A 1 220 ? 1.035 -31.938 -12.062 1 95.88 220 HIS A N 1
ATOM 1759 C CA . HIS A 1 220 ? -0.288 -31.984 -12.68 1 95.88 220 HIS A CA 1
ATOM 1760 C C . HIS A 1 220 ? -1.381 -31.703 -11.648 1 95.88 220 HIS A C 1
ATOM 1762 O O . HIS A 1 220 ? -2.498 -31.328 -12.016 1 95.88 220 HIS A O 1
ATOM 1768 N N . TYR A 1 221 ? -1.02 -31.781 -10.414 1 95.69 221 TYR A N 1
ATOM 1769 C CA . TYR A 1 221 ? -2.047 -31.688 -9.383 1 95.69 221 TYR A CA 1
ATOM 1770 C C . TYR A 1 221 ? -2.01 -30.328 -8.703 1 95.69 221 TYR A C 1
ATOM 1772 O O . TYR A 1 221 ? -2.918 -29.969 -7.949 1 95.69 221 TYR A O 1
ATOM 1780 N N . ASN A 1 222 ? -0.985 -29.594 -8.953 1 97.5 222 ASN A N 1
ATOM 1781 C CA . ASN A 1 222 ? -0.889 -28.297 -8.297 1 97.5 222 ASN A CA 1
ATOM 1782 C C . ASN A 1 222 ? -0.598 -27.188 -9.305 1 97.5 222 ASN A C 1
ATOM 1784 O O . ASN A 1 222 ? 0.127 -26.234 -8.992 1 97.5 222 ASN A O 1
ATOM 1788 N N . LEU A 1 223 ? -1.018 -27.453 -10.555 1 98.12 223 LEU A N 1
ATOM 1789 C CA . LEU A 1 223 ? -1.042 -26.453 -11.625 1 98.12 223 LEU A CA 1
ATOM 1790 C C . LEU A 1 223 ? 0.37 -25.984 -11.961 1 98.12 223 LEU A C 1
ATOM 1792 O O . LEU A 1 223 ? 0.566 -24.844 -12.383 1 98.12 223 LEU A O 1
ATOM 1796 N N . GLY A 1 224 ? 1.384 -26.781 -11.703 1 98.31 224 GLY A N 1
ATOM 1797 C CA . GLY A 1 224 ? 2.754 -26.516 -12.109 1 98.31 224 GLY A CA 1
ATOM 1798 C C . GLY A 1 224 ? 3.447 -25.484 -11.242 1 98.31 224 GLY A C 1
ATOM 1799 O O . GLY A 1 224 ? 4.477 -24.922 -11.633 1 98.31 224 GLY A O 1
ATOM 1800 N N . ILE A 1 225 ? 2.982 -25.234 -10.023 1 98.44 225 ILE A N 1
ATOM 1801 C CA . ILE A 1 225 ? 3.377 -24.109 -9.203 1 98.44 225 ILE A CA 1
ATOM 1802 C C . ILE A 1 225 ? 4.828 -24.266 -8.758 1 98.44 225 ILE A C 1
ATOM 1804 O O . ILE A 1 225 ? 5.473 -23.297 -8.352 1 98.44 225 ILE A O 1
ATOM 1808 N N . GLU A 1 226 ? 5.371 -25.469 -8.789 1 98.56 226 GLU A N 1
ATOM 1809 C CA . GLU A 1 226 ? 6.707 -25.719 -8.25 1 98.56 226 GLU A CA 1
ATOM 1810 C C . GLU A 1 226 ? 7.727 -25.875 -9.375 1 98.56 226 GLU A C 1
ATOM 1812 O O . GLU A 1 226 ? 8.828 -26.375 -9.148 1 98.56 226 GLU A O 1
ATOM 1817 N N . THR A 1 227 ? 7.375 -25.422 -10.578 1 98.12 227 THR A N 1
ATOM 1818 C CA . THR A 1 227 ? 8.219 -25.734 -11.727 1 98.12 227 THR A CA 1
ATOM 1819 C C . THR A 1 227 ? 9.047 -24.516 -12.141 1 98.12 227 THR A C 1
ATOM 1821 O O . THR A 1 227 ? 10.164 -24.656 -12.633 1 98.12 227 THR A O 1
ATOM 1824 N N . GLU A 1 228 ? 8.5 -23.359 -12.117 1 98.12 228 GLU A N 1
ATOM 1825 C CA . GLU A 1 228 ? 9.164 -22.141 -12.562 1 98.12 228 GLU A CA 1
ATOM 1826 C C . GLU A 1 228 ? 9.016 -21.031 -11.531 1 98.12 228 GLU A C 1
ATOM 1828 O O . GLU A 1 228 ? 8.102 -20.203 -11.633 1 98.12 228 GLU A O 1
ATOM 1833 N N . CYS A 1 229 ? 9.992 -20.984 -10.648 1 98.81 229 CYS A N 1
ATOM 1834 C CA . CYS A 1 229 ? 10.016 -19.969 -9.609 1 98.81 229 CYS A CA 1
ATOM 1835 C C . CYS A 1 229 ? 11.328 -19.188 -9.641 1 98.81 229 CYS A C 1
ATOM 1837 O O . CYS A 1 229 ? 12.312 -19.656 -10.227 1 98.81 229 CYS A O 1
ATOM 1839 N N . ALA A 1 230 ? 11.227 -18.016 -9.086 1 98.81 230 ALA A N 1
ATOM 1840 C CA . ALA A 1 230 ? 12.406 -17.156 -9.023 1 98.81 230 ALA A CA 1
ATOM 1841 C C . ALA A 1 230 ? 12.516 -16.469 -7.66 1 98.81 230 ALA A C 1
ATOM 1843 O O . ALA A 1 230 ? 11.5 -16.188 -7.023 1 98.81 230 ALA A O 1
ATOM 1844 N N . TYR A 1 231 ? 13.758 -16.344 -7.188 1 98.62 231 TYR A N 1
ATOM 1845 C CA . TYR A 1 231 ? 14.055 -15.57 -5.98 1 98.62 231 TYR A CA 1
ATOM 1846 C C . TYR A 1 231 ? 14.906 -14.352 -6.305 1 98.62 231 TYR A C 1
ATOM 1848 O O . TYR A 1 231 ? 15.477 -14.258 -7.395 1 98.62 231 TYR A O 1
ATOM 1856 N N . VAL A 1 232 ? 14.898 -13.414 -5.414 1 98.38 232 VAL A N 1
ATOM 1857 C CA . VAL A 1 232 ? 15.68 -12.188 -5.543 1 98.38 232 VAL A CA 1
ATOM 1858 C C . VAL A 1 232 ? 16.297 -11.82 -4.191 1 98.38 232 VAL A C 1
ATOM 1860 O O . VAL A 1 232 ? 15.758 -12.188 -3.141 1 98.38 232 VAL A O 1
ATOM 1863 N N . VAL A 1 233 ? 17.484 -11.242 -4.246 1 94.75 233 VAL A N 1
ATOM 1864 C CA . VAL A 1 233 ? 18.188 -10.82 -3.039 1 94.75 233 VAL A CA 1
ATOM 1865 C C . VAL A 1 233 ? 18.469 -9.32 -3.107 1 94.75 233 VAL A C 1
ATOM 1867 O O . VAL A 1 233 ? 19.016 -8.836 -4.094 1 94.75 233 VAL A O 1
ATOM 1870 N N . GLU B 1 1 ? 1.857 9.812 32.562 1 81.31 1 GLU B N 1
ATOM 1871 C CA . GLU B 1 1 ? 3.016 10.438 31.922 1 81.31 1 GLU B CA 1
ATOM 1872 C C . GLU B 1 1 ? 3.363 9.758 30.594 1 81.31 1 GLU B C 1
ATOM 1874 O O . GLU B 1 1 ? 3.381 8.523 30.516 1 81.31 1 GLU B O 1
ATOM 1879 N N . PHE B 1 2 ? 3.381 10.633 29.594 1 91.38 2 PHE B N 1
ATOM 1880 C CA . PHE B 1 2 ? 3.725 10.094 28.281 1 91.38 2 PHE B CA 1
ATOM 1881 C C . PHE B 1 2 ? 5.234 9.961 28.141 1 91.38 2 PHE B C 1
ATOM 1883 O O . PHE B 1 2 ? 5.992 10.719 28.75 1 91.38 2 PHE B O 1
ATOM 1890 N N . PRO B 1 3 ? 5.641 8.875 27.359 1 96.25 3 PRO B N 1
ATOM 1891 C CA . PRO B 1 3 ? 7.07 8.852 27.031 1 96.25 3 PRO B CA 1
ATOM 1892 C C . PRO B 1 3 ? 7.543 10.117 26.328 1 96.25 3 PRO B C 1
ATOM 1894 O O . PRO B 1 3 ? 6.746 10.805 25.688 1 96.25 3 PRO B O 1
ATOM 1897 N N . SER B 1 4 ? 8.82 10.398 26.469 1 95.94 4 SER B N 1
ATOM 1898 C CA . SER B 1 4 ? 9.391 11.586 25.828 1 95.94 4 SER B CA 1
ATOM 1899 C C . SER B 1 4 ? 9.297 11.5 24.312 1 95.94 4 SER B C 1
ATOM 1901 O O . SER B 1 4 ? 9.211 12.523 23.625 1 95.94 4 SER B O 1
ATOM 1903 N N . SER B 1 5 ? 9.406 10.273 23.797 1 97.44 5 SER B N 1
ATOM 1904 C CA . SER B 1 5 ? 9.25 10.031 22.375 1 97.44 5 SER B CA 1
ATOM 1905 C C . SER B 1 5 ? 8.344 8.836 22.109 1 97.44 5 SER B C 1
ATOM 1907 O O . SER B 1 5 ? 8.32 7.883 22.891 1 97.44 5 SER B O 1
ATOM 1909 N N . PHE B 1 6 ? 7.621 8.984 21.109 1 98.25 6 PHE B N 1
ATOM 1910 C CA . PHE B 1 6 ? 6.691 7.938 20.688 1 98.25 6 PHE B CA 1
ATOM 1911 C C . PHE B 1 6 ? 6.406 8.023 19.203 1 98.25 6 PHE B C 1
ATOM 1913 O O . PHE B 1 6 ? 6.23 9.117 18.656 1 98.25 6 PHE B O 1
ATOM 1920 N N . ASP B 1 7 ? 6.438 6.867 18.516 1 96.56 7 ASP B N 1
ATOM 1921 C CA . ASP B 1 7 ? 6.258 6.812 17.078 1 96.56 7 ASP B CA 1
ATOM 1922 C C . ASP B 1 7 ? 5.621 5.492 16.641 1 96.56 7 ASP B C 1
ATOM 1924 O O . ASP B 1 7 ? 6.195 4.422 16.859 1 96.56 7 ASP B O 1
ATOM 1928 N N . TRP B 1 8 ? 4.504 5.578 16 1 94.5 8 TRP B N 1
ATOM 1929 C CA . TRP B 1 8 ? 3.779 4.367 15.641 1 94.5 8 TRP B CA 1
ATOM 1930 C C . TRP B 1 8 ? 4.5 3.617 14.523 1 94.5 8 TRP B C 1
ATOM 1932 O O . TRP B 1 8 ? 4.184 2.459 14.242 1 94.5 8 TRP B O 1
ATOM 1942 N N . ARG B 1 9 ? 5.488 4.23 13.922 1 93.44 9 ARG B N 1
ATOM 1943 C CA . ARG B 1 9 ? 6.305 3.541 12.93 1 93.44 9 ARG B CA 1
ATOM 1944 C C . ARG B 1 9 ? 7.184 2.482 13.586 1 93.44 9 ARG B C 1
ATOM 1946 O O . ARG B 1 9 ? 7.703 1.591 12.914 1 93.44 9 ARG B O 1
ATOM 1953 N N . ASN B 1 10 ? 7.312 2.664 14.867 1 90.25 10 ASN B N 1
ATOM 1954 C CA . ASN B 1 10 ? 8.125 1.707 15.609 1 90.25 10 ASN B CA 1
ATOM 1955 C C . ASN B 1 10 ? 7.652 1.584 17.062 1 90.25 10 ASN B C 1
ATOM 1957 O O . ASN B 1 10 ? 8.148 2.293 17.938 1 90.25 10 ASN B O 1
ATOM 1961 N N . VAL B 1 11 ? 6.777 0.718 17.297 1 90.12 11 VAL B N 1
ATOM 1962 C CA . VAL B 1 11 ? 6.312 0.368 18.641 1 90.12 11 VAL B CA 1
ATOM 1963 C C . VAL B 1 11 ? 6.652 -1.09 18.938 1 90.12 11 VAL B C 1
ATOM 1965 O O . VAL B 1 11 ? 6.027 -2.004 18.391 1 90.12 11 VAL B O 1
ATOM 1968 N N . SER B 1 12 ? 7.664 -1.282 19.766 1 86.44 12 SER B N 1
ATOM 1969 C CA . SER B 1 12 ? 8.148 -2.627 20.062 1 86.44 12 SER B CA 1
ATOM 1970 C C . SER B 1 12 ? 8.57 -3.357 18.797 1 86.44 12 SER B C 1
ATOM 1972 O O . SER B 1 12 ? 8.164 -4.496 18.562 1 86.44 12 SER B O 1
ATOM 1974 N N . ASN B 1 13 ? 9.219 -2.646 17.891 1 82.62 13 ASN B N 1
ATOM 1975 C CA . ASN B 1 13 ? 9.797 -3.152 16.641 1 82.62 13 ASN B CA 1
ATOM 1976 C C . ASN B 1 13 ? 8.719 -3.5 15.625 1 82.62 13 ASN B C 1
ATOM 1978 O O . ASN B 1 13 ? 8.938 -4.332 14.742 1 82.62 13 ASN B O 1
ATOM 1982 N N . LYS B 1 14 ? 7.578 -2.959 15.812 1 86.25 14 LYS B N 1
ATOM 1983 C CA . LYS B 1 14 ? 6.492 -3.133 14.852 1 86.25 14 LYS B CA 1
ATOM 1984 C C . LYS B 1 14 ? 6.086 -1.799 14.227 1 86.25 14 LYS B C 1
ATOM 1986 O O . LYS B 1 14 ? 6 -0.786 14.93 1 86.25 14 LYS B O 1
ATOM 1991 N N . ASN B 1 15 ? 5.969 -1.799 12.938 1 89.88 15 ASN B N 1
ATOM 1992 C CA . ASN B 1 15 ? 5.391 -0.661 12.227 1 89.88 15 ASN B CA 1
ATOM 1993 C C . ASN B 1 15 ? 3.895 -0.847 11.992 1 89.88 15 ASN B C 1
ATOM 1995 O O . ASN B 1 15 ? 3.48 -1.802 11.336 1 89.88 15 ASN B O 1
ATOM 1999 N N . PHE B 1 16 ? 3.084 0.059 12.484 1 90.94 16 PHE B N 1
ATOM 2000 C CA . PHE B 1 16 ? 1.639 -0.096 12.375 1 90.94 16 PHE B CA 1
ATOM 2001 C C . PHE B 1 16 ? 1.079 0.798 11.273 1 90.94 16 PHE B C 1
ATOM 2003 O O . PHE B 1 16 ? -0.12 0.764 10.992 1 90.94 16 PHE B O 1
ATOM 2010 N N . LEU B 1 17 ? 1.951 1.584 10.664 1 92.88 17 LEU B N 1
ATOM 2011 C CA . LEU B 1 17 ? 1.473 2.547 9.68 1 92.88 17 LEU B CA 1
ATOM 2012 C C . LEU B 1 17 ? 1.301 1.887 8.312 1 92.88 17 LEU B C 1
ATOM 2014 O O . LEU B 1 17 ? 2.109 1.043 7.922 1 92.88 17 LEU B O 1
ATOM 2018 N N . SER B 1 18 ? 0.252 2.295 7.637 1 92.25 18 SER B N 1
ATOM 2019 C CA . SER B 1 18 ? 0.142 2.004 6.211 1 92.25 18 SER B CA 1
ATOM 2020 C C . SER B 1 18 ? 1.182 2.775 5.406 1 92.25 18 SER B C 1
ATOM 2022 O O . SER B 1 18 ? 1.91 3.605 5.957 1 92.25 18 SER B O 1
ATOM 2024 N N . VAL B 1 19 ? 1.209 2.561 4.141 1 92.62 19 VAL B N 1
ATOM 2025 C CA . VAL B 1 19 ? 2.262 3.078 3.275 1 92.62 19 VAL B CA 1
ATOM 2026 C C . VAL B 1 19 ? 2.08 4.582 3.082 1 92.62 19 VAL B C 1
ATOM 2028 O O . VAL B 1 19 ? 0.985 5.113 3.285 1 92.62 19 VAL B O 1
ATOM 2031 N N . VAL B 1 20 ? 3.18 5.223 2.723 1 94.25 20 VAL B N 1
ATOM 2032 C CA . VAL B 1 20 ? 3.123 6.613 2.279 1 94.25 20 VAL B CA 1
ATOM 2033 C C . VAL B 1 20 ? 2.578 6.68 0.854 1 94.25 20 VAL B C 1
ATOM 2035 O O . VAL B 1 20 ? 2.979 5.891 -0.007 1 94.25 20 VAL B O 1
ATOM 2038 N N . ARG B 1 21 ? 1.662 7.605 0.667 1 95.62 21 ARG B N 1
ATOM 2039 C CA . ARG B 1 21 ? 1.008 7.758 -0.628 1 95.62 21 ARG B CA 1
ATOM 2040 C C . ARG B 1 21 ? 1.338 9.109 -1.253 1 95.62 21 ARG B C 1
ATOM 2042 O O . ARG B 1 21 ? 2.037 9.922 -0.648 1 95.62 21 ARG B O 1
ATOM 2049 N N . ASN B 1 22 ? 0.957 9.258 -2.498 1 97.94 22 ASN B N 1
ATOM 2050 C CA . ASN B 1 22 ? 1.194 10.492 -3.246 1 97.94 22 ASN B CA 1
ATOM 2051 C C . ASN B 1 22 ? -0.083 11 -3.912 1 97.94 22 ASN B C 1
ATOM 2053 O O . ASN B 1 22 ? -0.477 10.5 -4.969 1 97.94 22 ASN B O 1
ATOM 2057 N N . GLN B 1 23 ? -0.658 12.07 -3.326 1 98.5 23 GLN B N 1
ATOM 2058 C CA . GLN B 1 23 ? -1.919 12.594 -3.846 1 98.5 23 GLN B CA 1
ATOM 2059 C C . GLN B 1 23 ? -1.707 13.344 -5.16 1 98.5 23 GLN B C 1
ATOM 2061 O O . GLN B 1 23 ? -2.666 13.625 -5.879 1 98.5 23 GLN B O 1
ATOM 2066 N N . HIS B 1 24 ? -0.476 13.5 -5.57 1 97.44 24 HIS B N 1
ATOM 2067 C CA . HIS B 1 24 ? -0.153 14.398 -6.676 1 97.44 24 HIS B CA 1
ATOM 2068 C C . HIS B 1 24 ? 0.203 13.617 -7.934 1 97.44 24 HIS B C 1
ATOM 2070 O O . HIS B 1 24 ? 0.776 14.18 -8.875 1 97.44 24 HIS B O 1
ATOM 2076 N N . ILE B 1 25 ? -0.073 12.344 -7.891 1 97.56 25 ILE B N 1
ATOM 2077 C CA . ILE B 1 25 ? 0.141 11.531 -9.086 1 97.56 25 ILE B CA 1
ATOM 2078 C C . ILE B 1 25 ? -1.109 10.703 -9.375 1 97.56 25 ILE B C 1
ATOM 2080 O O . ILE B 1 25 ? -1.848 10.336 -8.461 1 97.56 25 ILE B O 1
ATOM 2084 N N . PRO B 1 26 ? -1.389 10.414 -10.711 1 96.94 26 PRO B N 1
ATOM 2085 C CA . PRO B 1 26 ? -0.657 10.805 -11.922 1 96.94 26 PRO B CA 1
ATOM 2086 C C . PRO B 1 26 ? -0.905 12.266 -12.312 1 96.94 26 PRO B C 1
ATOM 2088 O O . PRO B 1 26 ? -0.282 12.773 -13.242 1 96.94 26 PRO B O 1
ATOM 2091 N N . GLN B 1 27 ? -1.848 12.984 -11.594 1 97.88 27 GLN B N 1
ATOM 2092 C CA . GLN B 1 27 ? -2.094 14.406 -11.781 1 97.88 27 GLN B CA 1
ATOM 2093 C C . GLN B 1 27 ? -2.42 15.094 -10.461 1 97.88 27 GLN B C 1
ATOM 2095 O O . GLN B 1 27 ? -2.713 14.43 -9.461 1 97.88 27 GLN B O 1
ATOM 2100 N N . TYR B 1 28 ? -2.377 16.375 -10.523 1 98 28 TYR B N 1
ATOM 2101 C CA . TYR B 1 28 ? -2.631 17.125 -9.305 1 98 28 TYR B CA 1
ATOM 2102 C C . TYR B 1 28 ? -4.07 16.938 -8.836 1 98 28 TYR B C 1
ATOM 2104 O O . TYR B 1 28 ? -5.008 17.078 -9.625 1 98 28 TYR B O 1
ATOM 2112 N N . CYS B 1 29 ? -4.285 16.609 -7.602 1 98.31 29 CYS B N 1
ATOM 2113 C CA . CYS B 1 29 ? -5.582 16.469 -6.953 1 98.31 29 CYS B CA 1
ATOM 2114 C C . CYS B 1 29 ? -5.516 16.906 -5.496 1 98.31 29 CYS B C 1
ATOM 2116 O O . CYS B 1 29 ? -4.703 16.391 -4.723 1 98.31 29 CYS B O 1
ATOM 2118 N N . GLY B 1 30 ? -6.328 17.906 -5.094 1 98.06 30 GLY B N 1
ATOM 2119 C CA . GLY B 1 30 ? -6.402 18.359 -3.715 1 98.06 30 GLY B CA 1
ATOM 2120 C C . GLY B 1 30 ? -7.141 17.406 -2.805 1 98.06 30 GLY B C 1
ATOM 2121 O O . GLY B 1 30 ? -8.148 17.766 -2.193 1 98.06 30 GLY B O 1
ATOM 2122 N N . SER B 1 31 ? -6.645 16.188 -2.707 1 98.69 31 SER B N 1
ATOM 2123 C CA . SER B 1 31 ? -7.336 15.117 -1.989 1 98.69 31 SER B CA 1
ATOM 2124 C C . SER B 1 31 ? -6.617 14.773 -0.691 1 98.69 31 SER B C 1
ATOM 2126 O O . SER B 1 31 ? -6.723 13.648 -0.199 1 98.69 31 SER B O 1
ATOM 2128 N N . CYS B 1 32 ? -5.902 15.734 -0.119 1 98.81 32 CYS B N 1
ATOM 2129 C CA . CYS B 1 32 ? -5.156 15.523 1.116 1 98.81 32 CYS B CA 1
ATOM 2130 C C . CYS B 1 32 ? -6.082 15.094 2.248 1 98.81 32 CYS B C 1
ATOM 2132 O O . CYS B 1 32 ? -5.707 14.273 3.086 1 98.81 32 CYS B O 1
ATOM 2134 N N . TRP B 1 33 ? -7.273 15.617 2.273 1 98.88 33 TRP B N 1
ATOM 2135 C CA . TRP B 1 33 ? -8.273 15.297 3.289 1 98.88 33 TRP B CA 1
ATOM 2136 C C . TRP B 1 33 ? -8.594 13.805 3.281 1 98.88 33 TRP B C 1
ATOM 2138 O O . TRP B 1 33 ? -8.703 13.188 4.34 1 98.88 33 TRP B O 1
ATOM 2148 N N . ALA B 1 34 ? -8.727 13.281 2.162 1 98.94 34 ALA B N 1
ATOM 2149 C CA . ALA B 1 34 ? -9.047 11.859 2.014 1 98.94 34 ALA B CA 1
ATOM 2150 C C . ALA B 1 34 ? -7.836 10.992 2.34 1 98.94 34 ALA B C 1
ATOM 2152 O O . ALA B 1 34 ? -7.973 9.953 2.986 1 98.94 34 ALA B O 1
ATOM 2153 N N . HIS B 1 35 ? -6.664 11.414 1.908 1 98.88 35 HIS B N 1
ATOM 2154 C CA . HIS B 1 35 ? -5.445 10.656 2.162 1 98.88 35 HIS B CA 1
ATOM 2155 C C . HIS B 1 35 ? -5.137 10.594 3.654 1 98.88 35 HIS B C 1
ATOM 2157 O O . HIS B 1 35 ? -4.855 9.516 4.188 1 98.88 35 HIS B O 1
ATOM 2163 N N . ALA B 1 36 ? -5.145 11.703 4.309 1 98.88 36 ALA B N 1
ATOM 2164 C CA . ALA B 1 36 ? -4.828 11.75 5.734 1 98.88 36 ALA B CA 1
ATOM 2165 C C . ALA B 1 36 ? -5.816 10.914 6.543 1 98.88 36 ALA B C 1
ATOM 2167 O O . ALA B 1 36 ? -5.414 10.133 7.406 1 98.88 36 ALA B O 1
ATOM 2168 N N . ALA B 1 37 ? -7.051 11.07 6.25 1 98.88 37 ALA B N 1
ATOM 2169 C CA . ALA B 1 37 ? -8.086 10.406 7.035 1 98.88 37 ALA B CA 1
ATOM 2170 C C . ALA B 1 37 ? -8.062 8.898 6.812 1 98.88 37 ALA B C 1
ATOM 2172 O O . ALA B 1 37 ? -8.102 8.117 7.77 1 98.88 37 ALA B O 1
ATOM 2173 N N . THR B 1 38 ? -7.98 8.453 5.566 1 98.56 38 THR B N 1
ATOM 2174 C CA . THR B 1 38 ? -8 7.023 5.281 1 98.56 38 THR B CA 1
ATOM 2175 C C . THR B 1 38 ? -6.754 6.344 5.84 1 98.56 38 THR B C 1
ATOM 2177 O O . THR B 1 38 ? -6.828 5.227 6.352 1 98.56 38 THR B O 1
ATOM 2180 N N . SER B 1 39 ? -5.605 6.98 5.711 1 97.06 39 SER B N 1
ATOM 2181 C CA . SER B 1 39 ? -4.391 6.387 6.254 1 97.06 39 SER B CA 1
ATOM 2182 C C . SER B 1 39 ? -4.453 6.293 7.773 1 97.06 39 SER B C 1
ATOM 2184 O O . SER B 1 39 ? -4.023 5.297 8.359 1 97.06 39 SER B O 1
ATOM 2186 N N . SER B 1 40 ? -4.953 7.348 8.406 1 98 40 SER B N 1
ATOM 2187 C CA . SER B 1 40 ? -5.086 7.309 9.859 1 98 40 SER B CA 1
ATOM 2188 C C . SER B 1 40 ? -6.039 6.203 10.297 1 98 40 SER B C 1
ATOM 2190 O O . SER B 1 40 ? -5.758 5.473 11.25 1 98 40 SER B O 1
ATOM 2192 N N . LEU B 1 41 ? -7.164 6.098 9.633 1 97.88 41 LEU B N 1
ATOM 2193 C CA . LEU B 1 41 ? -8.117 5.043 9.953 1 97.88 41 LEU B CA 1
ATOM 2194 C C . LEU B 1 41 ? -7.5 3.666 9.742 1 97.88 41 LEU B C 1
ATOM 2196 O O . LEU B 1 41 ? -7.629 2.785 10.602 1 97.88 41 LEU B O 1
ATOM 2200 N N . ALA B 1 42 ? -6.875 3.465 8.617 1 95.56 42 ALA B N 1
ATOM 2201 C CA . ALA B 1 42 ? -6.215 2.191 8.336 1 95.56 42 ALA B CA 1
ATOM 2202 C C . ALA B 1 42 ? -5.199 1.847 9.422 1 95.56 42 ALA B C 1
ATOM 2204 O O . ALA B 1 42 ? -5.148 0.708 9.891 1 95.56 42 ALA B O 1
ATOM 2205 N N . ASP B 1 43 ? -4.371 2.811 9.773 1 95.25 43 ASP B N 1
ATOM 2206 C CA . ASP B 1 43 ? -3.363 2.607 10.812 1 95.25 43 ASP B CA 1
ATOM 2207 C C . ASP B 1 43 ? -4.008 2.188 12.133 1 95.25 43 ASP B C 1
ATOM 2209 O O . ASP B 1 43 ? -3.512 1.288 12.812 1 95.25 43 ASP B O 1
ATOM 2213 N N . ARG B 1 44 ? -5.031 2.84 12.484 1 96.19 44 ARG B N 1
ATOM 2214 C CA . ARG B 1 44 ? -5.703 2.561 13.75 1 96.19 44 ARG B CA 1
ATOM 2215 C C . ARG B 1 44 ? -6.332 1.171 13.742 1 96.19 44 ARG B C 1
ATOM 2217 O O . ARG B 1 44 ? -6.387 0.5 14.773 1 96.19 44 ARG B O 1
ATOM 2224 N N . ILE B 1 45 ? -6.824 0.739 12.633 1 94.44 45 ILE B N 1
ATOM 2225 C CA . ILE B 1 45 ? -7.328 -0.624 12.5 1 94.44 45 ILE B CA 1
ATOM 2226 C C . ILE B 1 45 ? -6.188 -1.618 12.703 1 94.44 45 ILE B C 1
ATOM 2228 O O . ILE B 1 45 ? -6.348 -2.621 13.398 1 94.44 45 ILE B O 1
ATOM 2232 N N . ASN B 1 46 ? -5.062 -1.324 12.047 1 91.25 46 ASN B N 1
ATOM 2233 C CA . ASN B 1 46 ? -3.885 -2.158 12.25 1 91.25 46 ASN B CA 1
ATOM 2234 C C . ASN B 1 46 ? -3.51 -2.248 13.727 1 91.25 46 ASN B C 1
ATOM 2236 O O . ASN B 1 46 ? -3.186 -3.328 14.227 1 91.25 46 ASN B O 1
ATOM 2240 N N . ILE B 1 47 ? -3.498 -1.145 14.367 1 92.81 47 ILE B N 1
ATOM 2241 C CA . ILE B 1 47 ? -3.131 -1.052 15.773 1 92.81 47 ILE B CA 1
ATOM 2242 C C . ILE B 1 47 ? -4.113 -1.859 16.625 1 92.81 47 ILE B C 1
ATOM 2244 O O . ILE B 1 47 ? -3.707 -2.652 17.469 1 92.81 47 ILE B O 1
ATOM 2248 N N . ALA B 1 48 ? -5.383 -1.678 16.391 1 91.62 48 ALA B N 1
ATOM 2249 C CA . ALA B 1 48 ? -6.422 -2.34 17.172 1 91.62 48 ALA B CA 1
ATOM 2250 C C . ALA B 1 48 ? -6.375 -3.852 16.984 1 91.62 48 ALA B C 1
ATOM 2252 O O . ALA B 1 48 ? -6.656 -4.609 17.906 1 91.62 48 ALA B O 1
ATOM 2253 N N . SER B 1 49 ? -6.051 -4.266 15.812 1 83.94 49 SER B N 1
ATOM 2254 C CA . SER B 1 49 ? -6.039 -5.688 15.484 1 83.94 49 SER B CA 1
ATOM 2255 C C . SER B 1 49 ? -4.703 -6.328 15.836 1 83.94 49 SER B C 1
ATOM 2257 O O . SER B 1 49 ? -4.539 -7.543 15.719 1 83.94 49 SER B O 1
ATOM 2259 N N . SER B 1 50 ? -3.822 -5.609 16.281 1 73.81 50 SER B N 1
ATOM 2260 C CA . SER B 1 50 ? -2.451 -6.051 16.531 1 73.81 50 SER B CA 1
ATOM 2261 C C . SER B 1 50 ? -1.878 -6.758 15.305 1 73.81 50 SER B C 1
ATOM 2263 O O . SER B 1 50 ? -1.087 -7.695 15.43 1 73.81 50 SER B O 1
ATOM 2265 N N . TRP B 1 51 ? -2.709 -6.754 14.289 1 61.62 51 TRP B N 1
ATOM 2266 C CA . TRP B 1 51 ? -2.271 -7.387 13.047 1 61.62 51 TRP B CA 1
ATOM 2267 C C . TRP B 1 51 ? -1.712 -6.355 12.07 1 61.62 51 TRP B C 1
ATOM 2269 O O . TRP B 1 51 ? -2.469 -5.605 11.453 1 61.62 51 TRP B O 1
ATOM 2279 N N . PRO B 1 52 ? -0.361 -6.293 12.102 1 57.09 52 PRO B N 1
ATOM 2280 C CA . PRO B 1 52 ? 0.261 -5.23 11.305 1 57.09 52 PRO B CA 1
ATOM 2281 C C . PRO B 1 52 ? 0.011 -5.395 9.812 1 57.09 52 PRO B C 1
ATOM 2283 O O . PRO B 1 52 ? 0.88 -5.07 8.992 1 57.09 52 PRO B O 1
ATOM 2286 N N . ASN B 1 53 ? -1.424 -5.832 9.43 1 59.31 53 ASN B N 1
ATOM 2287 C CA . ASN B 1 53 ? -1.592 -5.914 7.98 1 59.31 53 ASN B CA 1
ATOM 2288 C C . ASN B 1 53 ? -1.552 -4.531 7.332 1 59.31 53 ASN B C 1
ATOM 2290 O O . ASN B 1 53 ? -2.102 -3.572 7.875 1 59.31 53 ASN B O 1
ATOM 2294 N N . SER B 1 54 ? -0.683 -4.328 6.461 1 73.19 54 SER B N 1
ATOM 2295 C CA . SER B 1 54 ? -0.585 -3.053 5.758 1 73.19 54 SER B CA 1
ATOM 2296 C C . SER B 1 54 ? -1.892 -2.711 5.047 1 73.19 54 SER B C 1
ATOM 2298 O O . SER B 1 54 ? -1.961 -2.742 3.818 1 73.19 54 SER B O 1
ATOM 2300 N N . LEU B 1 55 ? -3.008 -2.531 5.84 1 88.12 55 LEU B N 1
ATOM 2301 C CA . LEU B 1 55 ? -4.293 -2.141 5.277 1 88.12 55 LEU B CA 1
ATOM 2302 C C . LEU B 1 55 ? -4.188 -0.806 4.547 1 88.12 55 LEU B C 1
ATOM 2304 O O . LEU B 1 55 ? -3.588 0.141 5.062 1 88.12 55 LEU B O 1
ATOM 2308 N N . LEU B 1 56 ? -4.605 -0.846 3.355 1 93.62 56 LEU B N 1
ATOM 2309 C CA . LEU B 1 56 ? -4.672 0.351 2.523 1 93.62 56 LEU B CA 1
ATOM 2310 C C . LEU B 1 56 ? -6.105 0.629 2.082 1 93.62 56 LEU B C 1
ATOM 2312 O O . LEU B 1 56 ? -6.664 -0.117 1.277 1 93.62 56 LEU B O 1
ATOM 2316 N N . LEU B 1 57 ? -6.68 1.693 2.615 1 97.44 57 LEU B N 1
ATOM 2317 C CA . LEU B 1 57 ? -8.07 2.004 2.291 1 97.44 57 LEU B CA 1
ATOM 2318 C C . LEU B 1 57 ? -8.156 2.818 1.006 1 97.44 57 LEU B C 1
ATOM 2320 O O . LEU B 1 57 ? -7.281 3.641 0.725 1 97.44 57 LEU B O 1
ATOM 2324 N N . SER B 1 58 ? -9.211 2.672 0.296 1 98.56 58 SER B N 1
ATOM 2325 C CA . SER B 1 58 ? -9.352 3.246 -1.038 1 98.56 58 SER B CA 1
ATOM 2326 C C . SER B 1 58 ? -9.688 4.73 -0.969 1 98.56 58 SER B C 1
ATOM 2328 O O . SER B 1 58 ? -10.82 5.105 -0.685 1 98.56 58 SER B O 1
ATOM 2330 N N . VAL B 1 59 ? -8.734 5.512 -1.32 1 98.81 59 VAL B N 1
ATOM 2331 C CA . VAL B 1 59 ? -8.93 6.957 -1.375 1 98.81 59 VAL B CA 1
ATOM 2332 C C . VAL B 1 59 ? -9.875 7.312 -2.518 1 98.81 59 VAL B C 1
ATOM 2334 O O . VAL B 1 59 ? -10.75 8.172 -2.363 1 98.81 59 VAL B O 1
ATOM 2337 N N . GLN B 1 60 ? -9.711 6.641 -3.648 1 98.88 60 GLN B N 1
ATOM 2338 C CA . GLN B 1 60 ? -10.516 6.957 -4.82 1 98.88 60 GLN B CA 1
ATOM 2339 C C . GLN B 1 60 ? -11.992 6.645 -4.578 1 98.88 60 GLN B C 1
ATOM 2341 O O . GLN B 1 60 ? -12.867 7.367 -5.051 1 98.88 60 GLN B O 1
ATOM 2346 N N . HIS B 1 61 ? -12.219 5.574 -3.891 1 98.75 61 HIS B N 1
ATOM 2347 C CA . HIS B 1 61 ? -13.586 5.301 -3.457 1 98.75 61 HIS B CA 1
ATOM 2348 C C . HIS B 1 61 ? -14.164 6.48 -2.68 1 98.75 61 HIS B C 1
ATOM 2350 O O . HIS B 1 61 ? -15.305 6.875 -2.906 1 98.75 61 HIS B O 1
ATOM 2356 N N . VAL B 1 62 ? -13.461 7.016 -1.786 1 98.88 62 VAL B N 1
ATOM 2357 C CA . VAL B 1 62 ? -13.906 8.117 -0.938 1 98.88 62 VAL B CA 1
ATOM 2358 C C . VAL B 1 62 ? -14.164 9.359 -1.791 1 98.88 62 VAL B C 1
ATOM 2360 O O . VAL B 1 62 ? -15.211 9.992 -1.665 1 98.88 62 VAL B O 1
ATOM 2363 N N . ILE B 1 63 ? -13.242 9.68 -2.666 1 98.88 63 ILE B N 1
ATOM 2364 C CA . ILE B 1 63 ? -13.383 10.852 -3.529 1 98.88 63 ILE B CA 1
ATOM 2365 C C . ILE B 1 63 ? -14.664 10.734 -4.352 1 98.88 63 ILE B C 1
ATOM 2367 O O . ILE B 1 63 ? -15.414 11.703 -4.477 1 98.88 63 ILE B O 1
ATOM 2371 N N . ASP B 1 64 ? -14.906 9.547 -4.863 1 98.69 64 ASP B N 1
ATOM 2372 C CA . ASP B 1 64 ? -15.992 9.352 -5.812 1 98.69 64 ASP B CA 1
ATOM 2373 C C . ASP B 1 64 ? -17.344 9.258 -5.094 1 98.69 64 ASP B C 1
ATOM 2375 O O . ASP B 1 64 ? -18.344 9.758 -5.59 1 98.69 64 ASP B O 1
ATOM 2379 N N . CYS B 1 65 ? -17.359 8.672 -3.918 1 98.69 65 CYS B N 1
ATOM 2380 C CA . CYS B 1 65 ? -18.656 8.164 -3.475 1 98.69 65 CYS B CA 1
ATOM 2381 C C . CYS B 1 65 ? -19.062 8.797 -2.146 1 98.69 65 CYS B C 1
ATOM 2383 O O . CYS B 1 65 ? -20.234 8.75 -1.764 1 98.69 65 CYS B O 1
ATOM 2385 N N . ALA B 1 66 ? -18.156 9.344 -1.42 1 98.69 66 ALA B N 1
ATOM 2386 C CA . ALA B 1 66 ? -18.469 9.773 -0.06 1 98.69 66 ALA B CA 1
ATOM 2387 C C . ALA B 1 66 ? -19.203 11.117 -0.06 1 98.69 66 ALA B C 1
ATOM 2389 O O . ALA B 1 66 ? -19.828 11.492 0.932 1 98.69 66 ALA B O 1
ATOM 2390 N N . LYS B 1 67 ? -19.078 11.93 -1.112 1 98.5 67 LYS B N 1
ATOM 2391 C CA . LYS B 1 67 ? -19.719 13.242 -1.263 1 98.5 67 LYS B CA 1
ATOM 2392 C C . LYS B 1 67 ? -19.281 14.188 -0.152 1 98.5 67 LYS B C 1
ATOM 2394 O O . LYS B 1 67 ? -20.094 14.953 0.372 1 98.5 67 LYS B O 1
ATOM 2399 N N . VAL B 1 68 ? -18.031 14.133 0.199 1 98.69 68 VAL B N 1
ATOM 2400 C CA . VAL B 1 68 ? -17.531 14.984 1.275 1 98.69 68 VAL B CA 1
ATOM 2401 C C . VAL B 1 68 ? -16.359 15.812 0.774 1 98.69 68 VAL B C 1
ATOM 2403 O O . VAL B 1 68 ? -15.656 16.438 1.566 1 98.69 68 VAL B O 1
ATOM 2406 N N . GLY B 1 69 ? -16.141 15.789 -0.494 1 98.56 69 GLY B N 1
ATOM 2407 C CA . GLY B 1 69 ? -15.07 16.531 -1.143 1 98.56 69 GLY B CA 1
ATOM 2408 C C . GLY B 1 69 ? -14.836 16.109 -2.58 1 98.56 69 GLY B C 1
ATOM 2409 O O . GLY B 1 69 ? -15.664 15.398 -3.164 1 98.56 69 GLY B O 1
ATOM 2410 N N . SER B 1 70 ? -13.75 16.547 -3.148 1 98.44 70 SER B N 1
ATOM 2411 C CA . SER B 1 70 ? -13.289 16.297 -4.508 1 98.44 70 SER B CA 1
ATOM 2412 C C . SER B 1 70 ? -11.805 16.609 -4.656 1 98.44 70 SER B C 1
ATOM 2414 O O . SER B 1 70 ? -11.102 16.766 -3.66 1 98.44 70 SER B O 1
ATOM 2416 N N . CYS B 1 71 ? -11.344 16.656 -5.922 1 98.25 71 CYS B N 1
ATOM 2417 C CA . CYS B 1 71 ? -9.961 17.031 -6.184 1 98.25 71 CYS B CA 1
ATOM 2418 C C . CYS B 1 71 ? -9.742 18.531 -5.953 1 98.25 71 CYS B C 1
ATOM 2420 O O . CYS B 1 71 ? -8.656 19.047 -6.199 1 98.25 71 CYS B O 1
ATOM 2422 N N . HIS B 1 72 ? -10.656 19.156 -5.371 1 97.31 72 HIS B N 1
ATOM 2423 C CA . HIS B 1 72 ? -10.555 20.594 -5.094 1 97.31 72 HIS B CA 1
ATOM 2424 C C . HIS B 1 72 ? -10.719 20.875 -3.604 1 97.31 72 HIS B C 1
ATOM 2426 O O . HIS B 1 72 ? -11.031 22 -3.211 1 97.31 72 HIS B O 1
ATOM 2432 N N . GLY B 1 73 ? -10.602 19.859 -2.824 1 97.75 73 GLY B N 1
ATOM 2433 C CA . GLY B 1 73 ? -10.711 20 -1.381 1 97.75 73 GLY B CA 1
ATOM 2434 C C . GLY B 1 73 ? -11.82 19.172 -0.774 1 97.75 73 GLY B C 1
ATOM 2435 O O . GLY B 1 73 ? -12.703 18.703 -1.487 1 97.75 73 GLY B O 1
ATOM 2436 N N . GLY B 1 74 ? -11.734 19.016 0.49 1 98.38 74 GLY B N 1
ATOM 2437 C CA . GLY B 1 74 ? -12.727 18.219 1.204 1 98.38 74 GLY B CA 1
ATOM 2438 C C . GLY B 1 74 ? -12.508 18.203 2.705 1 98.38 74 GLY B C 1
ATOM 2439 O O . GLY B 1 74 ? -11.758 19.031 3.236 1 98.38 74 GLY B O 1
ATOM 2440 N N . SER B 1 75 ? -13.234 17.312 3.344 1 98.38 75 SER B N 1
ATOM 2441 C CA . SER B 1 75 ? -13.258 17.281 4.805 1 98.38 75 SER B CA 1
ATOM 2442 C C . SER B 1 75 ? -12.797 15.93 5.336 1 98.38 75 SER B C 1
ATOM 2444 O O . SER B 1 75 ? -13.414 14.898 5.051 1 98.38 75 SER B O 1
ATOM 2446 N N . HIS B 1 76 ? -11.75 16.016 6.195 1 98.56 76 HIS B N 1
ATOM 2447 C CA . HIS B 1 76 ? -11.32 14.766 6.797 1 98.56 76 HIS B CA 1
ATOM 2448 C C . HIS B 1 76 ? -12.344 14.266 7.812 1 98.56 76 HIS B C 1
ATOM 2450 O O . HIS B 1 76 ? -12.547 13.055 7.945 1 98.56 76 HIS B O 1
ATOM 2456 N N . LEU B 1 77 ? -13.062 15.156 8.523 1 98.62 77 LEU B N 1
ATOM 2457 C CA . LEU B 1 77 ? -14.156 14.727 9.383 1 98.62 77 LEU B CA 1
ATOM 2458 C C . LEU B 1 77 ? -15.266 14.062 8.578 1 98.62 77 LEU B C 1
ATOM 2460 O O . LEU B 1 77 ? -15.891 13.109 9.047 1 98.62 77 LEU B O 1
ATOM 2464 N N . GLY B 1 78 ? -15.477 14.664 7.422 1 98.75 78 GLY B N 1
ATOM 2465 C CA . GLY B 1 78 ? -16.453 14.055 6.531 1 98.75 78 GLY B CA 1
ATOM 2466 C C . GLY B 1 78 ? -16.125 12.625 6.156 1 98.75 78 GLY B C 1
ATOM 2467 O O . GLY B 1 78 ? -17.016 11.781 6.027 1 98.75 78 GLY 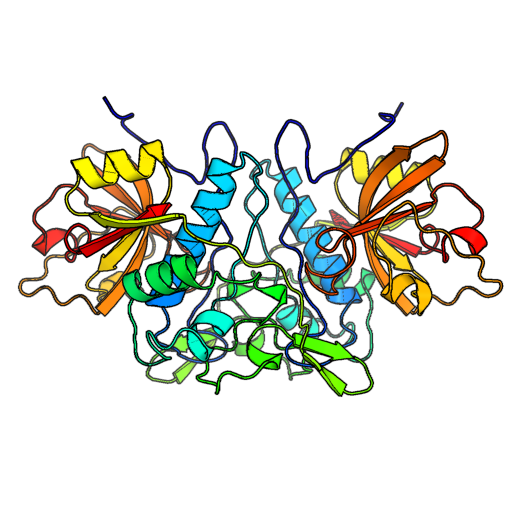B O 1
ATOM 2468 N N . VAL B 1 79 ? -14.898 12.344 5.957 1 98.94 79 VAL B N 1
ATOM 2469 C CA . VAL B 1 79 ? -14.453 10.992 5.625 1 98.94 79 VAL B CA 1
ATOM 2470 C C . VAL B 1 79 ? -14.797 10.039 6.77 1 98.94 79 VAL B C 1
ATOM 2472 O O . VAL B 1 79 ? -15.273 8.93 6.535 1 98.94 79 VAL B O 1
ATOM 2475 N N . TYR B 1 80 ? -14.5 10.477 8.016 1 98.88 80 TYR B N 1
ATOM 2476 C CA . TYR B 1 80 ? -14.789 9.633 9.172 1 98.88 80 TYR B CA 1
ATOM 2477 C C . TYR B 1 80 ? -16.281 9.406 9.32 1 98.88 80 TYR B C 1
ATOM 2479 O O . TYR B 1 80 ? -16.719 8.312 9.695 1 98.88 80 TYR B O 1
ATOM 2487 N N . HIS B 1 81 ? -17.016 10.461 9.039 1 98.75 81 HIS B N 1
ATOM 2488 C CA . HIS B 1 81 ? -18.469 10.305 9.023 1 98.75 81 HIS B CA 1
ATOM 2489 C C . HIS B 1 81 ? -18.891 9.234 8.023 1 98.75 81 HIS B C 1
ATOM 2491 O O . HIS B 1 81 ? -19.734 8.391 8.328 1 98.75 81 HIS B O 1
ATOM 2497 N N . TYR B 1 82 ? -18.391 9.328 6.859 1 98.81 82 TYR B N 1
ATOM 2498 C CA . TYR B 1 82 ? -18.688 8.352 5.82 1 98.81 82 TYR B CA 1
ATOM 2499 C C . TYR B 1 82 ? -18.281 6.949 6.258 1 98.81 82 TYR B C 1
ATOM 2501 O O . TYR B 1 82 ? -19.031 5.984 6.035 1 98.81 82 TYR B O 1
ATOM 2509 N N . ALA B 1 83 ? -17.094 6.816 6.836 1 98.75 83 ALA B N 1
ATOM 2510 C CA . ALA B 1 83 ? -16.609 5.523 7.312 1 98.75 83 ALA B CA 1
ATOM 2511 C C . ALA B 1 83 ? -17.531 4.938 8.367 1 98.75 83 ALA B C 1
ATOM 2513 O O . ALA B 1 83 ? -17.719 3.721 8.43 1 98.75 83 ALA B O 1
ATOM 2514 N N . LEU B 1 84 ? -18.047 5.77 9.258 1 98.56 84 LEU B N 1
ATOM 2515 C CA . LEU B 1 84 ? -18.938 5.34 10.32 1 98.56 84 LEU B CA 1
ATOM 2516 C C . LEU B 1 84 ? -20.234 4.758 9.734 1 98.56 84 LEU B C 1
ATOM 2518 O O . LEU B 1 84 ? -20.688 3.705 10.18 1 98.56 84 LEU B O 1
ATOM 2522 N N . HIS B 1 85 ? -20.734 5.312 8.703 1 98.31 85 HIS B N 1
ATOM 2523 C CA . HIS B 1 85 ? -22.078 4.973 8.258 1 98.31 85 HIS B CA 1
ATOM 2524 C C . HIS B 1 85 ? -22.047 4.027 7.062 1 98.31 85 HIS B C 1
ATOM 2526 O O . HIS B 1 85 ? -22.984 3.268 6.836 1 98.31 85 HIS B O 1
ATOM 2532 N N . HIS B 1 86 ? -21 3.971 6.328 1 97.81 86 HIS B N 1
ATOM 2533 C CA . HIS B 1 86 ? -20.953 3.193 5.094 1 97.81 86 HIS B CA 1
ATOM 2534 C C . HIS B 1 86 ? -19.75 2.258 5.082 1 97.81 86 HIS B C 1
ATOM 2536 O O . HIS B 1 86 ? -19.828 1.145 4.555 1 97.81 86 HIS B O 1
ATOM 2542 N N . GLY B 1 87 ? -18.656 2.754 5.695 1 98.38 87 GLY B N 1
ATOM 2543 C CA . GLY B 1 87 ? -17.406 2.02 5.602 1 98.38 87 GLY B CA 1
ATOM 2544 C C . GLY B 1 87 ? -16.641 2.301 4.32 1 98.38 87 GLY B C 1
ATOM 2545 O O . GLY B 1 87 ? -17.203 2.863 3.373 1 98.38 87 GLY B O 1
ATOM 2546 N N . ILE B 1 88 ? -15.398 2.002 4.344 1 98.69 88 ILE B N 1
ATOM 2547 C CA . ILE B 1 88 ? -14.508 2.236 3.211 1 98.69 88 ILE B CA 1
ATOM 2548 C C . ILE B 1 88 ? -13.82 0.933 2.818 1 98.69 88 ILE B C 1
ATOM 2550 O O . ILE B 1 88 ? -13.297 0.218 3.676 1 98.69 88 ILE B O 1
ATOM 2554 N N . PRO B 1 89 ? -13.82 0.577 1.521 1 98.19 89 PRO B N 1
ATOM 2555 C CA . PRO B 1 89 ? -13.164 -0.667 1.11 1 98.19 89 PRO B CA 1
ATOM 2556 C C . PRO B 1 89 ? -11.648 -0.517 0.961 1 98.19 89 PRO B C 1
ATOM 2558 O O . PRO B 1 89 ? -11.125 0.591 1.086 1 98.19 89 PRO B O 1
ATOM 2561 N N . ASP B 1 90 ? -11.023 -1.649 0.699 1 96.81 90 ASP B N 1
ATOM 2562 C CA . ASP B 1 90 ? -9.586 -1.724 0.426 1 96.81 90 ASP B CA 1
ATOM 2563 C C . ASP B 1 90 ? -9.242 -1.036 -0.894 1 96.81 90 ASP B C 1
ATOM 2565 O O . ASP B 1 90 ? -10.07 -0.993 -1.811 1 96.81 90 ASP B O 1
ATOM 2569 N N . GLU B 1 91 ? -8.055 -0.518 -0.945 1 97 91 GLU B N 1
ATOM 2570 C CA . GLU B 1 91 ? -7.559 0.149 -2.146 1 97 91 GLU B CA 1
ATOM 2571 C C . GLU B 1 91 ? -7.707 -0.744 -3.375 1 97 91 GLU B C 1
ATOM 2573 O O . GLU B 1 91 ? -7.871 -0.25 -4.492 1 97 91 GLU B O 1
ATOM 2578 N N . SER B 1 92 ? -7.652 -2.051 -3.217 1 96.5 92 SER B N 1
ATOM 2579 C CA . SER B 1 92 ? -7.719 -2.992 -4.332 1 96.5 92 SER B CA 1
ATOM 2580 C C . SER B 1 92 ? -9.117 -3.035 -4.938 1 96.5 92 SER B C 1
ATOM 2582 O O . SER B 1 92 ? -9.328 -3.672 -5.969 1 96.5 92 SER B O 1
ATOM 2584 N N . CYS B 1 93 ? -10.086 -2.297 -4.348 1 97.69 93 CYS B N 1
ATOM 2585 C CA . CYS B 1 93 ? -11.43 -2.164 -4.895 1 97.69 93 CYS B CA 1
ATOM 2586 C C . CYS B 1 93 ? -11.492 -1.03 -5.914 1 97.69 93 CYS B C 1
ATOM 2588 O O . CYS B 1 93 ? -12.297 -1.072 -6.844 1 97.69 93 CYS B O 1
ATOM 2590 N N . ASN B 1 94 ? -10.812 -0.048 -5.637 1 98.25 94 ASN B N 1
ATOM 2591 C CA . ASN B 1 94 ? -10.75 1.148 -6.473 1 98.25 94 ASN B CA 1
ATOM 2592 C C . ASN B 1 94 ? -9.414 1.874 -6.305 1 98.25 94 ASN B C 1
ATOM 2594 O O . ASN B 1 94 ? -9.227 2.621 -5.34 1 98.25 94 ASN B O 1
ATOM 2598 N N . ASN B 1 95 ? -8.539 1.722 -7.277 1 97.81 95 ASN B N 1
ATOM 2599 C CA . ASN B 1 95 ? -7.195 2.293 -7.25 1 97.81 95 ASN B CA 1
ATOM 2600 C C . ASN B 1 95 ? -7.23 3.812 -7.395 1 97.81 95 ASN B C 1
ATOM 2602 O O . ASN B 1 95 ? -8.023 4.348 -8.164 1 97.81 95 ASN B O 1
ATOM 2606 N N . TYR B 1 96 ? -6.324 4.441 -6.656 1 98.56 96 TYR B N 1
ATOM 2607 C CA . TYR B 1 96 ? -6.266 5.898 -6.691 1 98.56 96 TYR B CA 1
ATOM 2608 C C . TYR B 1 96 ? -5.938 6.395 -8.094 1 98.56 96 TYR B C 1
ATOM 2610 O O . TYR B 1 96 ? -4.973 5.938 -8.711 1 98.56 96 TYR B O 1
ATOM 2618 N N . LYS B 1 97 ? -6.758 7.406 -8.617 1 98.12 97 LYS B N 1
ATOM 2619 C CA . LYS B 1 97 ? -6.594 7.93 -9.969 1 98.12 97 LYS B CA 1
ATOM 2620 C C . LYS B 1 97 ? -6.352 9.438 -9.953 1 98.12 97 LYS B C 1
ATOM 2622 O O . LYS B 1 97 ? -5.984 10.023 -10.969 1 98.12 97 LYS B O 1
ATOM 2627 N N . ALA B 1 98 ? -6.582 10.023 -8.859 1 98.38 98 ALA B N 1
ATOM 2628 C CA . ALA B 1 98 ? -6.406 11.461 -8.68 1 98.38 98 ALA B CA 1
ATOM 2629 C C . ALA B 1 98 ? -7.344 12.25 -9.594 1 98.38 98 ALA B C 1
ATOM 2631 O O . ALA B 1 98 ? -6.938 13.234 -10.211 1 98.38 98 ALA B O 1
ATOM 2632 N N . ILE B 1 99 ? -8.531 11.812 -9.727 1 98.19 99 ILE B N 1
ATOM 2633 C CA . ILE B 1 99 ? -9.523 12.492 -10.539 1 98.19 99 ILE B CA 1
ATOM 2634 C C . ILE B 1 99 ? -10.906 12.344 -9.898 1 98.19 99 ILE B C 1
ATOM 2636 O O . ILE B 1 99 ? -11.133 11.43 -9.109 1 98.19 99 ILE B O 1
ATOM 2640 N N . ASP B 1 100 ? -11.805 13.328 -10.211 1 98.38 100 ASP B N 1
ATOM 2641 C CA . ASP B 1 100 ? -13.203 13.211 -9.797 1 98.38 100 ASP B CA 1
ATOM 2642 C C . ASP B 1 100 ? -13.992 12.328 -10.75 1 98.38 100 ASP B C 1
ATOM 2644 O O . ASP B 1 100 ? -14.047 12.602 -11.953 1 98.38 100 ASP B O 1
ATOM 2648 N N . GLU B 1 101 ? -14.523 11.281 -10.258 1 98.19 101 GLU B N 1
ATOM 2649 C CA . GLU B 1 101 ? -15.398 10.422 -11.055 1 98.19 101 GLU B CA 1
ATOM 2650 C C . GLU B 1 101 ? -16.766 10.266 -10.391 1 98.19 101 GLU B C 1
ATOM 2652 O O . GLU B 1 101 ? -16.891 10.406 -9.172 1 98.19 101 GLU B O 1
ATOM 2657 N N . LYS B 1 102 ? -17.797 10.031 -11.234 1 98.19 102 LYS B N 1
ATOM 2658 C CA . LYS B 1 102 ? -19.125 9.758 -10.695 1 98.19 102 LYS B CA 1
ATOM 2659 C C . LYS B 1 102 ? -19.156 8.414 -9.977 1 98.19 102 LYS B C 1
ATOM 2661 O O . LYS B 1 102 ? -18.562 7.434 -10.453 1 98.19 102 LYS B O 1
ATOM 2666 N N . CYS B 1 103 ? -19.844 8.438 -8.852 1 98.31 103 CYS B N 1
ATOM 2667 C CA . CYS B 1 103 ? -19.953 7.199 -8.102 1 98.31 103 CYS B CA 1
ATOM 2668 C C . CYS B 1 103 ? -20.828 6.191 -8.836 1 98.31 103 CYS B C 1
ATOM 2670 O O . CYS B 1 103 ? -21.922 6.527 -9.305 1 98.31 103 CYS B O 1
ATOM 2672 N N . SER B 1 104 ? -20.391 5.074 -9.109 1 98 104 SER B N 1
ATOM 2673 C CA . SER B 1 104 ? -21.094 3.918 -9.656 1 98 104 SER B CA 1
ATOM 2674 C C . SER B 1 104 ? -20.766 2.652 -8.867 1 98 104 SER B C 1
ATOM 2676 O O . SER B 1 104 ? -19.891 2.656 -8.008 1 98 104 SER B O 1
ATOM 2678 N N . GLU B 1 105 ? -21.469 1.577 -9.133 1 97.94 105 GLU B N 1
ATOM 2679 C CA . GLU B 1 105 ? -21.172 0.321 -8.453 1 97.94 105 GLU B CA 1
ATOM 2680 C C . GLU B 1 105 ? -19.734 -0.122 -8.727 1 97.94 105 GLU B C 1
ATOM 2682 O O . GLU B 1 105 ? -19.078 -0.68 -7.848 1 97.94 105 GLU B O 1
ATOM 2687 N N . PHE B 1 106 ? -19.297 0.099 -9.906 1 97.94 106 PHE B N 1
ATOM 2688 C CA . PHE B 1 106 ? -17.906 -0.221 -10.258 1 97.94 106 PHE B CA 1
ATOM 2689 C C . PHE B 1 106 ? -16.938 0.657 -9.477 1 97.94 106 PHE B C 1
ATOM 2691 O O . PHE B 1 106 ? -15.898 0.183 -9.016 1 97.94 106 PHE B O 1
ATOM 2698 N N . GLU B 1 107 ? -17.281 1.911 -9.312 1 97.62 107 GLU B N 1
ATOM 2699 C CA . GLU B 1 107 ? -16.406 2.846 -8.609 1 97.62 107 GLU B CA 1
ATOM 2700 C C . GLU B 1 107 ? -16.406 2.576 -7.105 1 97.62 107 GLU B C 1
ATOM 2702 O O . GLU B 1 107 ? -15.453 2.941 -6.406 1 97.62 107 GLU B O 1
ATOM 2707 N N . GLU B 1 108 ? -17.469 1.963 -6.625 1 98.06 108 GLU B N 1
ATOM 2708 C CA . GLU B 1 108 ? -17.453 1.521 -5.23 1 98.06 108 GLU B CA 1
ATOM 2709 C C . GLU B 1 108 ? -16.453 0.389 -5.02 1 98.06 108 GLU B C 1
ATOM 2711 O O . GLU B 1 108 ? -1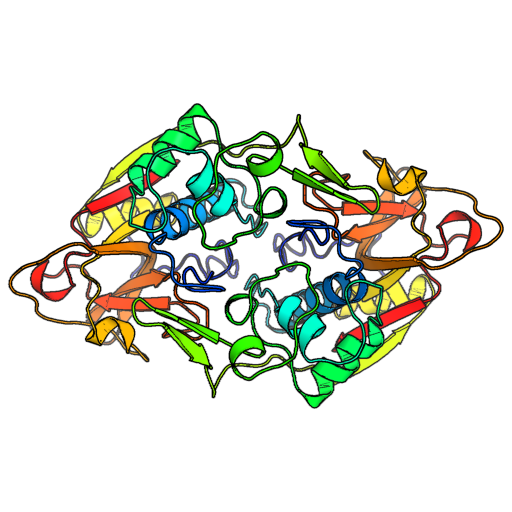5.617 0.456 -4.113 1 98.06 108 GLU B O 1
ATOM 2716 N N . CYS B 1 109 ? -16.578 -0.608 -5.789 1 98.38 109 CYS B N 1
ATOM 2717 C CA . CYS B 1 109 ? -15.633 -1.718 -5.867 1 98.38 109 CYS B CA 1
ATOM 2718 C C . CYS B 1 109 ? -15.758 -2.447 -7.199 1 98.38 109 CYS B C 1
ATOM 2720 O O . CYS B 1 109 ? -16.844 -2.869 -7.582 1 98.38 109 CYS B O 1
ATOM 2722 N N . GLY B 1 110 ? -14.656 -2.504 -7.91 1 97.5 110 GLY B N 1
ATOM 2723 C CA . GLY B 1 110 ? -14.75 -3.074 -9.242 1 97.5 110 GLY B CA 1
ATOM 2724 C C . GLY B 1 110 ? -13.656 -4.086 -9.539 1 97.5 110 GLY B C 1
ATOM 2725 O O . GLY B 1 110 ? -12.68 -4.18 -8.797 1 97.5 110 GLY B O 1
ATOM 2726 N N . PHE B 1 111 ? -13.828 -4.84 -10.508 1 95.94 111 PHE B N 1
ATOM 2727 C CA . PHE B 1 111 ? -12.867 -5.793 -11.062 1 95.94 111 PHE B CA 1
ATOM 2728 C C . PHE B 1 111 ? -13 -5.879 -12.578 1 95.94 111 PHE B C 1
ATOM 2730 O O . PHE B 1 111 ? -14.094 -5.711 -13.125 1 95.94 111 PHE B O 1
ATOM 2737 N N . CYS B 1 112 ? -11.867 -6.066 -13.273 1 97.5 112 CYS B N 1
ATOM 2738 C CA . CYS B 1 112 ? -11.883 -6.23 -14.727 1 97.5 112 CYS B CA 1
ATOM 2739 C C . CYS B 1 112 ? -11.25 -7.551 -15.133 1 97.5 112 CYS B C 1
ATOM 2741 O O . CYS B 1 112 ? -10.438 -8.109 -14.391 1 97.5 112 CYS B O 1
ATOM 2743 N N . ASN B 1 113 ? -11.68 -8.039 -16.219 1 94.31 113 ASN B N 1
ATOM 2744 C CA . ASN B 1 113 ? -11.023 -9.156 -16.891 1 94.31 113 ASN B CA 1
ATOM 2745 C C . ASN B 1 113 ? -10.953 -8.945 -18.406 1 94.31 113 ASN B C 1
ATOM 2747 O O . ASN B 1 113 ? -11.125 -7.82 -18.875 1 94.31 113 ASN B O 1
ATOM 2751 N N . SER B 1 114 ? -10.586 -10.016 -19.156 1 91.12 114 SER B N 1
ATOM 2752 C CA . SER B 1 114 ? -10.344 -9.891 -20.594 1 91.12 114 SER B CA 1
ATOM 2753 C C . SER B 1 114 ? -11.617 -9.508 -21.328 1 91.12 114 SER B C 1
ATOM 2755 O O . SER B 1 114 ? -11.562 -9.023 -22.469 1 91.12 114 SER B O 1
ATOM 2757 N N . THR B 1 115 ? -12.734 -9.656 -20.688 1 94.31 115 THR B N 1
ATOM 2758 C CA . THR B 1 115 ? -14 -9.438 -21.391 1 94.31 115 THR B CA 1
ATOM 2759 C C . THR B 1 115 ? -14.609 -8.094 -21 1 94.31 115 THR B C 1
ATOM 2761 O O . THR B 1 115 ? -15.531 -7.617 -21.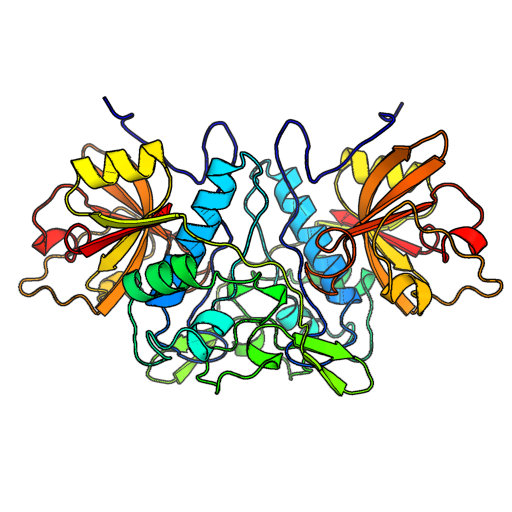672 1 94.31 115 THR B O 1
ATOM 2764 N N . GLY B 1 116 ? -14.25 -7.516 -19.969 1 96.19 116 GLY B N 1
ATOM 2765 C CA . GLY B 1 116 ? -14.812 -6.246 -19.531 1 96.19 116 GLY B CA 1
ATOM 2766 C C . GLY B 1 116 ? -14.586 -5.965 -18.062 1 96.19 116 GLY B C 1
ATOM 2767 O O . GLY B 1 116 ? -13.789 -6.641 -17.406 1 96.19 116 GLY B O 1
ATOM 2768 N N . CYS B 1 117 ? -15.172 -4.852 -17.594 1 97.25 117 CYS B N 1
ATOM 2769 C CA . CYS B 1 117 ? -15.117 -4.434 -16.203 1 97.25 117 CYS B CA 1
ATOM 2770 C C . CYS B 1 117 ? -16.484 -4.555 -15.539 1 97.25 117 CYS B C 1
ATOM 2772 O O . CYS B 1 117 ? -17.5 -4.254 -16.156 1 97.25 117 CYS B O 1
ATOM 2774 N N . PHE B 1 118 ? -16.516 -4.957 -14.25 1 97.62 118 PHE B N 1
ATOM 2775 C CA . PHE B 1 118 ? -17.75 -5.277 -13.547 1 97.62 118 PHE B CA 1
ATOM 2776 C C . PHE B 1 118 ? -17.656 -4.848 -12.086 1 97.62 118 PHE B C 1
ATOM 2778 O O . PHE B 1 118 ? -16.578 -4.824 -11.5 1 97.62 118 PHE B O 1
ATOM 2785 N N . PRO B 1 119 ? -18.828 -4.586 -11.523 1 97.69 119 PRO B N 1
ATOM 2786 C CA . PRO B 1 119 ? -18.828 -4.297 -10.086 1 97.69 119 PRO B CA 1
ATOM 2787 C C . PRO B 1 119 ? -18.734 -5.559 -9.227 1 97.69 119 PRO B C 1
ATOM 2789 O O . PRO B 1 119 ? -19.219 -6.621 -9.633 1 97.69 119 PRO B O 1
ATOM 2792 N N . ILE B 1 120 ? -18.016 -5.438 -8.148 1 96.69 120 ILE B N 1
ATOM 2793 C CA . ILE B 1 120 ? -18.109 -6.422 -7.078 1 96.69 120 ILE B CA 1
ATOM 2794 C C . ILE B 1 120 ? -19.172 -6 -6.078 1 96.69 120 ILE B C 1
ATOM 2796 O O . ILE B 1 120 ? -19.094 -4.918 -5.492 1 96.69 120 ILE B O 1
ATOM 2800 N N . ARG B 1 121 ? -20.203 -6.738 -5.852 1 92.56 121 ARG B N 1
ATOM 2801 C CA . ARG B 1 121 ? -21.375 -6.309 -5.078 1 92.56 121 ARG B CA 1
ATOM 2802 C C . ARG B 1 121 ? -21.156 -6.566 -3.59 1 92.56 121 ARG B C 1
ATOM 2804 O O . ARG B 1 121 ? -21.609 -5.781 -2.75 1 92.56 121 ARG B O 1
ATOM 2811 N N . ASN B 1 122 ? -20.562 -7.664 -3.275 1 94.5 122 ASN B N 1
ATOM 2812 C CA . ASN B 1 122 ? -20.297 -8 -1.881 1 94.5 122 ASN B CA 1
ATOM 2813 C C . ASN B 1 122 ? -18.812 -7.918 -1.556 1 94.5 122 ASN B C 1
ATOM 2815 O O . ASN B 1 122 ? -18.062 -8.875 -1.789 1 94.5 122 ASN B O 1
ATOM 2819 N N . TYR B 1 123 ? -18.5 -6.75 -1.058 1 96.94 123 TYR B N 1
ATOM 2820 C CA . TYR B 1 123 ? -17.094 -6.531 -0.723 1 96.94 123 TYR B CA 1
ATOM 2821 C C . TYR B 1 123 ? -16.938 -6.062 0.72 1 96.94 123 TYR B C 1
ATOM 2823 O O . TYR B 1 123 ? -17.891 -5.527 1.307 1 96.94 123 TYR B O 1
ATOM 2831 N N . LYS B 1 124 ? -15.805 -6.352 1.253 1 96 124 LYS B N 1
ATOM 2832 C CA . LYS B 1 124 ? -15.508 -5.973 2.633 1 96 124 LYS B CA 1
ATOM 2833 C C . LYS B 1 124 ? -15.398 -4.457 2.773 1 96 124 LYS B C 1
ATOM 2835 O O . LYS B 1 124 ? -14.789 -3.793 1.932 1 96 124 LYS B O 1
ATOM 2840 N N . ARG B 1 125 ? -15.992 -3.887 3.801 1 96.81 125 ARG B N 1
ATOM 2841 C CA . ARG B 1 125 ? -15.898 -2.477 4.168 1 96.81 125 ARG B CA 1
ATOM 2842 C C . ARG B 1 125 ? -15.398 -2.314 5.598 1 96.81 125 ARG B C 1
ATOM 2844 O O . ARG B 1 125 ? -15.789 -3.066 6.488 1 96.81 125 ARG B O 1
ATOM 2851 N N . TYR B 1 126 ? -14.531 -1.405 5.77 1 96.12 126 TYR B N 1
ATOM 2852 C CA . TYR B 1 126 ? -13.984 -1.1 7.086 1 96.12 126 TYR B CA 1
ATOM 2853 C C . TYR B 1 126 ? -14.672 0.123 7.688 1 96.12 126 TYR B C 1
ATOM 2855 O O . TYR B 1 126 ? -14.609 1.218 7.121 1 96.12 126 TYR B O 1
ATOM 2863 N N . ARG B 1 127 ? -15.242 -0.073 8.797 1 96.12 127 ARG B N 1
ATOM 2864 C CA . ARG B 1 127 ? -16.094 0.963 9.375 1 96.12 127 ARG B CA 1
ATOM 2865 C C . ARG B 1 127 ? -15.484 1.541 10.641 1 96.12 127 ARG B C 1
ATOM 2867 O O . ARG B 1 127 ? -14.734 0.858 11.344 1 96.12 127 ARG B O 1
ATOM 2874 N N . ALA B 1 128 ? -15.805 2.752 10.852 1 96.94 128 ALA B N 1
ATOM 2875 C CA . ALA B 1 128 ? -15.5 3.412 12.125 1 96.94 128 ALA B CA 1
ATOM 2876 C C . ALA B 1 128 ? -16.625 3.207 13.133 1 96.94 128 ALA B C 1
ATOM 2878 O O . ALA B 1 128 ? -17.781 2.984 12.75 1 96.94 128 ALA B O 1
ATOM 2879 N N . LEU B 1 129 ? -16.266 3.201 14.352 1 97.25 129 LEU B N 1
ATOM 2880 C CA . LEU B 1 129 ? -17.266 3.102 15.414 1 97.25 129 LEU B CA 1
ATOM 2881 C C . LEU B 1 129 ? -17.625 4.484 15.945 1 97.25 129 LEU B C 1
ATOM 2883 O O . LEU B 1 129 ? -18.766 4.703 16.375 1 97.25 129 LEU B O 1
ATOM 2887 N N . HIS B 1 130 ? -16.656 5.328 15.969 1 97.88 130 HIS B N 1
ATOM 2888 C CA . HIS B 1 130 ? -16.797 6.688 16.484 1 97.88 130 HIS B CA 1
ATOM 2889 C C . HIS B 1 130 ? -15.711 7.602 15.906 1 97.88 130 HIS B C 1
ATOM 2891 O O . HIS B 1 130 ? -14.688 7.125 15.406 1 97.88 130 HIS B O 1
ATOM 2897 N N . TYR B 1 131 ? -16.031 8.891 15.859 1 98.44 131 TYR B N 1
ATOM 2898 C CA . TYR B 1 131 ? -15.031 9.891 15.484 1 98.44 131 TYR B CA 1
ATOM 2899 C C . TYR B 1 131 ? -15.297 11.211 16.188 1 98.44 131 TYR B C 1
ATOM 2901 O O . TYR B 1 131 ? -16.375 11.414 16.766 1 98.44 131 TYR B O 1
ATOM 2909 N N . GLY B 1 132 ? -14.25 12.07 16.219 1 98.5 132 GLY B N 1
ATOM 2910 C CA . GLY B 1 132 ? -14.438 13.352 16.875 1 98.5 132 GLY B CA 1
ATOM 2911 C C . GLY B 1 132 ? -13.297 14.32 16.609 1 98.5 132 GLY B C 1
ATOM 2912 O O . GLY B 1 132 ? -12.289 13.953 16 1 98.5 132 GLY B O 1
ATOM 2913 N N . LYS B 1 133 ? -13.531 15.555 17.047 1 98.69 133 LYS B N 1
ATOM 2914 C CA . LYS B 1 133 ? -12.523 16.609 16.953 1 98.69 133 LYS B CA 1
ATOM 2915 C C . LYS B 1 133 ? -11.602 16.609 18.172 1 98.69 133 LYS B C 1
ATOM 2917 O O . LYS B 1 133 ? -12.008 16.172 19.25 1 98.69 133 LYS B O 1
ATOM 2922 N N . ILE B 1 134 ? -10.406 17.031 17.969 1 98.62 134 ILE B N 1
ATOM 2923 C CA . ILE B 1 134 ? -9.453 17.156 19.062 1 98.62 134 ILE B CA 1
ATOM 2924 C C . ILE B 1 134 ? -8.461 18.266 18.766 1 98.62 134 ILE B C 1
ATOM 2926 O O . ILE B 1 134 ? -8.227 18.625 17.609 1 98.62 134 ILE B O 1
ATOM 2930 N N . ARG B 1 135 ? -7.992 18.953 19.766 1 97.88 135 ARG B N 1
ATOM 2931 C CA . ARG B 1 135 ? -6.98 19.984 19.609 1 97.88 135 ARG B CA 1
ATOM 2932 C C . ARG B 1 135 ? -6.117 20.109 20.859 1 97.88 135 ARG B C 1
ATOM 2934 O O . ARG B 1 135 ? -6.504 19.625 21.938 1 97.88 135 ARG B O 1
ATOM 2941 N N . GLY B 1 136 ? -4.973 20.641 20.656 1 97.94 136 GLY B N 1
ATOM 2942 C CA . GLY B 1 136 ? -4.07 20.859 21.781 1 97.94 136 GLY B CA 1
ATOM 2943 C C . GLY B 1 136 ? -3.076 19.734 21.984 1 97.94 136 GLY B C 1
ATOM 2944 O O . GLY B 1 136 ? -3.42 18.562 21.812 1 97.94 136 GLY B O 1
ATOM 2945 N N . GLU B 1 137 ? -1.949 20.109 22.406 1 97.81 137 GLU B N 1
ATOM 2946 C CA . GLU B 1 137 ? -0.806 19.219 22.5 1 97.81 137 GLU B CA 1
ATOM 2947 C C . GLU B 1 137 ? -1.129 17.984 23.359 1 97.81 137 GLU B C 1
ATOM 2949 O O . GLU B 1 137 ? -1.011 16.859 22.891 1 97.81 137 GLU B O 1
ATOM 2954 N N . PHE B 1 138 ? -1.59 18.203 24.562 1 97.81 138 PHE B N 1
ATOM 2955 C CA . PHE B 1 138 ? -1.756 17.125 25.531 1 97.81 138 PHE B CA 1
ATOM 2956 C C . PHE B 1 138 ? -2.824 16.141 25.062 1 97.81 138 PHE B C 1
ATOM 2958 O O . PHE B 1 138 ? -2.619 14.93 25.109 1 97.81 138 PHE B O 1
ATOM 2965 N N . ARG B 1 139 ? -3.959 16.656 24.672 1 98.31 139 ARG B N 1
ATOM 2966 C CA . ARG B 1 139 ? -5.051 15.789 24.25 1 98.31 139 ARG B CA 1
ATOM 2967 C C . ARG B 1 139 ? -4.664 15 23 1 98.31 139 ARG B C 1
ATOM 2969 O O . ARG B 1 139 ? -5.027 13.836 22.859 1 98.31 139 ARG B O 1
ATOM 2976 N N . MET B 1 140 ? -4.004 15.68 22.141 1 98.69 140 MET B N 1
ATOM 2977 C CA . MET B 1 140 ? -3.541 15.016 20.922 1 98.69 140 MET B CA 1
ATOM 2978 C C . MET B 1 140 ? -2.564 13.891 21.25 1 98.69 140 MET B C 1
ATOM 2980 O O . MET B 1 140 ? -2.682 12.789 20.719 1 98.69 140 MET B O 1
ATOM 2984 N N . MET B 1 141 ? -1.615 14.172 22.172 1 98.69 141 MET B N 1
ATOM 2985 C CA . MET B 1 141 ? -0.667 13.141 22.578 1 98.69 141 MET B CA 1
ATOM 2986 C C . MET B 1 141 ? -1.396 11.938 23.188 1 98.69 141 MET B C 1
ATOM 2988 O O . MET B 1 141 ? -1.076 10.789 22.875 1 98.69 141 MET B O 1
ATOM 2992 N N . ARG B 1 142 ? -2.32 12.203 24.016 1 98.56 142 ARG B N 1
ATOM 2993 C CA . ARG B 1 142 ? -3.08 11.141 24.672 1 98.56 142 ARG B CA 1
ATOM 2994 C C . ARG B 1 142 ? -3.795 10.273 23.641 1 98.56 142 ARG B C 1
ATOM 2996 O O . ARG B 1 142 ? -3.758 9.039 23.719 1 98.56 142 ARG B O 1
ATOM 3003 N N . GLU B 1 143 ? -4.438 10.922 22.719 1 98.56 143 GLU B N 1
ATOM 3004 C CA . GLU B 1 143 ? -5.195 10.203 21.703 1 98.56 143 GLU B CA 1
ATOM 3005 C C . GLU B 1 143 ? -4.27 9.375 20.812 1 98.56 143 GLU B C 1
ATOM 3007 O O . GLU B 1 143 ? -4.551 8.203 20.547 1 98.56 143 GLU B O 1
ATOM 3012 N N . ILE B 1 144 ? -3.207 9.93 20.406 1 98.69 144 ILE B N 1
ATOM 3013 C CA . ILE B 1 144 ? -2.252 9.242 19.547 1 98.69 144 ILE B CA 1
ATOM 3014 C C . ILE B 1 144 ? -1.655 8.047 20.281 1 98.69 144 ILE B C 1
ATOM 3016 O O . ILE B 1 144 ? -1.586 6.945 19.734 1 98.69 144 ILE B O 1
ATOM 3020 N N . PHE B 1 145 ? -1.28 8.266 21.531 1 98.31 145 PHE B N 1
ATOM 3021 C CA . PHE B 1 145 ? -0.635 7.219 22.312 1 98.31 145 PHE B CA 1
ATOM 3022 C C . PHE B 1 145 ? -1.582 6.047 22.531 1 98.31 145 PHE B C 1
ATOM 3024 O O . PHE B 1 145 ? -1.176 4.887 22.438 1 98.31 145 PHE B O 1
ATOM 3031 N N . ASN B 1 146 ? -2.783 6.348 22.766 1 97.19 146 ASN B N 1
ATOM 3032 C CA . ASN B 1 146 ? -3.721 5.324 23.219 1 97.19 146 ASN B CA 1
ATOM 3033 C C . ASN B 1 146 ? -4.34 4.578 22.031 1 97.19 146 ASN B C 1
ATOM 3035 O O . ASN B 1 146 ? -4.641 3.389 22.141 1 97.19 146 ASN B O 1
ATOM 3039 N N . ARG B 1 147 ? -4.543 5.336 20.938 1 97.31 147 ARG B N 1
ATOM 3040 C CA . ARG B 1 147 ? -5.422 4.695 19.969 1 97.31 147 ARG B CA 1
ATOM 3041 C C . ARG B 1 147 ? -4.867 4.82 18.547 1 97.31 147 ARG B C 1
ATOM 3043 O O . ARG B 1 147 ? -5.32 4.133 17.641 1 97.31 147 ARG B O 1
ATOM 3050 N N . GLY B 1 148 ? -3.961 5.711 18.312 1 97.81 148 GLY B N 1
ATOM 3051 C CA . GLY B 1 148 ? -3.34 5.727 16.984 1 97.81 148 GLY B CA 1
ATOM 3052 C C . GLY B 1 148 ? -3.291 7.109 16.375 1 97.81 148 GLY B C 1
ATOM 3053 O O . GLY B 1 148 ? -3.699 8.094 16.984 1 97.81 148 GLY B O 1
ATOM 3054 N N . PRO B 1 149 ? -2.836 7.215 15.156 1 98.38 149 PRO B N 1
ATOM 3055 C CA . PRO B 1 149 ? -2.658 8.484 14.445 1 98.38 149 PRO B CA 1
ATOM 3056 C C . PRO B 1 149 ? -3.955 9.281 14.328 1 98.38 149 PRO B C 1
ATOM 3058 O O . PRO B 1 149 ? -5.043 8.703 14.367 1 98.38 149 PRO B O 1
ATOM 3061 N N . ILE B 1 150 ? -3.781 10.594 14.172 1 98.94 150 ILE B N 1
ATOM 3062 C CA . ILE B 1 150 ? -4.91 11.5 13.992 1 98.94 150 ILE B CA 1
ATOM 3063 C C . ILE B 1 150 ? -4.691 12.359 12.75 1 98.94 150 ILE B C 1
ATOM 3065 O O . ILE B 1 150 ? -3.557 12.539 12.305 1 98.94 150 ILE B O 1
ATOM 3069 N N . SER B 1 151 ? -5.77 12.836 12.125 1 98.94 151 SER B N 1
ATOM 3070 C CA . SER B 1 151 ? -5.68 13.75 10.984 1 98.94 151 SER B CA 1
ATOM 3071 C C . SER B 1 151 ? -5.828 15.203 11.422 1 98.94 151 SER B C 1
ATOM 3073 O O . SER B 1 151 ? -6.68 15.516 12.266 1 98.94 151 SER B O 1
ATOM 3075 N N . CYS B 1 152 ? -5.004 16.094 10.875 1 98.94 152 CYS B N 1
ATOM 3076 C CA . CYS B 1 152 ? -4.988 17.484 11.312 1 98.94 152 CYS B CA 1
ATOM 3077 C C . CYS B 1 152 ? -4.824 18.422 10.117 1 98.94 152 CYS B C 1
ATOM 3079 O O . CYS B 1 152 ? -4.109 18.109 9.172 1 98.94 152 CYS B O 1
ATOM 3081 N N . GLY B 1 153 ? -5.512 19.547 10.25 1 98.75 153 GLY B N 1
ATOM 3082 C CA . GLY B 1 153 ? -5.258 20.625 9.305 1 98.75 153 GLY B CA 1
ATOM 3083 C C . GLY B 1 153 ? -3.961 21.359 9.57 1 98.75 153 GLY B C 1
ATOM 3084 O O . GLY B 1 153 ? -3.531 21.469 10.719 1 98.75 153 GLY B O 1
ATOM 3085 N N . ILE B 1 154 ? -3.391 21.891 8.516 1 98.75 154 ILE B N 1
ATOM 3086 C CA . ILE B 1 154 ? -2.17 22.688 8.641 1 98.75 154 ILE B CA 1
ATOM 3087 C C . ILE B 1 154 ? -2.129 23.734 7.539 1 98.75 154 ILE B C 1
ATOM 3089 O O . ILE B 1 154 ? -2.727 23.562 6.477 1 98.75 154 ILE B O 1
ATOM 3093 N N . ASP B 1 155 ? -1.524 24.844 7.824 1 98.5 155 ASP B N 1
ATOM 3094 C CA . ASP B 1 155 ? -1.241 25.859 6.824 1 98.5 155 ASP B CA 1
ATOM 3095 C C . ASP B 1 155 ? 0.023 25.531 6.035 1 98.5 155 ASP B C 1
ATOM 3097 O O . ASP B 1 155 ? 1.099 26.062 6.324 1 98.5 155 ASP B O 1
ATOM 3101 N N . ALA B 1 156 ? -0.142 24.688 5.059 1 97.75 156 ALA B N 1
ATOM 3102 C CA . ALA B 1 156 ? 1.016 24.266 4.273 1 97.75 156 ALA B CA 1
ATOM 3103 C C . ALA B 1 156 ? 1.573 25.422 3.449 1 97.75 156 ALA B C 1
ATOM 3105 O O . ALA B 1 156 ? 0.883 25.969 2.582 1 97.75 156 ALA B O 1
ATOM 3106 N N . THR B 1 157 ? 2.82 25.781 3.68 1 97.62 157 THR B N 1
ATOM 3107 C CA . THR B 1 157 ? 3.488 26.891 3.02 1 97.62 157 THR B CA 1
ATOM 3108 C C . THR B 1 157 ? 4.461 26.391 1.956 1 97.62 157 THR B C 1
ATOM 3110 O O . THR B 1 157 ? 4.727 25.188 1.87 1 97.62 157 THR B O 1
ATOM 3113 N N . LYS B 1 158 ? 4.926 27.359 1.149 1 95.56 158 LYS B N 1
ATOM 3114 C CA . LYS B 1 158 ? 5.957 27.016 0.174 1 95.56 158 LYS B CA 1
ATOM 3115 C C . LYS B 1 158 ? 7.207 26.469 0.861 1 95.56 158 LYS B C 1
ATOM 3117 O O . LYS B 1 158 ? 7.848 25.547 0.355 1 95.56 158 LYS B O 1
ATOM 3122 N N . SER B 1 159 ? 7.512 27.078 1.982 1 97.06 159 SER B N 1
ATOM 3123 C CA . SER B 1 159 ? 8.68 26.625 2.736 1 97.06 159 SER B CA 1
ATOM 3124 C C . SER B 1 159 ? 8.508 25.188 3.219 1 97.06 159 SER B C 1
ATOM 3126 O O . SER B 1 159 ? 9.445 24.391 3.182 1 97.06 159 SER B O 1
ATOM 3128 N N . LEU B 1 160 ? 7.371 24.875 3.664 1 97.56 160 LEU B N 1
ATOM 3129 C CA . LEU B 1 160 ? 7.105 23.5 4.094 1 97.56 160 LEU B CA 1
ATOM 3130 C C . LEU B 1 160 ? 7.238 22.531 2.928 1 97.56 160 LEU B C 1
ATOM 3132 O O . LEU B 1 160 ? 7.746 21.422 3.092 1 97.56 160 LEU B O 1
ATOM 3136 N N . ALA B 1 161 ? 6.781 22.922 1.743 1 95.81 161 ALA B N 1
ATOM 3137 C CA . ALA B 1 161 ? 6.848 22.062 0.556 1 95.81 161 ALA B CA 1
ATOM 3138 C C . ALA B 1 161 ? 8.289 21.703 0.219 1 95.81 161 ALA B C 1
ATOM 3140 O O . ALA B 1 161 ? 8.547 20.688 -0.419 1 95.81 161 ALA B O 1
ATOM 3141 N N . HIS B 1 162 ? 9.211 22.516 0.677 1 95.5 162 HIS B N 1
ATOM 3142 C CA . HIS B 1 162 ? 10.625 22.297 0.388 1 95.5 162 HIS B CA 1
ATOM 3143 C C . HIS B 1 162 ? 11.344 21.703 1.592 1 95.5 162 HIS B C 1
ATOM 3145 O O . HIS B 1 162 ? 12.578 21.703 1.651 1 95.5 162 HIS B O 1
ATOM 3151 N N . TYR B 1 163 ? 10.586 21.234 2.52 1 97.12 163 TYR B N 1
ATOM 3152 C CA . TYR B 1 163 ? 11.156 20.609 3.701 1 97.12 163 TYR B CA 1
ATOM 3153 C C . TYR B 1 163 ? 12.125 19.484 3.309 1 97.12 163 TYR B C 1
ATOM 3155 O O . TYR B 1 163 ? 11.797 18.641 2.471 1 97.12 163 TYR B O 1
ATOM 3163 N N . ASN B 1 164 ? 13.32 19.453 3.926 1 92.81 164 ASN B N 1
ATOM 3164 C CA . ASN B 1 164 ? 14.289 18.422 3.602 1 92.81 164 ASN B CA 1
ATOM 3165 C C . ASN B 1 164 ? 14.984 17.891 4.855 1 92.81 164 ASN B C 1
ATOM 3167 O O . ASN B 1 164 ? 16.031 17.25 4.766 1 92.81 164 ASN B O 1
ATOM 3171 N N . GLY B 1 165 ? 14.43 18.219 6.082 1 96.38 165 GLY B N 1
ATOM 3172 C CA . GLY B 1 165 ? 14.984 17.656 7.301 1 96.38 165 GLY B CA 1
ATOM 3173 C C . GLY B 1 165 ? 14.945 18.609 8.477 1 96.38 165 GLY B C 1
ATOM 3174 O O . GLY B 1 165 ? 14.586 19.781 8.312 1 96.38 165 GLY B O 1
ATOM 3175 N N . GLY B 1 166 ? 15.242 18.094 9.703 1 97.38 166 GLY B N 1
ATOM 3176 C CA . GLY B 1 166 ? 15.203 18.891 10.914 1 97.38 166 GLY B CA 1
ATOM 3177 C C . GLY B 1 166 ? 13.789 19.094 11.438 1 97.38 166 GLY B C 1
ATOM 3178 O O . GLY B 1 166 ? 12.836 18.547 10.898 1 97.38 166 GLY B O 1
ATOM 3179 N N . ILE B 1 167 ? 13.711 19.859 12.516 1 98.56 167 ILE B N 1
ATOM 3180 C CA . ILE B 1 167 ? 12.414 20.234 13.07 1 98.56 167 ILE B CA 1
ATOM 3181 C C . ILE B 1 167 ? 11.922 21.531 12.43 1 98.56 167 ILE B C 1
ATOM 3183 O O . ILE B 1 167 ? 12.531 22.578 12.602 1 98.56 167 ILE B O 1
ATOM 3187 N N . PHE B 1 168 ? 10.812 21.406 11.695 1 98.38 168 PHE B N 1
ATOM 3188 C CA . PHE B 1 168 ? 10.289 22.531 10.945 1 98.38 168 PHE B CA 1
ATOM 3189 C C . PHE B 1 168 ? 9.656 23.562 11.875 1 98.38 168 PHE B C 1
ATOM 3191 O O . PHE B 1 168 ? 9.023 23.203 12.875 1 98.38 168 PHE B O 1
ATOM 3198 N N . GLU B 1 169 ? 9.875 24.75 11.656 1 96.5 169 GLU B N 1
ATOM 3199 C CA . GLU B 1 169 ? 9.25 25.906 12.305 1 96.5 169 GLU B CA 1
ATOM 3200 C C . GLU B 1 169 ? 9.102 27.078 11.344 1 96.5 169 GLU B C 1
ATOM 3202 O O . GLU B 1 169 ? 10 27.344 10.547 1 96.5 169 GLU B O 1
ATOM 3207 N N . GLU B 1 170 ? 7.965 27.672 11.359 1 97.44 170 GLU B N 1
ATOM 3208 C CA . GLU B 1 170 ? 7.727 28.844 10.531 1 97.44 170 GLU B CA 1
ATOM 3209 C C . GLU B 1 170 ? 6.668 29.75 11.156 1 97.44 170 GLU B C 1
ATOM 3211 O O . GLU B 1 170 ? 5.586 29.297 11.523 1 97.44 170 GLU B O 1
ATOM 3216 N N . PHE B 1 171 ? 7.016 31.047 11.273 1 97.62 171 PHE B N 1
ATOM 3217 C CA . PHE B 1 171 ? 6.055 32.031 11.797 1 97.62 171 PHE B CA 1
ATOM 3218 C C . PHE B 1 171 ? 5.098 32.469 10.695 1 97.62 171 PHE B C 1
ATOM 3220 O O . PHE B 1 171 ? 5.535 32.875 9.609 1 97.62 171 PHE B O 1
ATOM 3227 N N . ARG B 1 172 ? 3.877 32.281 10.938 1 97 172 ARG B N 1
ATOM 3228 C CA . ARG B 1 172 ? 2.805 32.844 10.102 1 97 172 ARG B CA 1
ATOM 3229 C C . ARG B 1 172 ? 1.822 33.656 10.938 1 97 172 ARG B C 1
ATOM 3231 O O . ARG B 1 172 ? 1.269 33.156 11.922 1 97 172 ARG B O 1
ATOM 3238 N N . GLU B 1 173 ? 1.637 34.906 10.539 1 96.44 173 GLU B N 1
ATOM 3239 C CA . GLU B 1 173 ? 0.741 35.781 11.281 1 96.44 173 GLU B CA 1
ATOM 3240 C C . GLU B 1 173 ? -0.71 35.344 11.156 1 96.44 173 GLU B C 1
ATOM 3242 O O . GLU B 1 173 ? -1.451 35.344 12.141 1 96.44 173 GLU B O 1
ATOM 3247 N N . PHE B 1 174 ? -1.103 35.125 9.938 1 97.06 174 PHE B N 1
ATOM 3248 C CA . PHE B 1 174 ? -2.455 34.656 9.68 1 97.06 174 PHE B CA 1
ATOM 3249 C C . PHE B 1 174 ? -2.443 33.188 9.25 1 97.06 174 PHE B C 1
ATOM 3251 O O . PHE B 1 174 ? -1.887 32.875 8.203 1 97.06 174 PHE B O 1
ATOM 3258 N N . ILE B 1 175 ? -3.043 32.438 10.109 1 97.62 175 ILE B N 1
ATOM 3259 C CA . ILE B 1 175 ? -3.086 31 9.828 1 97.62 175 ILE B CA 1
ATOM 3260 C C . ILE B 1 175 ? -4.281 30.688 8.93 1 97.62 175 ILE B C 1
ATOM 3262 O O . ILE B 1 175 ? -5.414 31.062 9.242 1 97.62 175 ILE B O 1
ATOM 3266 N N . LYS B 1 176 ? -4.012 30.062 7.816 1 97.56 176 LYS B N 1
ATOM 3267 C CA . LYS B 1 176 ? -5.039 29.547 6.918 1 97.56 176 LYS B CA 1
ATOM 3268 C C . LYS B 1 176 ? -4.82 28.062 6.629 1 97.56 176 LYS B C 1
ATOM 3270 O O . LYS B 1 176 ? -3.996 27.703 5.789 1 97.56 176 LYS B O 1
ATOM 3275 N N . LEU B 1 177 ? -5.648 27.281 7.281 1 97.81 177 LEU B N 1
ATOM 3276 C CA . LEU B 1 177 ? -5.523 25.844 7.055 1 97.81 177 LEU B CA 1
ATOM 3277 C C . LEU B 1 177 ? -5.898 25.484 5.621 1 97.81 177 LEU B C 1
ATOM 3279 O O . LEU B 1 177 ? -6.992 25.828 5.156 1 97.81 177 LEU B O 1
ATOM 3283 N N . ASN B 1 178 ? -4.969 24.859 4.852 1 98 178 ASN B N 1
ATOM 3284 C CA . ASN B 1 178 ? -5.184 24.562 3.439 1 98 178 ASN B CA 1
ATOM 3285 C C . ASN B 1 178 ? -4.738 23.141 3.088 1 98 178 ASN B C 1
ATOM 3287 O O . ASN B 1 178 ? -4.66 22.781 1.912 1 98 178 ASN B O 1
ATOM 3291 N N . HIS B 1 179 ? -4.438 22.406 4.043 1 98.56 179 HIS B N 1
ATOM 3292 C CA . HIS B 1 179 ? -3.9 21.062 3.871 1 98.56 179 HIS B CA 1
ATOM 3293 C C . HIS B 1 179 ? -4.215 20.172 5.078 1 98.56 179 HIS B C 1
ATOM 3295 O O . HIS B 1 179 ? -4.363 20.688 6.195 1 98.56 179 HIS B O 1
ATOM 3301 N N . VAL B 1 180 ? -4.371 18.875 4.812 1 98.88 180 VAL B N 1
ATOM 3302 C CA . VAL B 1 180 ? -4.605 17.922 5.902 1 98.88 180 VAL B CA 1
ATOM 3303 C C . VAL B 1 180 ? -3.504 16.875 5.914 1 98.88 180 VAL B C 1
ATOM 3305 O O . VAL B 1 180 ? -3.131 16.344 4.867 1 98.88 180 VAL B O 1
ATOM 3308 N N . ILE B 1 181 ? -2.965 16.609 7.113 1 98.88 181 ILE B N 1
ATOM 3309 C CA . ILE B 1 181 ? -1.888 15.648 7.336 1 98.88 181 ILE B CA 1
ATOM 3310 C C . ILE B 1 181 ? -2.271 14.695 8.461 1 98.88 181 ILE B C 1
ATOM 3312 O O . ILE B 1 181 ? -3.354 14.812 9.047 1 98.88 181 ILE B O 1
ATOM 3316 N N . SER B 1 182 ? -1.391 13.664 8.633 1 98.75 182 SER B N 1
ATOM 3317 C CA . SER B 1 182 ? -1.573 12.742 9.742 1 98.75 182 SER B CA 1
ATOM 3318 C C . SER B 1 182 ? -0.434 12.859 10.75 1 98.75 182 SER B C 1
ATOM 3320 O O . SER B 1 182 ? 0.739 12.859 10.375 1 98.75 182 SER B O 1
ATOM 3322 N N . ILE B 1 183 ? -0.767 13.039 12.016 1 98.94 183 ILE B N 1
ATOM 3323 C CA . ILE B 1 183 ? 0.239 13.016 13.07 1 98.94 183 ILE B CA 1
ATOM 3324 C C . ILE B 1 183 ? 0.324 11.625 13.68 1 98.94 183 ILE B C 1
ATOM 3326 O O . ILE B 1 183 ? -0.687 11.062 14.117 1 98.94 183 ILE B O 1
ATOM 3330 N N . VAL B 1 184 ? 1.579 11.086 13.766 1 98.31 184 VAL B N 1
ATOM 3331 C CA . VAL B 1 184 ? 1.703 9.664 14.07 1 98.31 184 VAL B CA 1
ATOM 3332 C C . VAL B 1 184 ? 2.555 9.477 15.328 1 98.31 184 VAL B C 1
ATOM 3334 O O . VAL B 1 184 ? 2.705 8.359 15.82 1 98.31 184 VAL B O 1
ATOM 3337 N N . GLY B 1 185 ? 3.129 10.547 15.828 1 98.75 185 GLY B N 1
ATOM 3338 C CA . GLY B 1 185 ? 4.004 10.469 16.984 1 98.75 185 GLY B CA 1
ATOM 3339 C C . GLY B 1 185 ? 4.617 11.805 17.359 1 98.75 185 GLY B C 1
ATOM 3340 O O . GLY B 1 185 ? 4.145 12.859 16.922 1 98.75 185 GLY B O 1
ATOM 3341 N N . TRP B 1 186 ? 5.586 11.695 18.281 1 98.81 186 TRP B N 1
ATOM 3342 C CA . TRP B 1 186 ? 6.27 12.898 18.75 1 98.81 186 TRP B CA 1
ATOM 3343 C C . TRP B 1 186 ? 7.652 12.562 19.297 1 98.81 186 TRP B C 1
ATOM 3345 O O . TRP B 1 186 ? 8 11.391 19.438 1 98.81 186 TRP B O 1
ATOM 3355 N N . GLY B 1 187 ? 8.383 13.617 19.469 1 98.44 187 GLY B N 1
ATOM 3356 C CA . GLY B 1 187 ? 9.688 13.453 20.078 1 98.44 187 GLY B CA 1
ATOM 3357 C C . GLY B 1 187 ? 10.266 14.742 20.625 1 98.44 187 GLY B C 1
ATOM 3358 O O . GLY B 1 187 ? 9.562 15.758 20.703 1 98.44 187 GLY B O 1
ATOM 3359 N N . ILE B 1 188 ? 11.508 14.609 21.203 1 98.06 188 ILE B N 1
ATOM 3360 C CA . ILE B 1 188 ? 12.289 15.734 21.688 1 98.06 188 ILE B CA 1
ATOM 3361 C C . ILE B 1 188 ? 13.719 15.641 21.156 1 98.06 188 ILE B C 1
ATOM 3363 O O . ILE B 1 188 ? 14.32 14.57 21.172 1 98.06 188 ILE B O 1
ATOM 3367 N N . GLU B 1 189 ? 14.109 16.641 20.516 1 97.12 189 GLU B N 1
ATOM 3368 C CA . GLU B 1 189 ? 15.5 16.766 20.078 1 97.12 189 GLU B CA 1
ATOM 3369 C C . GLU B 1 189 ? 16.109 18.094 20.547 1 97.12 189 GLU B C 1
ATOM 3371 O O . GLU B 1 189 ? 15.586 19.156 20.25 1 97.12 189 GLU B O 1
ATOM 3376 N N . LYS B 1 190 ? 17.266 18.109 21.297 1 95.31 190 LYS B N 1
ATOM 3377 C CA . LYS B 1 190 ? 17.922 19.297 21.828 1 95.31 190 LYS B CA 1
ATOM 3378 C C . LYS B 1 190 ? 16.938 20.234 22.5 1 95.31 190 LYS B C 1
ATOM 3380 O O . LYS B 1 190 ? 16.859 21.422 22.172 1 95.31 190 LYS B O 1
ATOM 3385 N N . ASP B 1 191 ? 16.156 19.688 23.312 1 95.69 191 ASP B N 1
ATOM 3386 C CA . ASP B 1 191 ? 15.188 20.391 24.156 1 95.69 191 ASP B CA 1
ATOM 3387 C C . ASP B 1 191 ? 14.062 20.984 23.328 1 95.69 191 ASP B C 1
ATOM 3389 O O . ASP B 1 191 ? 13.32 21.859 23.797 1 95.69 191 ASP B O 1
ATOM 3393 N N . THR B 1 192 ? 13.945 20.594 22.062 1 97.62 192 THR B N 1
ATOM 3394 C CA . THR B 1 192 ? 12.852 21.016 21.203 1 97.62 192 THR B CA 1
ATOM 3395 C C . THR B 1 192 ? 11.867 19.875 20.984 1 97.62 192 THR B C 1
ATOM 3397 O O . THR B 1 192 ? 12.25 18.797 20.547 1 97.62 192 THR B O 1
ATOM 3400 N N . LYS B 1 193 ? 10.617 20.188 21.328 1 98.31 193 LYS B N 1
ATOM 3401 C CA . LYS B 1 193 ? 9.555 19.203 21.125 1 98.31 193 LYS B CA 1
ATOM 3402 C C . LYS B 1 193 ? 9.023 19.25 19.703 1 98.31 193 LYS B C 1
ATOM 3404 O O . LYS B 1 193 ? 8.906 20.328 19.109 1 98.31 193 LYS B O 1
ATOM 3409 N N . PHE B 1 194 ? 8.68 18.062 19.125 1 98.81 194 PHE B N 1
ATOM 3410 C CA . PHE B 1 194 ? 8.164 18.062 17.766 1 98.81 194 PHE B CA 1
ATOM 3411 C C . PHE B 1 194 ? 7.125 16.969 17.578 1 98.81 194 PHE B C 1
ATOM 3413 O O . PHE B 1 194 ? 7.105 15.984 18.328 1 98.81 194 PHE B O 1
ATOM 3420 N N . TRP B 1 195 ? 6.23 17.219 16.641 1 98.88 195 TRP B N 1
ATOM 3421 C CA . TRP B 1 195 ? 5.352 16.188 16.109 1 98.88 195 TRP B CA 1
ATOM 3422 C C . TRP B 1 195 ? 6.035 15.414 14.984 1 98.88 195 TRP B C 1
ATOM 3424 O O . TRP B 1 195 ? 6.828 15.977 14.227 1 98.88 195 TRP B O 1
ATOM 3434 N N . VAL B 1 196 ? 5.789 14.125 14.883 1 98.75 196 VAL B N 1
ATOM 3435 C CA . VAL B 1 196 ? 6.09 13.344 13.688 1 98.75 196 VAL B CA 1
ATOM 3436 C C . VAL B 1 196 ? 4.863 13.305 12.773 1 98.75 196 VAL B C 1
ATOM 3438 O O . VAL B 1 196 ? 3.795 12.836 13.18 1 98.75 196 VAL B O 1
ATOM 3441 N N . VAL B 1 197 ? 5.07 13.766 11.531 1 98.81 197 VAL B N 1
ATOM 3442 C CA . VAL B 1 197 ? 3.918 14.031 10.68 1 98.81 197 VAL B CA 1
ATOM 3443 C C . VAL B 1 197 ? 4.074 13.281 9.352 1 98.81 197 VAL B C 1
ATOM 3445 O O . VAL B 1 197 ? 5.145 13.305 8.742 1 98.81 197 VAL B O 1
ATOM 3448 N N . ARG B 1 198 ? 3.035 12.57 8.953 1 98.06 198 ARG B N 1
ATOM 3449 C CA . ARG B 1 198 ? 2.994 11.922 7.645 1 98.06 198 ARG B CA 1
ATOM 3450 C C . ARG B 1 198 ? 2.301 12.805 6.617 1 98.06 198 ARG B C 1
ATOM 3452 O O . ARG B 1 198 ? 1.181 13.266 6.844 1 98.06 198 ARG B O 1
ATOM 3459 N N . ASN B 1 199 ? 2.973 13.031 5.531 1 98.12 199 ASN B N 1
ATOM 3460 C CA . ASN B 1 199 ? 2.402 13.758 4.402 1 98.12 199 ASN B CA 1
ATOM 3461 C C . ASN B 1 199 ? 1.861 12.805 3.338 1 98.12 199 ASN B C 1
ATOM 3463 O O . ASN B 1 199 ? 1.882 11.586 3.521 1 98.12 199 ASN B O 1
ATOM 3467 N N . SER B 1 200 ? 1.226 13.383 2.316 1 98.44 200 SER B N 1
ATOM 3468 C CA . SER B 1 200 ? 0.72 12.602 1.188 1 98.44 200 SER B CA 1
ATOM 3469 C C . SER B 1 200 ? 1.315 13.094 -0.129 1 98.44 200 SER B C 1
ATOM 3471 O O . SER B 1 200 ? 0.626 13.133 -1.15 1 98.44 200 SER B O 1
ATOM 3473 N N . TRP B 1 201 ? 2.559 13.523 -0.081 1 97.75 201 TRP B N 1
ATOM 3474 C CA . TRP B 1 201 ? 3.227 14.086 -1.25 1 97.75 201 TRP B CA 1
ATOM 3475 C C . TRP B 1 201 ? 4.305 13.141 -1.77 1 97.75 201 TRP B C 1
ATOM 3477 O O . TRP B 1 201 ? 5.254 13.57 -2.424 1 97.75 201 TRP B O 1
ATOM 3487 N N . GLY B 1 202 ? 4.164 11.836 -1.368 1 96.25 202 GLY B N 1
ATOM 3488 C CA . GLY B 1 202 ? 5.102 10.836 -1.849 1 96.25 202 GLY B CA 1
ATOM 3489 C C . GLY B 1 202 ? 6.266 10.602 -0.904 1 96.25 202 GLY B C 1
ATOM 3490 O O . GLY B 1 202 ? 6.555 11.445 -0.053 1 96.25 202 GLY B O 1
ATOM 3491 N N . SER B 1 203 ? 6.961 9.477 -1.125 1 95.25 203 SER B N 1
ATOM 3492 C CA . SER B 1 203 ? 8.047 9.07 -0.246 1 95.25 203 SER B CA 1
ATOM 3493 C C . SER B 1 203 ? 9.289 9.922 -0.469 1 95.25 203 SER B C 1
ATOM 3495 O O . SER B 1 203 ? 10.188 9.969 0.381 1 95.25 203 SER B O 1
ATOM 3497 N N . GLU B 1 204 ? 9.336 10.633 -1.564 1 95.12 204 GLU B N 1
ATOM 3498 C CA . GLU B 1 204 ? 10.516 11.438 -1.871 1 95.12 204 GLU B CA 1
ATOM 3499 C C . GLU B 1 204 ? 10.453 12.797 -1.179 1 95.12 204 GLU B C 1
ATOM 3501 O O . GLU B 1 204 ? 11.43 13.547 -1.189 1 95.12 204 GLU B O 1
ATOM 3506 N N . PHE B 1 205 ? 9.344 13.102 -0.601 1 96 205 PHE B N 1
ATOM 3507 C CA . PHE B 1 205 ? 9.18 14.312 0.187 1 96 205 PHE B CA 1
ATOM 3508 C C . PHE B 1 205 ? 9.805 14.148 1.568 1 96 205 PHE B C 1
ATOM 3510 O O . PHE B 1 205 ? 9.617 13.125 2.223 1 96 205 PHE B O 1
ATOM 3517 N N . GLY B 1 206 ? 10.609 15.141 2 1 96.62 206 GLY B N 1
ATOM 3518 C CA . GLY B 1 206 ? 11.102 15.219 3.367 1 96.62 206 GLY B CA 1
ATOM 3519 C C . GLY B 1 206 ? 11.844 13.969 3.807 1 96.62 206 GLY B C 1
ATOM 3520 O O . GLY B 1 206 ? 12.781 13.531 3.139 1 96.62 206 GLY B O 1
ATOM 3521 N N . LEU B 1 207 ? 11.367 13.453 4.934 1 96.19 207 LEU B N 1
ATOM 3522 C CA . LEU B 1 207 ? 11.953 12.25 5.504 1 96.19 207 LEU B CA 1
ATOM 3523 C C . LEU B 1 207 ? 11.133 11.016 5.137 1 96.19 207 LEU B C 1
ATOM 3525 O O . LEU B 1 207 ? 10.359 10.516 5.957 1 96.19 207 LEU B O 1
ATOM 3529 N N . ASP B 1 208 ? 11.297 10.547 3.898 1 93.69 208 ASP B N 1
ATOM 3530 C CA . ASP B 1 208 ? 10.562 9.391 3.395 1 93.69 208 ASP B CA 1
ATOM 3531 C C . ASP B 1 208 ? 9.055 9.609 3.5 1 93.69 208 ASP B C 1
ATOM 3533 O O . ASP B 1 208 ? 8.32 8.742 3.973 1 93.69 208 ASP B O 1
ATOM 3537 N N . GLY B 1 209 ? 8.688 10.797 3.221 1 96.25 209 GLY B N 1
ATOM 3538 C CA . GLY B 1 209 ? 7.27 11.125 3.211 1 96.25 209 GLY B CA 1
ATOM 3539 C C . GLY B 1 209 ? 6.793 11.742 4.512 1 96.25 209 GLY B C 1
ATOM 3540 O O . GLY B 1 209 ? 5.625 12.125 4.633 1 96.25 209 GLY B O 1
ATOM 3541 N N . PHE B 1 210 ? 7.703 11.867 5.473 1 97.62 210 PHE B N 1
ATOM 3542 C CA . PHE B 1 210 ? 7.383 12.43 6.777 1 97.62 210 PHE B CA 1
ATOM 3543 C C . PHE B 1 210 ? 8.133 13.734 7.008 1 97.62 210 PHE B C 1
ATOM 3545 O O . PHE B 1 210 ? 9.039 14.078 6.242 1 97.62 210 PHE B O 1
ATOM 3552 N N . PHE B 1 211 ? 7.652 14.469 8.008 1 98.56 211 PHE B N 1
ATOM 3553 C CA . PHE B 1 211 ? 8.406 15.625 8.469 1 98.56 211 PHE B CA 1
ATOM 3554 C C . PHE B 1 211 ? 8.18 15.867 9.953 1 98.56 211 PHE B C 1
ATOM 3556 O O . PHE B 1 211 ? 7.285 15.266 10.555 1 98.56 211 PHE B O 1
ATOM 3563 N N . LYS B 1 212 ? 9.039 16.625 10.539 1 98.81 212 LYS B N 1
ATOM 3564 C CA . LYS B 1 212 ? 8.953 17.047 11.93 1 98.81 212 LYS B CA 1
ATOM 3565 C C . LYS B 1 212 ? 8.586 18.531 12.031 1 98.81 212 LYS B C 1
ATOM 3567 O O . LYS B 1 212 ? 9.078 19.359 11.25 1 98.81 212 LYS B O 1
ATOM 3572 N N . ILE B 1 213 ? 7.723 18.797 12.914 1 98.75 213 ILE B N 1
ATOM 3573 C CA . ILE B 1 213 ? 7.363 20.203 13.109 1 98.75 213 ILE B CA 1
ATOM 3574 C C . ILE B 1 213 ? 7.215 20.484 14.602 1 98.75 213 ILE B C 1
ATOM 3576 O O . ILE B 1 213 ? 6.742 19.641 15.359 1 98.75 213 ILE B O 1
ATOM 3580 N N . LYS B 1 214 ? 7.551 21.672 14.984 1 98.44 214 LYS B N 1
ATOM 3581 C CA . LYS B 1 214 ? 7.504 22.047 16.391 1 98.44 214 LYS B CA 1
ATOM 3582 C C . LYS B 1 214 ? 6.125 21.797 16.984 1 98.44 214 LYS B C 1
ATOM 3584 O O . LYS B 1 214 ? 5.105 22.031 16.328 1 98.44 214 LYS B O 1
ATOM 3589 N N . ARG B 1 215 ? 6.18 21.391 18.219 1 97.88 215 ARG B N 1
ATOM 3590 C CA . ARG B 1 215 ? 4.938 21.109 18.938 1 97.88 215 ARG B CA 1
ATOM 3591 C C . ARG B 1 215 ? 4.855 21.891 20.234 1 97.88 215 ARG B C 1
ATOM 3593 O O . ARG B 1 215 ? 5.883 22.234 20.828 1 97.88 215 ARG B O 1
ATOM 3600 N N . GLY B 1 216 ? 3.605 22.125 20.703 1 96.12 216 GLY B N 1
ATOM 3601 C CA . GLY B 1 216 ? 3.367 22.734 22 1 96.12 216 GLY B CA 1
ATOM 3602 C C . GLY B 1 216 ? 3.715 24.219 22.031 1 96.12 216 GLY B C 1
ATOM 3603 O O . GLY B 1 216 ? 4.031 24.766 23.094 1 96.12 216 GLY B O 1
ATOM 3604 N N . VAL B 1 217 ? 3.723 24.828 20.906 1 95.5 217 VAL B N 1
ATOM 3605 C CA . VAL B 1 217 ? 4.016 26.25 20.812 1 95.5 217 VAL B CA 1
ATOM 3606 C C . VAL B 1 217 ? 2.779 27 20.328 1 95.5 217 VAL B C 1
ATOM 3608 O O . VAL B 1 217 ? 1.755 26.391 20.016 1 95.5 217 VAL B O 1
ATOM 3611 N N . ASP B 1 218 ? 2.893 28.312 20.328 1 93.44 218 ASP B N 1
ATOM 3612 C CA . ASP B 1 218 ? 1.834 29.141 19.75 1 93.44 218 ASP B CA 1
ATOM 3613 C C . ASP B 1 218 ? 1.535 28.719 18.312 1 93.44 218 ASP B C 1
ATOM 3615 O O . ASP B 1 218 ? 2.449 28.406 17.547 1 93.44 218 ASP B O 1
ATOM 3619 N N . LEU B 1 219 ? 0.21 28.734 17.953 1 94.12 219 LEU B N 1
ATOM 3620 C CA . LEU B 1 219 ? -0.266 28.25 16.672 1 94.12 219 LEU B CA 1
ATOM 3621 C C . LEU B 1 219 ? 0.451 28.953 15.523 1 94.12 219 LEU B C 1
ATOM 3623 O O . LEU B 1 219 ? 0.582 28.391 14.43 1 94.12 219 LEU B O 1
ATOM 3627 N N . HIS B 1 220 ? 0.96 30.172 15.75 1 96.06 220 HIS B N 1
ATOM 3628 C CA . HIS B 1 220 ? 1.613 30.953 14.703 1 96.06 220 HIS B CA 1
ATOM 3629 C C . HIS B 1 220 ? 2.979 30.375 14.352 1 96.06 220 HIS B C 1
ATOM 3631 O O . HIS B 1 220 ? 3.516 30.641 13.281 1 96.06 220 HIS B O 1
ATOM 3637 N N . TYR B 1 221 ? 3.465 29.531 15.203 1 95.75 221 TYR B N 1
ATOM 3638 C CA . TYR B 1 221 ? 4.832 29.062 15.008 1 95.75 221 TYR B CA 1
ATOM 3639 C C . TYR B 1 221 ? 4.848 27.641 14.461 1 95.75 221 TYR B C 1
ATOM 3641 O O . TYR B 1 221 ? 5.895 27.141 14.047 1 95.75 221 TYR B O 1
ATOM 3649 N N . ASN B 1 222 ? 3.727 27.016 14.469 1 97.5 222 ASN B N 1
ATOM 3650 C CA . ASN B 1 222 ? 3.697 25.641 13.977 1 97.5 222 ASN B CA 1
ATOM 3651 C C . ASN B 1 222 ? 2.588 25.438 12.953 1 97.5 222 ASN B C 1
ATOM 3653 O O . ASN B 1 222 ? 1.963 24.375 12.906 1 97.5 222 ASN B O 1
ATOM 3657 N N . LEU B 1 223 ? 2.248 26.547 12.289 1 98.19 223 LEU B N 1
ATOM 3658 C CA . LEU B 1 223 ? 1.372 26.562 11.125 1 98.19 223 LEU B CA 1
ATOM 3659 C C . LEU B 1 223 ? -0.027 26.078 11.492 1 98.19 223 LEU B C 1
ATOM 3661 O O . LEU B 1 223 ? -0.725 25.484 10.664 1 98.19 223 LEU B O 1
ATOM 3665 N N . GLY B 1 224 ? -0.447 26.188 12.734 1 98.38 224 GLY B N 1
ATOM 3666 C CA . GLY B 1 224 ? -1.801 25.906 13.18 1 98.38 224 GLY B CA 1
ATOM 3667 C C . GLY B 1 224 ? -2.088 24.422 13.32 1 98.38 224 GLY B C 1
ATOM 3668 O O . GLY B 1 224 ? -3.248 24.016 13.383 1 98.38 224 GLY B O 1
ATOM 3669 N N . ILE B 1 225 ? -1.073 23.594 13.445 1 98.44 225 ILE B N 1
ATOM 3670 C CA . ILE B 1 225 ? -1.188 22.141 13.312 1 98.44 225 ILE B CA 1
ATOM 3671 C C . ILE B 1 225 ? -1.981 21.578 14.492 1 98.44 225 ILE B C 1
ATOM 3673 O O . ILE B 1 225 ? -2.492 20.453 14.43 1 98.44 225 ILE B O 1
ATOM 3677 N N . GLU B 1 226 ? -2.092 22.297 15.586 1 98.62 226 GLU B N 1
ATOM 3678 C CA . GLU B 1 226 ? -2.719 21.766 16.797 1 98.62 226 GLU B CA 1
ATOM 3679 C C . GLU B 1 226 ? -4.121 22.344 16.984 1 98.62 226 GLU B C 1
ATOM 3681 O O . GLU B 1 226 ? -4.695 22.25 18.062 1 98.62 226 GLU B O 1
ATOM 3686 N N . THR B 1 227 ? -4.695 22.906 15.906 1 98.12 227 THR B N 1
ATOM 3687 C CA . THR B 1 227 ? -5.934 23.656 16.078 1 98.12 227 THR B CA 1
ATOM 3688 C C . THR B 1 227 ? -7.125 22.844 15.578 1 98.12 227 THR B C 1
ATOM 3690 O O . THR B 1 227 ? -8.234 22.984 16.094 1 98.12 227 THR B O 1
ATOM 3693 N N . GLU B 1 228 ? -6.996 22.156 14.523 1 98.12 228 GLU B N 1
ATOM 3694 C CA . GLU B 1 228 ? -8.086 21.406 13.898 1 98.12 228 GLU B CA 1
ATOM 3695 C C . GLU B 1 228 ? -7.66 19.984 13.562 1 98.12 228 GLU B C 1
ATOM 3697 O O . GLU B 1 228 ? -7.246 19.703 12.438 1 98.12 228 GLU B O 1
ATOM 3702 N N . CYS B 1 229 ? -7.883 19.109 14.523 1 98.81 229 CYS B N 1
ATOM 3703 C CA . CYS B 1 229 ? -7.555 17.703 14.359 1 98.81 229 CYS B CA 1
ATOM 3704 C C . CYS B 1 229 ? -8.773 16.828 14.617 1 98.81 229 CYS B C 1
ATOM 3706 O O . CYS B 1 229 ? -9.742 17.281 15.234 1 98.81 229 CYS B O 1
ATOM 3708 N N . ALA B 1 230 ? -8.68 15.664 14.055 1 98.81 230 ALA B N 1
ATOM 3709 C CA . ALA B 1 230 ? -9.766 14.703 14.211 1 98.81 230 ALA B CA 1
ATOM 3710 C C . ALA B 1 230 ? -9.219 13.297 14.461 1 98.81 230 ALA B C 1
ATOM 3712 O O . ALA B 1 230 ? -8.148 12.945 13.977 1 98.81 230 ALA B O 1
ATOM 3713 N N . TYR B 1 231 ? -9.93 12.555 15.328 1 98.62 231 TYR B N 1
ATOM 3714 C CA . TYR B 1 231 ? -9.633 11.148 15.562 1 98.62 231 TYR B CA 1
ATOM 3715 C C . TYR B 1 231 ? -10.797 10.266 15.117 1 98.62 231 TYR B C 1
ATOM 3717 O O . TYR B 1 231 ? -11.906 10.766 14.891 1 98.62 231 TYR B O 1
ATOM 3725 N N . VAL B 1 232 ? -10.516 9.031 14.914 1 98.31 232 VAL B N 1
ATOM 3726 C CA . VAL B 1 232 ? -11.508 8.039 14.516 1 98.31 232 VAL B CA 1
ATOM 3727 C C . VAL B 1 232 ? -11.258 6.734 15.273 1 98.31 232 VAL B C 1
ATOM 3729 O O . VAL B 1 232 ? -10.133 6.449 15.68 1 98.31 232 VAL B O 1
ATOM 3732 N N . VAL B 1 233 ? -12.352 6.043 15.578 1 94.81 233 VAL B N 1
ATOM 3733 C CA . VAL B 1 233 ? -12.273 4.77 16.281 1 94.81 233 VAL B CA 1
ATOM 3734 C C . VAL B 1 233 ? -12.93 3.672 15.445 1 94.81 233 VAL B C 1
ATOM 3736 O O . VAL B 1 233 ? -14.07 3.816 15 1 94.81 233 VAL B O 1
#

InterPro domains:
  IPR000668 Peptidase C1A, papain C-terminal [PF00112] (3-231)
  IPR000668 Peptidase C1A, papain C-terminal [PR00705] (26-41)
  IPR000668 Peptidase C1A, papain C-terminal [PR00705] (179-189)
  IPR000668 Peptidase C1A, papain C-terminal [PR00705] (194-200)
  IPR000668 Peptidase C1A, papain C-terminal [SM00645] (2-233)
  IPR013128 Peptidase C1A [PTHR12411] (5-223)
  IPR025661 Cysteine peptidase, asparagine active site [PS00640] (194-213)
  IPR038765 Papain-like cysteine peptidase superfamily [SSF54001] (2-233)

Radius of gyration: 21.95 Å; Cα contacts (8 Å, |Δi|>4): 1246; chains: 2; bounding box: 44×70×55 Å

Nearest PDB structures (foldseek):
  1ef7-assembly1_A  TM=9.801E-01  e=6.117E-36  Homo sapiens
  1deu-assembly3_B-2  TM=9.785E-01  e=2.033E-35  Homo sapiens
  1deu-assembly3_A  TM=9.798E-01  e=8.169E-35  Homo sapiens
  3hhi-assembly1_A  TM=8.026E-01  e=8.281E-19  Trypanosoma brucei
  3mor-assembly2_B  TM=7.889E-01  e=7.774E-19  Trypanosoma brucei

Organism: Naegleria gruberi (NCBI:txid5762)

Solvent-accessible surface area (backbone atoms only — not comparable to full-atom values): 23232 Å² total; per-residue (Å²): 135,79,72,75,56,46,41,47,68,51,53,93,78,36,26,34,49,36,62,62,40,32,40,23,36,87,31,52,25,42,37,40,20,47,49,20,35,39,45,24,50,29,19,25,52,12,52,74,60,65,40,38,56,38,45,48,50,21,46,34,26,44,45,30,59,56,77,41,43,35,48,83,35,54,36,38,66,43,49,48,51,38,18,47,76,69,29,45,34,46,26,39,27,22,59,66,60,42,66,80,50,79,61,43,64,40,45,60,18,30,46,28,43,100,86,49,73,43,55,51,87,86,68,73,57,51,61,34,82,46,67,47,76,46,49,38,57,66,57,46,50,52,46,36,72,74,59,29,37,28,25,22,30,24,34,76,44,75,68,60,75,64,41,72,66,70,76,39,69,48,83,39,93,76,77,56,72,73,40,38,27,23,41,47,33,34,33,64,56,95,92,38,45,25,35,32,31,42,48,49,68,8,42,84,34,42,60,64,15,23,49,34,29,46,45,83,64,62,51,40,40,37,34,31,45,53,65,47,26,33,44,71,71,135,79,73,75,55,46,42,48,68,52,53,93,76,36,28,33,48,37,62,62,39,31,39,22,37,88,32,52,24,43,37,39,20,48,50,19,35,39,45,24,50,29,20,25,50,13,54,74,60,65,40,38,57,39,44,48,49,23,47,37,26,45,44,30,59,56,74,42,43,36,50,82,34,56,37,38,67,43,50,48,51,39,18,47,76,67,28,45,34,47,26,39,28,22,59,66,59,40,67,80,48,80,62,41,63,41,45,60,19,30,45,28,44,100,86,49,74,44,56,50,86,86,65,72,56,51,62,34,82,45,68,47,78,46,50,40,57,67,58,45,50,52,47,35,72,73,59,29,37,29,26,22,31,24,34,75,44,75,68,61,74,63,42,75,67,70,75,40,70,47,82,37,94,76,79,56,71,75,40,38,29,23,41,47,34,34,34,66,57,96,92,39,45,26,35,34,31,41,48,48,69,7,43,83,34,42,59,65,15,23,48,33,31,45,44,85,63,62,50,38,39,36,34,30,45,54,65,47,25,34,45,72,71

Sequence (466 aa):
EFPSSFDWRNVSNKNFLSVVRNQHIPQYCGSCWAHAATSSLADRINIASSWPNSLLLSVQHVIDCAKVGSCHGGSHLGVYHYALHHGIPDESCNNYKAIDEKCSEFEECGFCNSTGCFPIRNYKRYRALHYGKIRGEFRMMREIFNRGPISCGIDATKSLAHYNGGIFEEFREFIKLNHVISIVGWGIEKDTKFWVVRNSWGSEFGLDGFFKIKRGVDLHYNLGIETECAYVVEFPSSFDWRNVSNKNFLSVVRNQHIPQYCGSCWAHAATSSLADRINIASSWPNSLLLSVQHVIDCAKVGSCHGGSHLGVYHYALHHGIPDESCNNYKAIDEKCSEFEECGFCNSTGCFPIRNYKRYRALHYGKIRGEFRMMREIFNRGPISCGIDATKSLAHYNGGIFEEFREFIKLNHVISIVGWGIEKDTKFWVVRNSWGSEFGLDGFFKIKRGVDLHYNLGIETECAYVV

Secondary structure (DSSP, 8-state):
---S-EETT-BTTB-------BTTSSS--B-HHHHHHHHHHHHHHHHHHT------B-HHHHHHHS-SEETBEE-HHHHHHHHHHT-B-BGGGS---SS-----HHHHSEEEETTEEEE-SS---B--S-EEEE-SHHHHHHHHHHH--EEEEE---HHHHT--SSEE-B--SS----EEEEEEEEEEETTEEEEEEE-SB-TTSTBTTEEEEE-SS-GGGBTTTTTSEEEE-/---S-EETT-BTTB-------BTTSSS--B-HHHHHHHHHHHHHHHHHHT------B-HHHHHHHS-SEETBEE-HHHHHHHHHHT-B-BGGGS---SS-----HHHHSEEEETTEEEE-SS---B--S-EEEE-SHHHHHHHHHHH--EEEEE---HHHHT--SSEE-B--SS----EEEEEEEEEEETTEEEEEEE-SB-TTSTBTTEEEEE-SS-GGGBTTTTTSEEEE-

Foldseek 3Di:
DDDQWDFCCQDPHARLFAAAAALCPPHQFQLQLLVALQRFLSSLVSVVVVPSPNFAWASQLCQAPLPQDHSQDGHNVSSLVSQAPPATATCQQAPDDSHHDHDDQSSRGWDADPVGIDHDDDGDGHHFNDKDKAFDDPRQQVCCVPRFKKKFFFQCDPVQQQAADDADKDADPDADGRGMWIFGIWHDDPNFIWTKIAGNNALVTHPRRIHIYGHPDPCRTGRNRRPTMMDTD/DDDQWDFCCQDPHDRLFAAAAALCPPHQFQLQLLVALQRFLSSLVSVVVVPSDNFAWASQLCQAPLPQDHSQDGHNVSSLVSQAPPFTATCQQAPDDSHHDHDDQSSRGWDADPVGIDHDNDGDGHHFNDKDKAFDDPRQQVCCVPRFKKKFFFQDDPVQQQAADDADKDADPDADGRGMWIFGIWHDDPNFIWTKIAGNNALVTHPRRIYIYGHPDPCRTGRNRRPTMMDTD